Protein AF-A0A5B9QGI1-F1 (afdb_monomer_lite)

pLDDT: mean 84.84, std 22.21, range [25.67, 98.88]

Foldseek 3Di:
DDDDDDDDDDDDDDDDDDDDDDDDDPDDPPPPPPPLPDLDQPCPVLVLVCLVVLLVVLLVVLPPPPPDDLVQNLQLCALHNLLSLVLNCVVVVHCPPSVVSSVSSCCSPPVVPCVVVVLQAELRRLHCNSLLVCVVVVHDRDLVNLVSSLQRYQPNAQCSQPPPPVNHHLLALVCLSSLLSNLVSQLSSVVSVDDQDADPVRHRRNQVSLVSLLSSLVCLLVVVRPDDPPDWNFLLSVLSSLVSLVSLCVSCVVVVHDSQVSHPCPPHSDSLRSLVVSVCCLQPPAFADEPDPDGDHHQWAQPPVPGAIFGFRTRYDDPPPGGRHGDLLQLLSNLLSLLVNCLVPVDVVSVSNSSRSLNSNSVPQCSVPGSNSVSNNRSRNSVSVCSSNQVVPVVPDDPDPPPPPPDD

Organism: NCBI:txid1400387

Structure (mmCIF, N/CA/C/O backbone):
data_AF-A0A5B9QGI1-F1
#
_entry.id   AF-A0A5B9QGI1-F1
#
loop_
_atom_site.group_PDB
_atom_site.id
_atom_site.type_symbol
_atom_site.label_atom_id
_atom_site.label_alt_id
_atom_site.label_comp_id
_atom_site.label_asym_id
_atom_site.label_entity_id
_atom_site.label_seq_id
_atom_site.pdbx_PDB_ins_code
_atom_site.Cartn_x
_atom_site.Cartn_y
_atom_site.Cartn_z
_atom_site.occupancy
_atom_site.B_iso_or_equiv
_atom_site.auth_seq_id
_atom_site.auth_comp_id
_atom_site.auth_asym_id
_atom_site.auth_atom_id
_atom_site.pdbx_PDB_model_num
ATOM 1 N N . MET A 1 1 ? -1.642 -57.773 52.519 1.00 31.27 1 MET A N 1
ATOM 2 C CA . MET A 1 1 ? -0.345 -58.082 53.159 1.00 31.27 1 MET A CA 1
ATOM 3 C C . MET A 1 1 ? 0.748 -57.356 52.382 1.00 31.27 1 MET A C 1
ATOM 5 O O . MET A 1 1 ? 0.644 -57.254 51.168 1.00 31.27 1 MET A O 1
ATOM 9 N N . SER A 1 2 ? 1.694 -56.757 53.096 1.00 29.38 2 SER A N 1
ATOM 10 C CA . SER A 1 2 ? 2.696 -55.788 52.630 1.00 29.38 2 SER A CA 1
ATOM 11 C C . SER A 1 2 ? 3.853 -56.411 51.820 1.00 29.38 2 SER A C 1
ATOM 13 O O . SER A 1 2 ? 4.396 -57.416 52.257 1.00 29.38 2 SER A O 1
ATOM 15 N N . VAL A 1 3 ? 4.241 -55.724 50.729 1.00 31.69 3 VAL A N 1
ATOM 16 C CA . VAL A 1 3 ? 5.599 -55.419 50.186 1.00 31.69 3 VAL A CA 1
ATOM 17 C C . VAL A 1 3 ? 6.637 -56.554 49.992 1.00 31.69 3 VAL A C 1
ATOM 19 O O . VAL A 1 3 ? 7.018 -57.195 50.964 1.00 31.69 3 VAL A O 1
ATOM 22 N N . LYS A 1 4 ? 7.228 -56.654 48.774 1.00 33.91 4 LYS A N 1
ATOM 23 C CA . LYS A 1 4 ? 8.691 -56.545 48.435 1.00 33.91 4 LYS A CA 1
ATOM 24 C C . LYS A 1 4 ? 9.052 -57.175 47.061 1.00 33.91 4 LYS A C 1
ATOM 26 O O . LYS A 1 4 ? 8.659 -58.298 46.795 1.00 33.91 4 LYS A O 1
ATOM 31 N N . LEU A 1 5 ? 9.646 -56.373 46.150 1.00 30.77 5 LEU A N 1
ATOM 32 C CA . LEU A 1 5 ? 11.039 -56.423 45.600 1.00 30.77 5 LEU A CA 1
ATOM 33 C C . LEU A 1 5 ? 11.259 -57.507 44.515 1.00 30.77 5 LEU A C 1
ATOM 35 O O . LEU A 1 5 ? 11.073 -58.677 44.793 1.00 30.77 5 LEU A O 1
ATOM 39 N N . HIS A 1 6 ? 11.454 -57.173 43.230 1.00 31.25 6 HIS A N 1
ATOM 40 C CA . HIS A 1 6 ? 12.615 -56.606 42.491 1.00 31.25 6 HIS A CA 1
ATOM 41 C C . HIS A 1 6 ? 13.386 -57.677 41.679 1.00 31.25 6 HIS A C 1
ATOM 43 O O . HIS A 1 6 ? 13.928 -58.606 42.257 1.00 31.25 6 HIS A O 1
ATOM 49 N N . ASN A 1 7 ? 13.454 -57.435 40.360 1.00 31.02 7 ASN A N 1
ATOM 50 C CA . ASN A 1 7 ? 14.454 -57.800 39.336 1.00 31.02 7 ASN A CA 1
ATOM 51 C C . ASN A 1 7 ? 14.961 -59.255 39.191 1.00 31.02 7 ASN A C 1
ATOM 53 O O . ASN A 1 7 ? 15.554 -59.812 40.103 1.00 31.02 7 ASN A O 1
ATOM 57 N N . ILE A 1 8 ? 14.918 -59.786 37.960 1.00 29.06 8 ILE A N 1
ATOM 58 C CA . ILE A 1 8 ? 16.069 -60.008 37.044 1.00 29.06 8 ILE A CA 1
ATOM 59 C C . ILE A 1 8 ? 15.605 -60.869 35.848 1.00 29.06 8 ILE A C 1
ATOM 61 O O . ILE A 1 8 ? 14.769 -61.758 35.970 1.00 29.06 8 ILE A O 1
ATOM 65 N N . ALA A 1 9 ? 16.136 -60.522 34.678 1.00 30.28 9 ALA A N 1
ATOM 66 C CA . ALA A 1 9 ? 15.898 -61.086 33.354 1.00 30.28 9 ALA A CA 1
ATOM 67 C C . ALA A 1 9 ? 16.367 -62.545 33.171 1.00 30.28 9 ALA A C 1
ATOM 69 O O . ALA A 1 9 ? 17.275 -62.981 33.870 1.00 30.28 9 ALA A O 1
ATOM 70 N N . LEU A 1 10 ? 15.811 -63.245 32.168 1.00 25.67 10 LEU A N 1
ATOM 71 C CA . LEU A 1 10 ? 16.474 -63.711 30.924 1.00 25.67 10 LEU A CA 1
ATOM 72 C C . LEU A 1 10 ? 15.753 -64.951 30.337 1.00 25.67 10 LEU A C 1
ATOM 74 O O . LEU A 1 10 ? 15.557 -65.912 31.067 1.00 25.67 10 LEU A O 1
ATOM 78 N N . ALA A 1 11 ? 15.497 -64.928 29.014 1.00 28.75 11 ALA A N 1
ATOM 79 C CA . ALA A 1 11 ? 15.488 -66.063 28.056 1.00 28.75 11 ALA A CA 1
ATOM 80 C C . ALA A 1 11 ? 14.509 -67.253 28.286 1.00 28.75 11 ALA A C 1
ATOM 82 O O . ALA A 1 11 ? 14.282 -67.677 29.401 1.00 28.75 11 ALA A O 1
ATOM 83 N N . GLN A 1 12 ? 13.910 -67.952 27.316 1.00 29.05 12 GLN A N 1
ATOM 84 C CA . GLN A 1 12 ? 13.906 -67.995 25.849 1.00 29.05 12 GLN A CA 1
ATOM 85 C C . GLN A 1 12 ? 12.791 -69.005 25.438 1.00 29.05 12 GLN A C 1
ATOM 87 O O . GLN A 1 12 ? 12.587 -69.992 26.131 1.00 29.05 12 GLN A O 1
ATOM 92 N N . PHE A 1 13 ? 12.140 -68.756 24.291 1.00 27.05 13 PHE A N 1
ATOM 93 C CA . PHE A 1 13 ? 11.557 -69.702 23.306 1.00 27.05 13 PHE A CA 1
ATOM 94 C C . PHE A 1 13 ? 10.618 -70.865 23.729 1.00 27.05 13 PHE A C 1
ATOM 96 O O . PHE A 1 13 ? 11.041 -71.817 24.368 1.00 27.05 13 PHE A O 1
ATOM 103 N N . ILE A 1 14 ? 9.393 -70.898 23.165 1.00 30.03 14 ILE A N 1
ATOM 104 C CA . ILE A 1 14 ? 8.978 -71.791 22.046 1.00 30.03 14 ILE A CA 1
ATOM 105 C C . ILE A 1 14 ? 7.546 -71.436 21.558 1.00 30.03 14 ILE A C 1
ATOM 107 O O . ILE A 1 14 ? 6.646 -71.163 22.343 1.00 30.03 14 ILE A O 1
ATOM 111 N N . HIS A 1 15 ? 7.406 -71.423 20.225 1.00 27.25 15 HIS A N 1
ATOM 112 C CA . HIS A 1 15 ? 6.234 -71.381 19.329 1.00 27.25 15 HIS A CA 1
ATOM 113 C C . HIS A 1 15 ? 4.809 -71.602 19.887 1.00 27.25 15 HIS A C 1
ATOM 115 O O . HIS A 1 15 ? 4.561 -72.588 20.567 1.00 27.25 15 HIS A O 1
ATOM 121 N N . CYS A 1 16 ? 3.805 -70.886 19.349 1.00 27.02 16 CYS A N 1
ATOM 122 C CA . CYS A 1 16 ? 3.181 -71.226 18.055 1.00 27.02 16 CYS A CA 1
ATOM 123 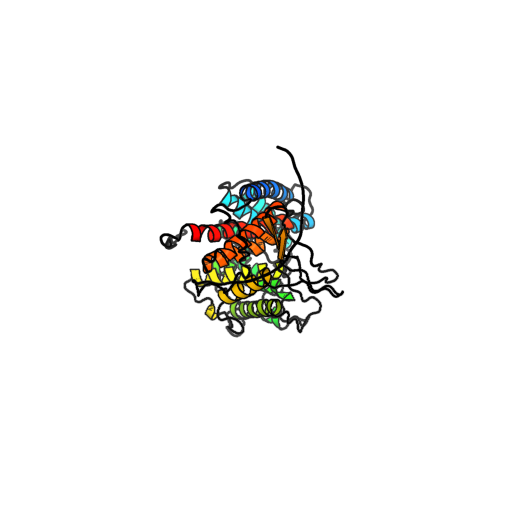C C . CYS A 1 16 ? 2.068 -70.237 17.623 1.00 27.02 16 CYS A C 1
ATOM 125 O O . CYS A 1 16 ? 1.131 -69.981 18.368 1.00 27.02 16 CYS A O 1
ATOM 127 N N . ALA A 1 17 ? 2.163 -69.810 16.358 1.00 30.22 17 ALA A N 1
ATOM 128 C CA . ALA A 1 17 ? 1.080 -69.518 15.410 1.00 30.22 17 ALA A CA 1
ATOM 129 C C . ALA A 1 17 ? 0.200 -68.247 15.523 1.00 30.22 17 ALA A C 1
ATOM 131 O O . ALA A 1 17 ? -0.459 -67.978 16.518 1.00 30.22 17 ALA A O 1
ATOM 132 N N . ARG A 1 18 ? 0.067 -67.622 14.336 1.00 33.44 18 ARG A N 1
ATOM 133 C CA . ARG A 1 18 ? -0.988 -66.710 13.844 1.00 33.44 18 ARG A CA 1
ATOM 134 C C . ARG A 1 18 ? -0.896 -65.230 14.230 1.00 33.44 18 ARG A C 1
ATOM 136 O O . ARG A 1 18 ? -1.542 -64.773 15.159 1.00 33.44 18 ARG A O 1
ATOM 143 N N . ASN A 1 19 ? -0.193 -64.455 13.402 1.00 30.78 19 ASN A N 1
ATOM 144 C CA . ASN A 1 19 ? -0.838 -63.527 12.457 1.00 30.78 19 ASN A CA 1
ATOM 145 C C . ASN A 1 19 ? 0.228 -62.712 11.714 1.00 30.78 19 ASN A C 1
ATOM 147 O O . ASN A 1 19 ? 0.909 -61.862 12.281 1.00 30.78 19 ASN A O 1
ATOM 151 N N . SER A 1 20 ? 0.376 -63.008 10.427 1.00 36.47 20 SER A N 1
ATOM 152 C CA . SER A 1 20 ? 1.157 -62.219 9.480 1.00 36.47 20 SER A CA 1
ATOM 153 C C . SER A 1 20 ? 0.298 -61.066 8.953 1.00 36.47 20 SER A C 1
ATOM 155 O O . SER A 1 20 ? -0.901 -61.244 8.762 1.00 36.47 20 SER A O 1
ATOM 157 N N . LEU A 1 21 ? 0.956 -59.941 8.656 1.00 33.56 21 LEU A N 1
ATOM 158 C CA . LEU A 1 21 ? 0.438 -58.640 8.203 1.00 33.56 21 LEU A CA 1
ATOM 159 C C . LEU A 1 21 ? -0.048 -57.694 9.309 1.00 33.56 21 LEU A C 1
ATOM 161 O O . LEU A 1 21 ? -1.242 -57.580 9.555 1.00 33.56 21 LEU A O 1
ATOM 165 N N . SER A 1 22 ? 0.896 -56.959 9.910 1.00 30.11 22 SER A N 1
ATOM 166 C CA . SER A 1 22 ? 0.795 -55.513 10.210 1.00 30.11 22 SER A CA 1
ATOM 167 C C . SER A 1 22 ? 2.076 -55.043 10.911 1.00 30.11 22 SER A C 1
ATOM 169 O O . SER A 1 22 ? 2.108 -54.857 12.121 1.00 30.11 22 SER A O 1
ATOM 171 N N . VAL A 1 23 ? 3.161 -54.877 10.154 1.00 36.69 23 VAL A N 1
ATOM 172 C CA . VAL A 1 23 ? 4.324 -54.092 10.594 1.00 36.69 23 VAL A CA 1
ATOM 173 C C . VAL A 1 23 ? 4.747 -53.233 9.412 1.00 36.69 23 VAL A C 1
ATOM 175 O O . VAL A 1 23 ? 5.450 -53.716 8.534 1.00 36.69 23 VAL A O 1
ATOM 178 N N . LEU A 1 24 ? 4.282 -51.983 9.370 1.00 31.33 24 LEU A N 1
ATOM 179 C CA . LEU A 1 24 ? 4.987 -50.877 8.721 1.00 31.33 24 LEU A CA 1
ATOM 180 C C . LEU A 1 24 ? 4.392 -49.534 9.194 1.00 31.33 24 LEU A C 1
ATOM 182 O O . LEU A 1 24 ? 3.183 -49.342 9.154 1.00 31.33 24 LEU A O 1
ATOM 186 N N . LEU A 1 25 ? 5.285 -48.626 9.600 1.00 31.61 25 LEU A N 1
ATOM 187 C CA . LEU A 1 25 ? 5.089 -47.202 9.919 1.00 31.61 25 LEU A CA 1
ATOM 188 C C . LEU A 1 25 ? 4.280 -46.829 11.177 1.00 31.61 25 LEU A C 1
ATOM 190 O O . LEU A 1 25 ? 3.152 -46.352 11.113 1.00 31.61 25 LEU A O 1
ATOM 194 N N . ILE A 1 26 ? 4.966 -46.841 12.324 1.00 36.19 26 ILE A N 1
ATOM 195 C CA . ILE A 1 26 ? 4.854 -45.731 13.282 1.00 36.19 26 ILE A CA 1
ATOM 196 C C . ILE A 1 26 ? 5.939 -44.729 12.877 1.00 36.19 26 ILE A C 1
ATOM 198 O O . ILE A 1 26 ? 7.099 -44.869 13.254 1.00 36.19 26 ILE A O 1
ATOM 202 N N . LEU A 1 27 ? 5.577 -43.768 12.031 1.00 31.33 27 LEU A N 1
ATOM 203 C CA . LEU A 1 27 ? 6.435 -42.654 11.635 1.00 31.33 27 LEU A CA 1
ATOM 204 C C . LEU A 1 27 ? 5.584 -41.382 11.704 1.00 31.33 27 LEU A C 1
ATOM 206 O O . LEU A 1 27 ? 4.694 -41.170 10.890 1.00 31.33 27 LEU A O 1
ATOM 210 N N . CYS A 1 28 ? 5.828 -40.614 12.765 1.00 34.47 28 CYS A N 1
ATOM 211 C CA . CYS A 1 28 ? 5.558 -39.188 12.935 1.00 34.47 28 CYS A CA 1
ATOM 212 C C . CYS A 1 28 ? 4.365 -38.587 12.168 1.00 34.47 28 CYS A C 1
ATOM 214 O O . CYS A 1 28 ? 4.543 -37.916 11.158 1.00 34.47 28 CYS A O 1
ATOM 216 N N . LEU A 1 29 ? 3.168 -38.675 12.750 1.00 32.41 29 LEU A N 1
ATOM 217 C CA . LEU A 1 29 ? 2.118 -37.673 12.546 1.00 32.41 29 LEU A CA 1
ATOM 218 C C . LEU A 1 29 ? 2.029 -36.806 13.805 1.00 32.41 29 LEU A C 1
ATOM 220 O O . LEU A 1 29 ? 1.113 -36.932 14.610 1.00 32.41 29 LEU A O 1
ATOM 224 N N . VAL A 1 30 ? 2.989 -35.891 13.969 1.00 32.66 30 VAL A N 1
ATOM 225 C CA . VAL A 1 30 ? 2.712 -34.648 14.703 1.00 32.66 30 VAL A CA 1
ATOM 226 C C . VAL A 1 30 ? 1.961 -33.751 13.723 1.00 32.66 30 VAL A C 1
ATOM 228 O O . VAL A 1 30 ? 2.520 -32.826 13.137 1.00 32.66 30 VAL A O 1
ATOM 231 N N . LEU A 1 31 ? 0.686 -34.073 13.498 1.00 34.66 31 LEU A N 1
ATOM 232 C CA . LEU A 1 31 ? -0.254 -33.123 12.923 1.00 34.66 31 LEU A CA 1
ATOM 233 C C . LEU A 1 31 ? -0.367 -31.993 13.940 1.00 34.66 31 LEU A C 1
ATOM 235 O O . LEU A 1 31 ? -1.053 -32.132 14.956 1.00 34.66 31 LEU A O 1
ATOM 239 N N . HIS A 1 32 ? 0.354 -30.901 13.687 1.00 34.69 32 HIS A N 1
ATOM 240 C CA . HIS A 1 32 ? 0.081 -29.621 14.317 1.00 34.69 32 HIS A CA 1
ATOM 241 C C . HIS A 1 32 ? -1.375 -29.290 13.990 1.00 34.69 32 HIS A C 1
ATOM 243 O O . HIS A 1 32 ? -1.689 -28.822 12.900 1.00 34.69 32 HIS A O 1
ATOM 249 N N . HIS A 1 33 ? -2.276 -29.615 14.914 1.00 33.81 33 HIS A N 1
ATOM 250 C CA . HIS A 1 33 ? -3.655 -29.172 14.858 1.00 33.81 33 HIS A CA 1
ATOM 251 C C . HIS A 1 33 ? -3.614 -27.665 15.075 1.00 33.81 33 HIS A C 1
ATOM 253 O O . HIS A 1 33 ? -3.541 -27.190 16.208 1.00 33.81 33 HIS A O 1
ATOM 259 N N . TRP A 1 34 ? -3.587 -26.917 13.973 1.00 42.25 34 TRP A N 1
ATOM 260 C CA . TRP A 1 34 ? -3.892 -25.500 14.007 1.00 42.25 34 TRP A CA 1
ATOM 261 C C . TRP A 1 34 ? -5.320 -25.388 14.548 1.00 42.25 34 TRP A C 1
ATOM 263 O O . TRP A 1 34 ? -6.216 -25.998 13.957 1.00 42.25 34 TRP A O 1
ATOM 273 N N . PRO A 1 35 ? -5.575 -24.705 15.678 1.00 38.53 35 PRO A N 1
ATOM 274 C CA . PRO A 1 35 ? -6.948 -24.484 16.097 1.00 38.53 35 PRO A CA 1
ATOM 275 C C . PRO A 1 35 ? -7.634 -23.732 14.960 1.00 38.53 35 PRO A C 1
ATOM 277 O O . PRO A 1 35 ? -7.121 -22.706 14.515 1.00 38.53 35 PRO A O 1
ATOM 280 N N . ALA A 1 36 ? -8.751 -24.258 14.458 1.00 41.25 36 ALA A N 1
ATOM 281 C CA . ALA A 1 36 ? -9.596 -23.520 13.535 1.00 41.25 36 ALA A CA 1
ATOM 282 C C . ALA A 1 36 ? -10.008 -22.227 14.251 1.00 41.25 36 ALA A C 1
ATOM 284 O O . ALA A 1 36 ? -10.872 -22.238 15.127 1.00 41.25 36 ALA A O 1
ATOM 285 N N . LEU A 1 37 ? -9.304 -21.133 13.954 1.00 50.16 37 LEU A N 1
ATOM 286 C CA . LEU A 1 37 ? -9.713 -19.794 14.343 1.00 50.16 37 LEU A CA 1
ATOM 287 C C . LEU A 1 37 ? -11.105 -19.627 13.739 1.00 50.16 37 LEU A C 1
ATOM 289 O O . LEU A 1 37 ? -11.254 -19.795 12.525 1.00 50.16 37 LEU A O 1
ATOM 293 N N . GLY A 1 38 ? -12.103 -19.425 14.601 1.00 57.53 38 GLY A N 1
ATOM 294 C CA . GLY A 1 38 ? -13.515 -19.427 14.230 1.00 57.53 38 GLY A CA 1
ATOM 295 C C . GLY A 1 38 ? -13.862 -18.442 13.109 1.00 57.53 38 GLY A C 1
ATOM 296 O O . GLY A 1 38 ? -13.014 -17.725 12.567 1.00 57.53 38 GLY A O 1
ATOM 297 N N . ASP A 1 39 ? -15.145 -18.390 12.761 1.00 68.69 39 ASP A N 1
ATOM 298 C CA . ASP A 1 39 ? -15.638 -17.466 11.733 1.00 68.69 39 ASP A CA 1
ATOM 299 C C . ASP A 1 39 ? -15.393 -15.987 12.105 1.00 68.69 39 ASP A C 1
ATOM 301 O O . ASP A 1 39 ? -15.283 -15.132 11.225 1.00 68.69 39 ASP A O 1
ATOM 305 N N . GLU A 1 40 ? -15.212 -15.674 13.391 1.00 84.69 40 GLU A N 1
ATOM 306 C CA . GLU A 1 40 ? -14.913 -14.327 13.891 1.00 84.69 40 GLU A CA 1
ATOM 307 C C . GLU A 1 40 ? -13.496 -13.849 13.532 1.00 84.69 40 GLU A C 1
ATOM 309 O O . GLU A 1 40 ? -12.539 -14.626 13.506 1.00 84.69 40 GLU A O 1
ATOM 314 N N . ILE A 1 41 ? -13.351 -12.548 13.256 1.00 88.69 41 ILE A N 1
ATOM 315 C CA . ILE A 1 41 ? -12.047 -11.902 13.046 1.00 88.69 41 ILE A CA 1
ATOM 316 C C . ILE A 1 41 ? -11.366 -11.745 14.415 1.00 88.69 41 ILE A C 1
ATOM 318 O O . ILE A 1 41 ? -11.927 -11.077 15.289 1.00 88.69 41 ILE A O 1
ATOM 322 N N . PRO A 1 42 ? -10.172 -12.320 14.641 1.00 90.12 42 PRO A N 1
ATOM 323 C CA . PRO A 1 42 ? -9.516 -12.219 15.941 1.00 90.12 42 PRO A CA 1
ATOM 324 C C . PRO A 1 42 ? -9.147 -10.766 16.252 1.00 90.12 42 PRO A C 1
ATOM 326 O O . PRO A 1 42 ? -8.702 -10.041 15.374 1.00 90.12 42 PRO A O 1
ATOM 329 N N . GLU A 1 43 ? -9.290 -10.343 17.510 1.00 92.69 43 GLU A N 1
ATOM 330 C CA . GLU A 1 43 ? -8.983 -8.974 17.964 1.00 92.69 43 GLU A CA 1
ATOM 331 C C . GLU A 1 43 ? -9.798 -7.849 17.295 1.00 9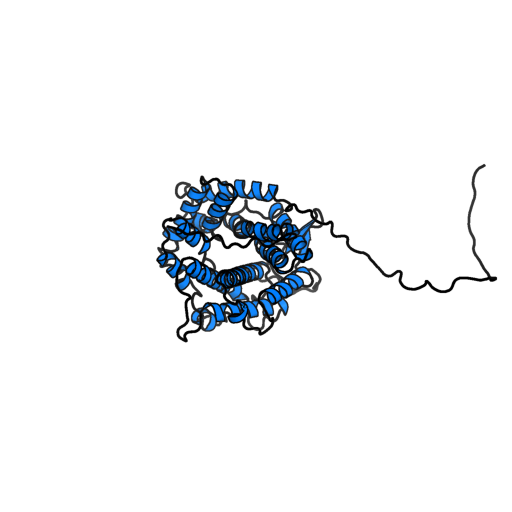2.69 43 GLU A C 1
ATOM 333 O O . GLU A 1 43 ? -9.425 -6.683 17.427 1.00 92.69 43 GLU A O 1
ATOM 338 N N . LEU A 1 44 ? -10.926 -8.146 16.635 1.00 93.50 44 LEU A N 1
ATOM 339 C CA . LEU A 1 44 ? -11.748 -7.119 15.977 1.00 93.50 44 LEU A CA 1
ATOM 340 C C . LEU A 1 44 ? -12.175 -6.001 16.935 1.00 93.50 44 LEU A C 1
ATOM 342 O O . LEU A 1 44 ? -11.967 -4.831 16.640 1.00 93.50 44 LEU A O 1
ATOM 346 N N . GLN A 1 45 ? -12.667 -6.345 18.124 1.00 95.12 45 GLN A N 1
ATOM 347 C CA . GLN A 1 45 ? -13.044 -5.347 19.131 1.00 95.12 45 GLN A CA 1
ATOM 348 C C . GLN A 1 45 ? -11.848 -4.478 19.567 1.00 95.12 45 GLN A C 1
ATOM 350 O O . GLN A 1 45 ? -11.980 -3.276 19.810 1.00 95.12 45 GLN A O 1
ATOM 355 N N . GLY A 1 46 ? -10.656 -5.077 19.657 1.00 95.94 46 GLY A N 1
ATOM 356 C CA . GLY A 1 46 ? -9.421 -4.354 19.957 1.00 95.94 46 GLY A CA 1
ATOM 357 C C . GLY A 1 46 ? -9.042 -3.390 18.834 1.00 95.94 46 GLY A C 1
ATOM 358 O O . GLY A 1 46 ? -8.656 -2.251 19.105 1.00 95.94 46 GLY A O 1
ATOM 359 N N . TRP A 1 47 ? -9.204 -3.824 17.583 1.00 96.75 47 TRP A N 1
ATOM 360 C CA . TRP A 1 47 ? -9.012 -3.000 16.395 1.00 96.75 47 TRP A CA 1
ATOM 361 C C . TRP A 1 47 ? -9.990 -1.822 16.386 1.00 96.75 47 TRP A C 1
ATOM 363 O O . TRP A 1 47 ? -9.543 -0.683 16.296 1.00 96.75 47 TRP A O 1
ATOM 373 N N . GLU A 1 48 ? -11.288 -2.062 16.593 1.00 97.50 48 GLU A N 1
ATOM 374 C CA . GLU A 1 48 ? -12.324 -1.021 16.638 1.00 97.50 48 GLU A CA 1
ATOM 375 C C . GLU A 1 48 ? -12.019 0.014 17.729 1.00 97.50 48 GLU A C 1
ATOM 377 O O . GLU A 1 48 ? -11.994 1.222 17.480 1.00 97.50 48 GLU A O 1
ATOM 382 N N . SER A 1 49 ? -11.713 -0.450 18.945 1.00 98.19 49 SER A N 1
ATOM 383 C CA . SER A 1 49 ? -11.406 0.432 20.071 1.00 98.19 49 SER A CA 1
ATOM 384 C C . SER A 1 49 ? -10.167 1.291 19.800 1.00 98.19 49 SER A C 1
ATOM 386 O O . SER A 1 49 ? -10.186 2.502 20.045 1.00 98.19 49 SER A O 1
ATOM 388 N N . LYS A 1 50 ? -9.078 0.691 19.300 1.00 98.00 50 LYS A N 1
ATOM 389 C CA . LYS A 1 50 ? -7.833 1.415 19.003 1.00 98.00 50 LYS A CA 1
ATOM 390 C C . LYS A 1 50 ? -7.992 2.352 17.806 1.00 98.00 50 LYS A C 1
ATOM 392 O O . LYS A 1 50 ? -7.413 3.439 17.840 1.00 98.00 50 LYS A O 1
ATOM 397 N N . MET A 1 51 ? -8.770 1.971 16.794 1.00 98.19 51 MET A N 1
ATOM 398 C CA . MET A 1 51 ? -9.087 2.791 15.625 1.00 98.19 51 MET A CA 1
ATOM 399 C C . MET A 1 51 ? -9.771 4.086 16.048 1.00 98.19 51 MET A C 1
ATOM 401 O O . MET A 1 51 ? -9.315 5.170 15.696 1.00 98.19 51 MET A O 1
ATOM 405 N N . ILE A 1 52 ? -10.839 3.983 16.842 1.00 98.50 52 ILE A N 1
ATOM 406 C CA . ILE A 1 52 ? -11.619 5.145 17.274 1.00 98.50 52 ILE A CA 1
ATOM 407 C C . ILE A 1 52 ? -10.806 6.030 18.213 1.00 98.50 52 ILE A C 1
ATOM 409 O O . ILE A 1 52 ? -10.774 7.248 18.035 1.00 98.50 52 ILE A O 1
ATOM 413 N N . HIS A 1 53 ? -10.140 5.436 19.206 1.00 98.56 53 HIS A N 1
ATOM 414 C CA . HIS A 1 53 ? -9.366 6.194 20.186 1.00 98.56 53 HIS A CA 1
ATOM 415 C C . HIS A 1 53 ? -8.212 6.965 19.530 1.00 98.56 53 HIS A C 1
ATOM 417 O O . HIS A 1 53 ? -8.121 8.185 19.670 1.00 98.56 53 HIS A O 1
ATOM 423 N N . ASN A 1 54 ? -7.360 6.273 18.766 1.00 98.62 54 ASN A N 1
ATOM 424 C CA . ASN A 1 54 ? -6.210 6.908 18.123 1.00 98.62 54 ASN A CA 1
ATOM 425 C C . ASN A 1 54 ? -6.622 7.776 16.930 1.00 98.62 54 ASN A C 1
ATOM 427 O O . ASN A 1 54 ? -5.996 8.803 16.688 1.00 98.62 54 ASN A O 1
ATOM 431 N N . GLY A 1 55 ? -7.701 7.426 16.226 1.00 98.62 55 GLY A N 1
ATOM 432 C CA . GLY A 1 55 ? -8.250 8.251 15.155 1.00 98.62 55 GLY A CA 1
ATOM 433 C C . GLY A 1 55 ? -8.695 9.620 15.659 1.00 98.62 55 GLY A C 1
ATOM 434 O O . GLY A 1 55 ? -8.375 10.624 15.030 1.00 98.62 55 GLY A O 1
ATOM 435 N N . LYS A 1 56 ? -9.367 9.689 16.817 1.00 98.62 56 LYS A N 1
ATOM 436 C CA . LYS A 1 56 ? -9.721 10.976 17.437 1.00 98.62 56 LYS A CA 1
ATOM 437 C C . LYS A 1 56 ? -8.481 11.776 17.822 1.00 98.62 56 LYS A C 1
ATOM 439 O O . LYS A 1 56 ? -8.368 12.926 17.414 1.00 98.62 56 LYS A O 1
ATOM 444 N N . LYS A 1 57 ? -7.521 11.136 18.502 1.00 98.50 57 LYS A N 1
ATOM 445 C CA . LYS A 1 57 ? -6.238 11.751 18.881 1.00 98.50 57 LYS A CA 1
ATOM 446 C C . LYS A 1 57 ? -5.526 12.383 17.679 1.00 98.50 57 LYS A C 1
ATOM 448 O O . LYS A 1 57 ? -5.121 13.539 17.742 1.00 98.50 57 LYS A O 1
ATOM 453 N N . TRP A 1 58 ? -5.357 11.635 16.588 1.00 98.62 58 TRP A N 1
ATOM 454 C CA . TRP A 1 58 ? -4.627 12.126 15.416 1.00 98.62 58 TRP A CA 1
ATOM 455 C C . TRP A 1 58 ? -5.442 13.090 14.558 1.00 98.62 58 TRP A C 1
ATOM 457 O O . TRP A 1 58 ? -4.864 13.983 13.947 1.00 98.62 58 TRP A O 1
ATOM 467 N N . GLY A 1 59 ? -6.767 12.963 14.545 1.00 98.50 59 GLY A N 1
ATOM 468 C CA . GLY A 1 59 ? -7.652 13.947 13.933 1.00 98.50 59 GLY A CA 1
ATOM 469 C C . GLY A 1 59 ? -7.567 15.313 14.613 1.00 98.50 59 GLY A C 1
ATOM 470 O O . GLY A 1 59 ? -7.406 16.327 13.938 1.00 98.50 59 GLY A O 1
ATOM 471 N N . GLU A 1 60 ? -7.577 15.334 15.948 1.00 98.38 60 GLU A N 1
ATOM 472 C CA . GLU A 1 60 ? -7.346 16.543 16.746 1.00 98.38 60 GLU A CA 1
ATOM 473 C C . GLU A 1 60 ? -5.934 17.093 16.520 1.00 98.38 60 GLU A C 1
ATOM 475 O O . GLU A 1 60 ? -5.776 18.287 16.291 1.00 98.38 60 GLU A O 1
ATOM 480 N N . TYR A 1 61 ? -4.905 16.241 16.498 1.00 98.50 61 TYR A N 1
ATOM 481 C CA . TYR A 1 61 ? -3.521 16.663 16.235 1.00 98.50 61 TYR A CA 1
ATOM 482 C C . TYR A 1 61 ? -3.362 17.418 14.901 1.00 98.50 61 TYR A C 1
ATOM 484 O O . TYR A 1 61 ? -2.536 18.320 14.782 1.00 98.50 61 TYR A O 1
ATOM 492 N N . LEU A 1 62 ? -4.162 17.069 13.890 1.00 98.50 62 LEU A N 1
ATOM 493 C CA . LEU A 1 62 ? -4.128 17.708 12.572 1.00 98.50 62 LEU A CA 1
ATOM 494 C C . LEU A 1 62 ? -4.867 19.051 12.510 1.00 98.50 62 LEU A C 1
ATOM 496 O O . LEU A 1 62 ? -4.728 19.752 11.504 1.00 98.50 62 LEU A O 1
ATOM 500 N N . ASN A 1 63 ? -5.624 19.425 13.545 1.00 98.00 63 ASN A N 1
ATOM 501 C CA . ASN A 1 63 ? -6.345 20.694 13.583 1.00 98.00 63 ASN A CA 1
ATOM 502 C C . ASN A 1 63 ? -5.364 21.873 13.396 1.00 98.00 63 ASN A C 1
ATOM 504 O O . ASN A 1 63 ? -4.445 22.023 14.209 1.00 98.00 63 ASN A O 1
ATOM 508 N N . PRO A 1 64 ? -5.544 22.731 12.370 1.00 94.69 64 PRO A N 1
ATOM 509 C CA . PRO A 1 64 ? -4.679 23.891 12.149 1.00 94.69 64 PRO A CA 1
ATOM 510 C C . PRO A 1 64 ? -4.674 24.888 13.321 1.00 94.69 64 PRO A C 1
ATOM 512 O O . PRO A 1 64 ? -3.732 25.665 13.449 1.00 94.69 64 PRO A O 1
ATOM 515 N N . GLU A 1 65 ? -5.681 24.857 14.197 1.00 95.56 65 GLU A N 1
ATOM 516 C CA . GLU A 1 65 ? -5.784 25.738 15.367 1.00 95.56 65 GLU A CA 1
ATOM 517 C C . GLU A 1 65 ? -5.032 25.214 16.605 1.00 95.56 65 GLU A C 1
ATOM 519 O O . GLU A 1 65 ? -4.836 25.959 17.563 1.00 95.56 65 GLU A O 1
ATOM 524 N N . ASN A 1 66 ? -4.554 23.963 16.597 1.00 91.94 66 ASN A N 1
ATOM 525 C CA . ASN A 1 66 ? -3.924 23.328 17.766 1.00 91.94 66 ASN A CA 1
ATOM 526 C C . ASN A 1 66 ? -2.441 23.702 17.977 1.00 91.94 66 ASN A C 1
ATOM 528 O O . ASN A 1 66 ? -1.758 23.099 18.801 1.00 91.94 66 ASN A O 1
ATOM 532 N N . GLY A 1 67 ? -1.924 24.697 17.249 1.00 91.81 67 GLY A N 1
ATOM 533 C CA . GLY A 1 67 ? -0.576 25.247 17.449 1.00 91.81 67 GLY A CA 1
ATOM 534 C C . GLY A 1 67 ? 0.584 24.376 16.948 1.00 91.81 67 GLY A C 1
ATOM 535 O O . GLY A 1 67 ? 1.735 24.792 17.064 1.00 91.81 67 GLY A O 1
ATOM 536 N N . HIS A 1 68 ? 0.309 23.202 16.370 1.00 96.81 68 HIS A N 1
ATOM 537 C CA . HIS A 1 68 ? 1.319 22.358 15.725 1.00 96.81 68 HIS A CA 1
ATOM 538 C C . HIS A 1 68 ? 1.797 22.958 14.400 1.00 96.81 68 HIS A C 1
ATOM 540 O O . HIS A 1 68 ? 1.007 23.470 13.597 1.00 96.81 68 HIS A O 1
ATOM 546 N N . SER A 1 69 ? 3.098 22.844 14.142 1.00 96.31 69 SER A N 1
ATOM 547 C CA . SER A 1 69 ? 3.708 23.294 12.892 1.00 96.31 69 SER A CA 1
ATOM 548 C C . SER A 1 69 ? 3.187 22.513 11.680 1.00 96.31 69 SER A C 1
ATOM 550 O O . SER A 1 69 ? 2.634 21.414 11.788 1.00 96.31 69 SER A O 1
ATOM 552 N N . VAL A 1 70 ? 3.384 23.088 10.491 1.00 94.69 70 VAL A N 1
ATOM 553 C CA . VAL A 1 70 ? 3.094 22.432 9.205 1.00 94.69 70 VAL A CA 1
ATOM 554 C C . VAL A 1 70 ? 3.828 21.090 9.109 1.00 94.69 70 VAL A C 1
ATOM 556 O O . VAL A 1 70 ? 3.204 20.080 8.805 1.00 94.69 70 VAL A O 1
ATOM 559 N N . ASP A 1 71 ? 5.118 21.043 9.448 1.00 95.81 71 ASP A N 1
ATOM 560 C CA . ASP A 1 71 ? 5.924 19.820 9.344 1.00 95.81 71 ASP A CA 1
ATOM 561 C C . ASP A 1 71 ? 5.459 18.714 10.300 1.00 95.81 71 ASP A C 1
ATOM 563 O O . ASP A 1 71 ? 5.386 17.546 9.908 1.00 95.81 71 ASP A O 1
ATOM 567 N N . GLU A 1 72 ? 5.083 19.065 11.532 1.00 97.56 72 GLU A N 1
ATOM 568 C CA . GLU A 1 72 ? 4.513 18.121 12.499 1.00 97.56 72 GLU A CA 1
ATOM 569 C C . GLU A 1 72 ? 3.194 17.527 11.992 1.00 97.56 72 GLU A C 1
ATOM 571 O O . GLU A 1 72 ? 3.023 16.302 11.968 1.00 97.56 72 GLU A O 1
ATOM 576 N N . ARG A 1 73 ? 2.273 18.379 11.521 1.00 97.81 73 ARG A N 1
ATOM 577 C CA . ARG A 1 73 ? 0.985 17.935 10.970 1.00 97.81 73 ARG A CA 1
ATOM 578 C C . ARG A 1 73 ? 1.173 17.115 9.693 1.00 97.81 73 ARG A C 1
ATOM 580 O O . ARG A 1 73 ? 0.537 16.075 9.537 1.00 97.81 73 ARG A O 1
ATOM 587 N N . LEU A 1 74 ? 2.087 17.511 8.808 1.00 96.88 74 LEU A N 1
ATOM 588 C CA . LEU A 1 74 ? 2.413 16.763 7.592 1.00 96.88 74 LEU A CA 1
ATOM 589 C C . LEU A 1 74 ? 3.062 15.406 7.921 1.00 96.88 74 LEU A C 1
ATOM 591 O O . LEU A 1 74 ? 2.848 14.417 7.218 1.00 96.88 74 LEU A O 1
ATOM 595 N N . GLY A 1 75 ? 3.835 15.329 9.006 1.00 97.62 75 GLY A N 1
ATOM 596 C CA . GLY A 1 75 ? 4.350 14.078 9.560 1.00 97.62 75 GLY A CA 1
ATOM 597 C C . GLY A 1 75 ? 3.240 13.158 10.079 1.00 97.62 75 GLY A C 1
ATOM 598 O O . GLY A 1 75 ? 3.275 11.953 9.823 1.00 97.62 75 GLY A O 1
ATOM 599 N N . ALA A 1 76 ? 2.230 13.713 10.751 1.00 97.81 76 ALA A N 1
ATOM 600 C CA . ALA A 1 76 ? 1.065 12.966 11.229 1.00 97.81 76 ALA A CA 1
ATOM 601 C C . ALA A 1 76 ? 0.107 12.539 10.099 1.00 97.81 76 ALA A C 1
ATOM 603 O O . ALA A 1 76 ? -0.534 11.495 10.209 1.00 97.81 76 ALA A O 1
ATOM 604 N N . GLN A 1 77 ? 0.035 13.300 9.003 1.00 97.56 77 GLN A N 1
ATOM 605 C CA . GLN A 1 77 ? -0.771 12.973 7.820 1.00 97.56 77 GLN A CA 1
ATOM 606 C C . GLN A 1 77 ? -0.201 11.804 7.000 1.00 97.56 77 GLN A C 1
ATOM 608 O O . GLN A 1 77 ? -0.940 11.147 6.265 1.00 97.56 77 GLN A O 1
ATOM 613 N N . TYR A 1 78 ? 1.100 11.532 7.127 1.00 97.62 78 TYR A N 1
ATOM 614 C CA . TYR A 1 78 ? 1.834 10.568 6.308 1.00 97.62 78 TYR A CA 1
ATOM 615 C C . TYR A 1 78 ? 1.144 9.191 6.226 1.00 97.62 78 TYR A C 1
ATOM 617 O O . TYR A 1 78 ? 0.693 8.665 7.241 1.00 97.62 78 TYR A O 1
ATOM 625 N N . TYR A 1 79 ? 1.126 8.586 5.031 1.00 96.94 79 TYR A N 1
ATOM 626 C CA . TYR A 1 79 ? 0.304 7.419 4.649 1.00 96.94 79 TYR A CA 1
ATOM 627 C C . TYR A 1 79 ? -1.207 7.671 4.554 1.00 96.94 79 TYR A C 1
ATOM 629 O O . TYR A 1 79 ? -1.987 6.727 4.658 1.00 96.94 79 TYR A O 1
ATOM 637 N N . ASP A 1 80 ? -1.589 8.912 4.254 1.00 97.75 80 ASP A N 1
ATOM 638 C CA . ASP A 1 80 ? -2.945 9.305 3.865 1.00 97.75 80 ASP A CA 1
ATOM 639 C C . ASP A 1 80 ? -3.984 9.227 4.994 1.00 97.75 80 ASP A C 1
ATOM 641 O O . ASP A 1 80 ? -4.949 8.460 4.948 1.00 97.75 80 ASP A O 1
ATOM 645 N N . SER A 1 81 ? -3.811 10.059 6.028 1.00 98.31 81 SER A N 1
ATOM 646 C CA . SER A 1 81 ? -4.815 10.163 7.098 1.00 98.31 81 SER A CA 1
ATOM 647 C C . SER A 1 81 ? -6.198 10.580 6.590 1.00 98.31 81 SER A C 1
ATOM 649 O O . SER A 1 81 ? -7.202 10.160 7.162 1.00 98.31 81 SER A O 1
ATOM 651 N N . GLN A 1 82 ? -6.278 11.350 5.497 1.00 98.69 82 GLN A N 1
ATOM 652 C CA . GLN A 1 82 ? -7.554 11.740 4.897 1.00 98.69 82 GLN A CA 1
ATOM 653 C C . GLN A 1 82 ? -8.355 10.502 4.486 1.00 98.69 82 GLN A C 1
ATOM 655 O O . GLN A 1 82 ? -9.531 10.382 4.837 1.00 98.69 82 GLN A O 1
ATOM 660 N N . TRP A 1 83 ? -7.715 9.555 3.796 1.00 98.56 83 TRP A N 1
ATOM 661 C CA . TRP A 1 83 ? -8.357 8.298 3.434 1.00 98.56 83 TRP A CA 1
ATOM 662 C C . TRP A 1 83 ? -8.791 7.493 4.661 1.00 98.56 83 TRP A C 1
ATOM 664 O O . TRP A 1 83 ? -9.907 6.974 4.693 1.00 98.56 83 TRP A O 1
ATOM 674 N N . VAL A 1 84 ? -7.935 7.406 5.681 1.00 98.62 84 VAL A N 1
ATOM 675 C CA . VAL A 1 84 ? -8.238 6.669 6.917 1.00 98.62 84 VAL A CA 1
ATOM 676 C C . VAL A 1 84 ? -9.481 7.236 7.601 1.00 98.62 84 VAL A C 1
ATOM 678 O O . VAL A 1 84 ? -10.373 6.472 7.958 1.00 98.62 84 VAL A O 1
ATOM 681 N N . PHE A 1 85 ? -9.601 8.559 7.734 1.00 98.88 85 PHE A N 1
ATOM 682 C CA . PHE A 1 85 ? -10.769 9.161 8.378 1.00 98.88 85 PHE A CA 1
ATOM 683 C C . PHE A 1 85 ? -12.065 8.927 7.601 1.00 98.88 85 PHE A C 1
ATOM 685 O O . PHE A 1 85 ? -13.083 8.629 8.225 1.00 98.88 85 PHE A O 1
ATOM 692 N N . TYR A 1 86 ? -12.047 8.976 6.264 1.00 98.75 86 TYR A N 1
ATOM 693 C CA . TYR A 1 86 ? -13.231 8.592 5.490 1.00 98.75 86 TYR A CA 1
ATOM 694 C C . TYR A 1 86 ? -13.620 7.132 5.716 1.00 98.75 86 TYR A C 1
ATOM 696 O O . TYR A 1 86 ? -14.799 6.851 5.900 1.00 98.75 86 TYR A O 1
ATOM 704 N N . GLN A 1 87 ? -12.652 6.216 5.776 1.00 98.25 87 GLN A N 1
ATOM 705 C CA . GLN A 1 87 ? -12.944 4.806 6.046 1.00 98.25 87 GLN A CA 1
ATOM 706 C C . GLN A 1 87 ? -13.546 4.593 7.440 1.00 98.25 87 GLN A C 1
ATOM 708 O O . GLN A 1 87 ? -14.482 3.815 7.586 1.00 98.25 87 GLN A O 1
ATOM 713 N N . ILE A 1 88 ? -13.073 5.320 8.457 1.00 98.50 88 ILE A N 1
ATOM 714 C CA . ILE A 1 88 ? -13.667 5.272 9.802 1.00 98.50 88 ILE A CA 1
ATOM 715 C C . ILE A 1 88 ? -15.100 5.814 9.783 1.00 98.50 88 ILE A C 1
ATOM 717 O O . ILE A 1 88 ? -15.983 5.248 10.432 1.00 98.50 88 ILE A O 1
ATOM 721 N N . ALA A 1 89 ? -15.346 6.895 9.041 1.00 98.50 89 ALA A N 1
ATOM 722 C CA . ALA A 1 89 ? -16.683 7.458 8.899 1.00 98.50 89 ALA A CA 1
ATOM 723 C C . ALA A 1 89 ? -17.651 6.442 8.279 1.00 98.50 89 ALA A C 1
ATOM 725 O O . ALA A 1 89 ? -18.718 6.182 8.835 1.00 98.50 89 ALA A O 1
ATOM 726 N N . ASP A 1 90 ? -17.232 5.825 7.173 1.00 97.19 90 ASP A N 1
ATOM 727 C CA . ASP A 1 90 ? -18.014 4.829 6.445 1.00 97.19 90 ASP A CA 1
ATOM 728 C C . ASP A 1 90 ? -18.257 3.581 7.317 1.00 97.19 90 ASP A C 1
ATOM 730 O O . ASP A 1 90 ? -19.381 3.094 7.401 1.00 97.19 90 ASP A O 1
ATOM 734 N N . TYR A 1 91 ? -17.237 3.113 8.045 1.00 96.69 91 TYR A N 1
ATOM 735 C CA . TYR A 1 91 ? -17.332 1.946 8.926 1.00 96.69 91 TYR A CA 1
ATOM 736 C C . TYR A 1 91 ? -18.251 2.169 10.135 1.00 96.69 91 TYR A C 1
ATOM 738 O O . TYR A 1 91 ? -19.030 1.298 10.509 1.00 96.69 91 TYR A O 1
ATOM 746 N N . THR A 1 92 ? -18.164 3.338 10.772 1.00 96.38 92 THR A N 1
ATOM 747 C CA . THR A 1 92 ? -18.944 3.646 11.984 1.00 96.38 92 THR A CA 1
ATOM 748 C C . THR A 1 92 ? -20.350 4.162 11.690 1.00 96.38 92 THR A C 1
ATOM 750 O O . THR A 1 92 ? -21.136 4.331 12.622 1.00 96.38 92 THR A O 1
ATOM 753 N N . GLY A 1 93 ? -20.646 4.499 10.431 1.00 96.62 93 GLY A N 1
ATOM 754 C CA . GLY A 1 93 ? -21.864 5.206 10.035 1.00 96.62 93 GLY A CA 1
ATOM 755 C C . GLY A 1 93 ? -21.951 6.648 10.554 1.00 96.62 93 GLY A C 1
ATOM 756 O O . GLY A 1 93 ? -22.986 7.293 10.396 1.00 96.62 93 GLY A O 1
ATOM 757 N N . ASN A 1 94 ? -20.889 7.174 11.175 1.00 96.12 94 ASN A N 1
ATOM 758 C CA . ASN A 1 94 ? -20.858 8.528 11.717 1.00 96.12 94 ASN A CA 1
ATOM 759 C C . ASN A 1 94 ? -20.041 9.429 10.801 1.00 96.12 94 ASN A C 1
ATOM 761 O O . ASN A 1 94 ? -18.883 9.149 10.520 1.00 96.12 94 ASN A O 1
ATOM 765 N N . ARG A 1 95 ? -20.613 10.551 10.366 1.00 96.94 95 ARG A N 1
ATOM 766 C CA . ARG A 1 95 ? -19.878 11.517 9.540 1.00 96.94 95 ARG A CA 1
ATOM 767 C C . ARG A 1 95 ? -18.878 12.329 10.363 1.00 96.94 95 ARG A C 1
ATOM 769 O O . ARG A 1 95 ? -17.717 12.445 9.987 1.00 96.94 95 ARG A O 1
ATOM 776 N N . GLU A 1 96 ? -19.327 12.891 11.480 1.00 98.00 96 GLU A N 1
ATOM 777 C CA . GLU A 1 96 ? -18.488 13.702 12.365 1.00 98.00 96 GLU A CA 1
ATOM 778 C C . GLU A 1 96 ? -17.998 12.888 13.571 1.00 98.00 96 GLU A C 1
ATOM 780 O O . GLU A 1 96 ? -18.719 12.005 14.045 1.00 98.00 96 GLU A O 1
ATOM 785 N N . PRO A 1 97 ? -16.782 13.159 14.084 1.00 98.31 97 PRO A N 1
ATOM 786 C CA . PRO A 1 97 ? -15.852 14.228 13.676 1.00 98.31 97 PRO A CA 1
ATOM 787 C C . PRO A 1 97 ? -14.961 13.867 12.469 1.00 98.31 97 PRO A C 1
ATOM 789 O O . PRO A 1 97 ? -14.053 14.611 12.104 1.00 98.31 97 PRO A O 1
ATOM 792 N N . TRP A 1 98 ? -15.169 12.700 11.861 1.00 98.81 98 TRP A N 1
ATOM 793 C CA . TRP A 1 98 ? -14.245 12.129 10.882 1.00 98.81 98 TRP A CA 1
ATOM 794 C C . TRP A 1 98 ? -14.110 12.952 9.601 1.00 98.81 98 TRP A C 1
ATOM 796 O O . TRP A 1 98 ? -13.004 13.092 9.089 1.00 98.81 98 TRP A O 1
ATOM 806 N N . TYR A 1 99 ? -15.192 13.549 9.099 1.00 98.56 99 TYR A N 1
ATOM 807 C CA . TYR A 1 99 ? -15.128 14.437 7.934 1.00 98.56 99 TYR A CA 1
ATOM 808 C C . TYR A 1 99 ? -14.399 15.744 8.252 1.00 98.56 99 TYR A C 1
ATOM 810 O O . TYR A 1 99 ? -13.629 16.226 7.417 1.00 98.56 99 TYR A O 1
ATOM 818 N N . THR A 1 100 ? -14.565 16.281 9.463 1.00 98.62 100 THR A N 1
ATOM 819 C CA . THR A 1 100 ? -13.749 17.403 9.945 1.00 98.62 100 THR A CA 1
ATOM 820 C C . THR A 1 100 ? -12.260 17.035 9.940 1.00 98.62 100 THR A C 1
ATOM 822 O O . THR A 1 100 ? -11.445 17.752 9.357 1.00 98.62 100 THR A O 1
ATOM 825 N N . TYR A 1 101 ? -11.894 15.870 10.479 1.00 98.75 101 TYR A N 1
ATOM 826 C CA . TYR A 1 101 ? -10.504 15.397 10.487 1.00 98.75 101 TYR A CA 1
ATOM 827 C C . TYR A 1 101 ? -9.954 15.105 9.084 1.00 98.75 101 TYR A C 1
ATOM 829 O O . TYR A 1 101 ? -8.807 15.444 8.787 1.00 98.75 101 TYR A O 1
ATOM 837 N N . ALA A 1 102 ? -10.775 14.556 8.186 1.00 98.75 102 ALA A N 1
ATOM 838 C CA . ALA A 1 102 ? -10.426 14.382 6.778 1.00 98.75 102 ALA A CA 1
ATOM 839 C C . ALA A 1 102 ? -10.156 15.732 6.093 1.00 98.75 102 ALA A C 1
ATOM 841 O O . ALA A 1 102 ? -9.210 15.845 5.316 1.00 98.75 102 ALA A O 1
ATOM 842 N N . SER A 1 103 ? -10.923 16.777 6.421 1.00 98.56 103 SER A N 1
ATOM 843 C CA . SER A 1 103 ? -10.689 18.131 5.909 1.00 98.56 103 SER A CA 1
ATOM 844 C C . SER A 1 103 ? -9.372 18.728 6.414 1.00 98.56 103 SER A C 1
ATOM 846 O O . SER A 1 103 ? -8.659 19.351 5.625 1.00 98.56 103 SER A O 1
ATOM 848 N N . TYR A 1 104 ? -9.005 18.511 7.682 1.00 98.69 104 TYR A N 1
ATOM 849 C CA . TYR A 1 104 ? -7.700 18.930 8.212 1.00 98.69 104 TYR A CA 1
ATOM 850 C C . TYR A 1 104 ? -6.543 18.207 7.514 1.00 98.69 104 TYR A C 1
ATOM 852 O O . TYR A 1 104 ? -5.582 18.845 7.085 1.00 98.69 104 TYR A O 1
ATOM 860 N N . ALA A 1 105 ? -6.667 16.891 7.324 1.00 98.56 105 ALA A N 1
ATOM 861 C CA . ALA A 1 105 ? -5.701 16.084 6.583 1.00 98.56 105 ALA A CA 1
ATOM 862 C C . ALA A 1 105 ? -5.549 16.538 5.119 1.00 98.56 105 ALA A C 1
ATOM 864 O O . ALA A 1 105 ? -4.430 16.667 4.617 1.00 98.56 105 ALA A O 1
ATOM 865 N N . ARG A 1 106 ? -6.669 16.831 4.446 1.00 98.44 106 ARG A N 1
ATOM 866 C CA . ARG A 1 106 ? -6.689 17.410 3.097 1.00 98.44 106 ARG A CA 1
ATOM 867 C C . ARG A 1 106 ? -5.978 18.755 3.079 1.00 98.44 106 ARG A C 1
ATOM 869 O O . ARG A 1 106 ? -5.178 18.988 2.188 1.00 98.44 106 ARG A O 1
ATOM 876 N N . GLN A 1 107 ? -6.259 19.635 4.038 1.00 98.06 107 GLN A N 1
ATOM 877 C CA . GLN A 1 107 ? -5.667 20.970 4.076 1.00 98.06 107 GLN A CA 1
ATOM 878 C C . GLN A 1 107 ? -4.136 20.898 4.144 1.00 98.06 107 GLN A C 1
ATOM 880 O O . GLN A 1 107 ? -3.462 21.471 3.293 1.00 98.06 107 GLN A O 1
ATOM 885 N N . ILE A 1 108 ? -3.582 20.126 5.083 1.00 97.94 108 ILE A N 1
ATOM 886 C CA . ILE A 1 108 ? -2.124 20.029 5.223 1.00 97.94 108 ILE A CA 1
ATOM 887 C C . ILE A 1 108 ? -1.454 19.372 4.006 1.00 97.94 108 ILE A C 1
ATOM 889 O O . ILE A 1 108 ? -0.391 19.805 3.569 1.00 97.94 108 ILE A O 1
ATOM 893 N N . TYR A 1 109 ? -2.064 18.335 3.424 1.00 98.38 109 TYR A N 1
ATOM 894 C CA . TYR A 1 109 ? -1.453 17.621 2.303 1.00 98.38 109 TYR A CA 1
ATOM 895 C C . TYR A 1 109 ? -1.664 18.330 0.963 1.00 98.38 109 TYR A C 1
ATOM 897 O O . TYR A 1 109 ? -0.733 18.481 0.180 1.00 98.38 109 TYR A O 1
ATOM 905 N N . PHE A 1 110 ? -2.882 18.776 0.680 1.00 98.31 110 PHE A N 1
ATOM 906 C CA . PHE A 1 110 ? -3.247 19.368 -0.599 1.00 98.31 110 PHE A CA 1
ATOM 907 C C . PHE A 1 110 ? -2.956 20.872 -0.648 1.00 98.31 110 PHE A C 1
ATOM 909 O O . PHE A 1 110 ? -2.217 21.314 -1.528 1.00 98.31 110 PHE A O 1
ATOM 916 N N . ASP A 1 111 ? -3.501 21.639 0.304 1.00 97.62 111 ASP A N 1
ATOM 917 C CA . ASP A 1 111 ? -3.417 23.106 0.295 1.00 97.62 111 ASP A CA 1
ATOM 918 C C . ASP A 1 111 ? -2.012 23.590 0.697 1.00 97.62 111 ASP A C 1
ATOM 920 O O . ASP A 1 111 ? -1.484 24.522 0.096 1.00 97.62 111 ASP A O 1
ATOM 924 N N . GLU A 1 112 ? -1.391 22.946 1.690 1.00 96.94 112 GLU A N 1
ATOM 925 C CA . GLU A 1 112 ? -0.129 23.408 2.291 1.00 96.94 112 GLU A CA 1
ATOM 926 C C . GLU A 1 112 ? 1.120 22.669 1.763 1.00 96.94 112 GLU A C 1
ATOM 928 O O . GLU A 1 112 ? 2.224 23.203 1.860 1.00 96.94 112 GLU A O 1
ATOM 933 N N . TYR A 1 113 ? 0.974 21.477 1.165 1.00 97.62 113 TYR A N 1
ATOM 934 C CA . TYR A 1 113 ? 2.097 20.714 0.596 1.00 97.62 113 TYR A CA 1
ATOM 935 C C . TYR A 1 113 ? 2.034 20.586 -0.931 1.00 97.62 113 TYR A C 1
ATOM 937 O O . TYR A 1 113 ? 2.959 21.038 -1.604 1.00 97.62 113 TYR A O 1
ATOM 945 N N . LEU A 1 114 ? 0.980 20.010 -1.517 1.00 98.00 114 LEU A N 1
ATOM 946 C CA . LEU A 1 114 ? 0.946 19.757 -2.964 1.00 98.00 114 LEU A CA 1
ATOM 947 C C . LEU A 1 114 ? 0.884 21.041 -3.794 1.00 98.00 114 LEU A C 1
ATOM 949 O O . LEU A 1 114 ? 1.704 21.193 -4.697 1.00 98.00 114 LEU A O 1
ATOM 953 N N . ILE A 1 115 ? -0.041 21.960 -3.501 1.00 97.94 115 ILE A N 1
ATOM 954 C CA . ILE A 1 115 ? -0.195 23.200 -4.280 1.00 97.94 115 ILE A CA 1
ATOM 955 C C . ILE A 1 115 ? 1.093 24.046 -4.263 1.00 97.94 115 ILE A C 1
ATOM 957 O O . ILE A 1 115 ? 1.576 24.375 -5.349 1.00 97.94 115 ILE A O 1
ATOM 961 N N . PRO A 1 116 ? 1.710 24.351 -3.101 1.00 97.50 116 PRO A N 1
ATOM 962 C CA . PRO A 1 116 ? 2.938 25.147 -3.060 1.00 97.50 116 PRO A CA 1
ATOM 963 C C . PRO A 1 116 ? 4.134 24.481 -3.748 1.00 97.50 116 PRO A C 1
ATOM 965 O O . PRO A 1 116 ? 5.041 25.174 -4.195 1.00 97.50 116 PRO A O 1
ATOM 968 N N . ASN A 1 117 ? 4.135 23.147 -3.854 1.00 97.12 117 ASN A N 1
ATOM 969 C CA . ASN A 1 117 ? 5.172 22.381 -4.549 1.00 97.12 117 ASN A CA 1
ATOM 970 C C . ASN A 1 117 ? 4.789 22.041 -6.003 1.00 97.12 117 ASN A C 1
ATOM 972 O O . ASN A 1 117 ? 5.396 21.147 -6.592 1.00 97.12 117 ASN A O 1
ATOM 976 N N . GLU A 1 118 ? 3.771 22.686 -6.586 1.00 97.69 118 GLU A N 1
ATOM 977 C CA . GLU A 1 118 ? 3.298 22.425 -7.958 1.00 97.69 118 GLU A CA 1
ATOM 978 C C . GLU A 1 118 ? 3.000 20.935 -8.227 1.00 97.69 118 GLU A C 1
ATOM 980 O O . GLU A 1 118 ? 3.250 20.407 -9.311 1.00 97.69 118 GLU A O 1
ATOM 985 N N . PHE A 1 119 ? 2.505 20.224 -7.210 1.00 97.88 119 PHE A N 1
ATOM 986 C CA . PHE A 1 119 ? 2.266 18.777 -7.203 1.00 97.88 119 PHE A CA 1
ATOM 987 C C . PHE A 1 119 ? 3.519 17.904 -7.407 1.00 97.88 119 PHE A C 1
ATOM 989 O O . PHE A 1 119 ? 3.405 16.685 -7.544 1.00 97.88 119 PHE A O 1
ATOM 996 N N . ARG A 1 120 ? 4.729 18.473 -7.353 1.00 96.19 120 ARG A N 1
ATOM 997 C CA . ARG A 1 120 ? 6.014 17.757 -7.458 1.00 96.19 120 ARG A CA 1
ATOM 998 C C . ARG A 1 120 ? 6.401 17.086 -6.138 1.00 96.19 120 ARG A C 1
ATOM 1000 O O . ARG A 1 120 ? 7.499 17.273 -5.616 1.00 96.19 120 ARG A O 1
ATOM 1007 N N . ALA A 1 121 ? 5.483 16.299 -5.581 1.00 94.56 121 ALA A N 1
ATOM 1008 C CA . ALA A 1 121 ? 5.730 15.539 -4.365 1.00 94.56 121 ALA A CA 1
ATOM 1009 C C . ALA A 1 121 ? 6.896 14.556 -4.546 1.00 94.56 121 ALA A C 1
ATOM 1011 O O . ALA A 1 121 ? 7.145 14.023 -5.633 1.00 94.56 121 ALA A O 1
ATOM 1012 N N . GLN A 1 122 ? 7.589 14.265 -3.448 1.00 92.94 122 GLN A N 1
ATOM 1013 C CA . GLN A 1 122 ? 8.564 13.178 -3.417 1.00 92.94 122 GLN A CA 1
ATOM 1014 C C . GLN A 1 122 ? 7.858 11.848 -3.701 1.00 92.94 122 GLN A C 1
ATOM 1016 O O . GLN A 1 122 ? 6.711 11.657 -3.293 1.00 92.94 122 GLN A O 1
ATOM 1021 N N . GLY A 1 123 ? 8.553 10.908 -4.350 1.00 89.25 123 GLY A N 1
ATOM 1022 C CA . GLY A 1 123 ? 7.975 9.620 -4.748 1.00 89.25 123 GLY A CA 1
ATOM 1023 C C . GLY A 1 123 ? 7.313 8.891 -3.579 1.00 89.25 123 GLY A C 1
ATOM 1024 O O . GLY A 1 123 ? 6.183 8.438 -3.696 1.00 89.25 123 GLY A O 1
ATOM 1025 N N . TYR A 1 124 ? 7.954 8.902 -2.407 1.00 90.62 124 TYR A N 1
ATOM 1026 C CA . TYR A 1 124 ? 7.454 8.277 -1.181 1.00 90.62 124 TYR A CA 1
ATOM 1027 C C . TYR A 1 124 ? 6.333 9.047 -0.449 1.00 90.62 124 TYR A C 1
ATOM 1029 O O . TYR A 1 124 ? 5.834 8.554 0.564 1.00 90.62 124 TYR A O 1
ATOM 1037 N N . ARG A 1 125 ? 5.929 10.228 -0.941 1.00 93.94 125 ARG A N 1
ATOM 1038 C CA . ARG A 1 125 ? 4.829 11.075 -0.427 1.00 93.94 125 ARG A CA 1
ATOM 1039 C C . ARG A 1 125 ? 3.702 11.265 -1.452 1.00 93.94 125 ARG A C 1
ATOM 1041 O O . ARG A 1 125 ? 3.026 12.294 -1.449 1.00 93.94 125 ARG A O 1
ATOM 1048 N N . ARG A 1 126 ? 3.494 10.292 -2.340 1.00 95.81 126 ARG A N 1
ATOM 1049 C CA . ARG A 1 126 ? 2.370 10.266 -3.284 1.00 95.81 126 ARG A CA 1
ATOM 1050 C C . ARG A 1 126 ? 1.190 9.507 -2.661 1.00 95.81 126 ARG A C 1
ATOM 1052 O O . ARG A 1 126 ? 1.223 8.283 -2.605 1.00 95.81 126 ARG A O 1
ATOM 1059 N N . PHE A 1 127 ? 0.175 10.236 -2.196 1.00 96.69 127 PHE A N 1
ATOM 1060 C CA . PHE A 1 127 ? -0.986 9.715 -1.457 1.00 96.69 127 PHE A CA 1
ATOM 1061 C C . PHE A 1 127 ? -2.308 10.175 -2.107 1.00 96.69 127 PHE A C 1
ATOM 1063 O O . PHE A 1 127 ? -2.890 11.183 -1.707 1.00 96.69 127 PHE A O 1
ATOM 1070 N N . PRO A 1 128 ? -2.727 9.522 -3.203 1.00 96.94 128 PRO A N 1
ATOM 1071 C CA . PRO A 1 128 ? -3.910 9.916 -3.972 1.00 96.94 128 PRO A CA 1
ATOM 1072 C C . PRO A 1 128 ? -5.254 9.439 -3.394 1.00 96.94 128 PRO A C 1
ATOM 1074 O O . PRO A 1 128 ? -6.291 9.959 -3.806 1.00 96.94 128 PRO A O 1
ATOM 1077 N N . GLU A 1 129 ? -5.283 8.449 -2.499 1.00 98.19 129 GLU A N 1
ATOM 1078 C CA . GLU A 1 129 ? -6.516 7.789 -2.061 1.00 98.19 129 GLU A CA 1
ATOM 1079 C C . GLU A 1 129 ? -7.494 8.750 -1.377 1.00 98.19 129 GLU A C 1
ATOM 1081 O O . GLU A 1 129 ? -8.663 8.815 -1.763 1.00 98.19 129 GLU A O 1
ATOM 1086 N N . GLY A 1 130 ? -7.031 9.531 -0.403 1.00 98.31 130 GLY A N 1
ATOM 1087 C CA . GLY A 1 130 ? -7.849 10.493 0.331 1.00 98.31 130 GLY A CA 1
ATOM 1088 C C . GLY A 1 130 ? -8.385 11.591 -0.578 1.00 98.31 130 GLY A C 1
ATOM 1089 O O . GLY A 1 130 ? -9.562 11.948 -0.491 1.00 98.31 130 GLY A O 1
ATOM 1090 N N . LEU A 1 131 ? -7.558 12.051 -1.522 1.00 98.56 131 LEU A N 1
ATOM 1091 C CA . LEU A 1 131 ? -7.953 13.036 -2.527 1.00 98.56 131 LEU A CA 1
ATOM 1092 C C . LEU A 1 131 ? -9.051 12.487 -3.446 1.00 98.56 131 LEU A C 1
ATOM 1094 O O . LEU A 1 131 ? -10.034 13.171 -3.727 1.00 98.56 131 LEU A O 1
ATOM 1098 N N . TYR A 1 132 ? -8.920 11.234 -3.883 1.00 98.69 132 TYR A N 1
ATOM 1099 C CA . TYR A 1 132 ? -9.940 10.564 -4.686 1.00 98.69 132 TYR A CA 1
ATOM 1100 C C . TYR A 1 132 ? -11.255 10.381 -3.914 1.00 98.69 132 TYR A C 1
ATOM 1102 O O . TYR A 1 132 ? -12.332 10.598 -4.473 1.00 98.69 132 TYR A O 1
ATOM 1110 N N . GLN A 1 133 ? -11.193 10.023 -2.627 1.00 98.50 133 GLN A N 1
ATOM 1111 C CA . GLN A 1 133 ? -12.393 9.902 -1.796 1.00 98.50 133 GLN A CA 1
ATOM 1112 C C . GLN A 1 133 ? -13.098 11.252 -1.591 1.00 98.50 133 GLN A C 1
ATOM 1114 O O . GLN A 1 133 ? -14.330 11.279 -1.591 1.00 98.50 133 GLN A O 1
ATOM 1119 N N . ASP A 1 134 ? -12.350 12.351 -1.460 1.00 98.56 134 ASP A N 1
ATOM 1120 C CA . ASP A 1 134 ? -12.903 13.711 -1.387 1.00 98.56 134 ASP A CA 1
ATOM 1121 C C . ASP A 1 134 ? -13.579 14.115 -2.700 1.00 98.56 134 ASP A C 1
ATOM 1123 O O . ASP A 1 134 ? -14.740 14.518 -2.676 1.00 98.56 134 ASP A O 1
ATOM 1127 N N . PHE A 1 135 ? -12.926 13.886 -3.848 1.00 98.50 135 PHE A N 1
ATOM 1128 C CA . PHE A 1 135 ? -13.527 14.094 -5.172 1.00 98.50 135 PHE A CA 1
ATOM 1129 C C . PHE A 1 135 ? -14.852 13.330 -5.318 1.00 98.50 135 PHE A C 1
ATOM 1131 O O . PHE A 1 135 ? -15.880 13.913 -5.661 1.00 98.50 135 PHE A O 1
ATOM 1138 N N . ARG A 1 136 ? -14.869 12.036 -4.969 1.00 97.88 136 ARG A N 1
ATOM 1139 C CA . ARG A 1 136 ? -16.082 11.200 -5.030 1.00 97.88 136 ARG A CA 1
ATOM 1140 C C . ARG A 1 136 ? -17.212 11.656 -4.119 1.00 97.88 136 ARG A C 1
ATOM 1142 O O . ARG A 1 136 ? -18.366 11.340 -4.388 1.00 97.88 136 ARG A O 1
ATOM 1149 N N . ARG A 1 137 ? -16.886 12.347 -3.030 1.00 97.19 137 ARG A N 1
ATOM 1150 C CA . ARG A 1 137 ? -17.853 12.865 -2.054 1.00 97.19 137 ARG A CA 1
ATOM 1151 C C . ARG A 1 137 ? -18.305 14.291 -2.381 1.00 97.19 137 ARG A C 1
ATOM 1153 O O . ARG A 1 137 ? -18.972 14.902 -1.550 1.00 97.19 137 ARG A O 1
ATOM 1160 N N . GLY A 1 138 ? -17.958 14.819 -3.560 1.00 96.19 138 GLY A N 1
ATOM 1161 C CA . GLY A 1 138 ? -18.276 16.195 -3.951 1.00 96.19 138 GLY A CA 1
ATOM 1162 C C . GLY A 1 138 ? -17.523 17.236 -3.120 1.00 96.19 138 GLY A C 1
ATOM 1163 O O . GLY A 1 138 ? -18.053 18.313 -2.855 1.00 96.19 138 GLY A O 1
ATOM 1164 N N . GLY A 1 139 ? -16.328 16.880 -2.642 1.00 95.94 139 GLY A N 1
ATOM 1165 C CA . GLY A 1 139 ? -15.455 17.750 -1.867 1.00 95.94 139 GLY A CA 1
ATOM 1166 C C . GLY A 1 139 ? -14.745 18.809 -2.718 1.00 95.94 139 GLY A C 1
ATOM 1167 O O . GLY A 1 139 ? -15.226 19.238 -3.765 1.00 95.94 139 GLY A O 1
ATOM 1168 N N . LYS A 1 140 ? -13.587 19.270 -2.239 1.00 96.00 140 LYS A N 1
ATOM 1169 C CA . LYS A 1 140 ? -12.799 20.334 -2.885 1.00 96.00 140 LYS A CA 1
ATOM 1170 C C . LYS A 1 140 ? -11.852 19.814 -3.964 1.00 96.00 140 LYS A C 1
ATOM 1172 O O . LYS A 1 140 ? -11.387 20.603 -4.786 1.00 96.00 140 LYS A O 1
ATOM 1177 N N . ILE A 1 141 ? -11.514 18.527 -3.944 1.00 98.25 141 ILE A N 1
ATOM 1178 C CA . ILE A 1 141 ? -10.623 17.937 -4.941 1.00 98.25 141 ILE A CA 1
ATOM 1179 C C . ILE A 1 141 ? -11.327 17.861 -6.293 1.00 98.25 141 ILE A C 1
ATOM 1181 O O . ILE A 1 141 ? -12.485 17.467 -6.393 1.00 98.25 141 ILE A O 1
ATOM 1185 N N . THR A 1 142 ? -10.599 18.224 -7.349 1.00 98.19 142 THR A N 1
ATOM 1186 C CA . THR A 1 142 ? -11.085 18.189 -8.733 1.00 98.19 142 THR A CA 1
ATOM 1187 C C . THR A 1 142 ? -10.451 17.040 -9.512 1.00 98.19 142 THR A C 1
ATOM 1189 O O . THR A 1 142 ? -9.399 16.518 -9.134 1.00 98.19 142 THR A O 1
ATOM 1192 N N . ILE A 1 143 ? -11.036 16.684 -10.658 1.00 98.06 143 ILE A N 1
ATOM 1193 C CA . ILE A 1 143 ? -10.428 15.708 -11.573 1.00 98.06 143 ILE A CA 1
ATOM 1194 C C . ILE A 1 143 ? -9.033 16.155 -12.052 1.00 98.06 143 ILE A C 1
ATOM 1196 O O . ILE A 1 143 ? -8.136 15.330 -12.210 1.00 98.06 143 ILE A O 1
ATOM 1200 N N . GLU A 1 144 ? -8.813 17.466 -12.200 1.00 98.31 144 GLU A N 1
ATOM 1201 C CA . GLU A 1 144 ? -7.511 18.024 -12.572 1.00 98.31 144 GLU A CA 1
ATOM 1202 C C . GLU A 1 144 ? -6.475 17.835 -11.458 1.00 98.31 144 GLU A C 1
ATOM 1204 O O . GLU A 1 144 ? -5.333 17.465 -11.718 1.00 98.31 144 GLU A O 1
ATOM 1209 N N . SER A 1 145 ? -6.878 17.986 -10.197 1.00 98.00 145 SER A N 1
ATOM 1210 C CA . SER A 1 145 ? -6.025 17.680 -9.045 1.00 98.00 145 SER A CA 1
ATOM 1211 C C . SER A 1 145 ? -5.562 16.218 -9.042 1.00 98.00 145 SER A C 1
ATOM 1213 O O . SER A 1 145 ? -4.396 15.938 -8.759 1.00 98.00 145 SER A O 1
ATOM 1215 N N . LEU A 1 146 ? -6.457 15.289 -9.401 1.00 98.50 146 LEU A N 1
ATOM 1216 C CA . LEU A 1 146 ? -6.141 13.862 -9.526 1.00 98.50 146 LEU A CA 1
ATOM 1217 C C . LEU A 1 146 ? -5.218 13.574 -10.719 1.00 98.50 146 LEU A C 1
ATOM 1219 O O . LEU A 1 146 ? -4.328 12.727 -10.626 1.00 98.50 146 LEU A O 1
ATOM 1223 N N . ARG A 1 147 ? -5.366 14.321 -11.819 1.00 98.56 147 ARG A N 1
ATOM 1224 C CA . ARG A 1 147 ? -4.429 14.281 -12.949 1.00 98.56 147 ARG A CA 1
ATOM 1225 C C . ARG A 1 147 ? -3.028 14.733 -12.524 1.00 98.56 147 ARG A C 1
ATOM 1227 O O . ARG A 1 147 ? -2.044 14.069 -12.840 1.00 98.56 147 ARG A O 1
ATOM 1234 N N . LEU A 1 148 ? -2.934 15.831 -11.776 1.00 98.25 148 LEU A N 1
ATOM 1235 C CA . LEU A 1 148 ? -1.658 16.396 -11.334 1.00 98.25 148 LEU A CA 1
ATOM 1236 C C . LEU A 1 148 ? -0.926 15.479 -10.345 1.00 98.25 148 LEU A C 1
ATOM 1238 O O . LEU A 1 148 ? 0.258 15.223 -10.541 1.00 98.25 148 LEU A O 1
ATOM 1242 N N . ILE A 1 149 ? -1.603 14.909 -9.341 1.00 97.62 149 ILE A N 1
ATOM 1243 C CA . ILE A 1 149 ? -0.957 13.963 -8.405 1.00 97.62 149 ILE A CA 1
ATOM 1244 C C . ILE A 1 149 ? -0.550 12.635 -9.076 1.00 97.62 149 ILE A C 1
ATOM 1246 O O . ILE A 1 149 ? 0.347 11.943 -8.592 1.00 97.62 149 ILE A O 1
ATOM 1250 N N . ARG A 1 150 ? -1.163 12.277 -10.211 1.00 97.62 150 ARG A N 1
ATOM 1251 C CA . ARG A 1 150 ? -0.717 11.158 -11.053 1.00 97.62 150 ARG A CA 1
ATOM 1252 C C . ARG A 1 150 ? 0.563 11.489 -11.824 1.00 97.62 150 ARG A C 1
ATOM 1254 O O . ARG A 1 150 ? 1.445 10.634 -11.889 1.00 97.62 150 ARG A O 1
ATOM 1261 N N . ASP A 1 151 ? 0.645 12.685 -12.409 1.00 96.31 151 ASP A N 1
ATOM 1262 C CA . ASP A 1 151 ? 1.640 13.018 -13.440 1.00 96.31 151 ASP A CA 1
ATOM 1263 C C . ASP A 1 151 ? 2.864 13.805 -12.934 1.00 96.31 151 ASP A C 1
ATOM 1265 O O . ASP A 1 151 ? 3.922 13.738 -13.558 1.00 96.31 151 ASP A O 1
ATOM 1269 N N . MET A 1 152 ? 2.741 14.561 -11.840 1.00 96.25 152 MET A N 1
ATOM 1270 C CA . MET A 1 152 ? 3.754 15.538 -11.403 1.00 96.25 152 MET A CA 1
ATOM 1271 C C . MET A 1 152 ? 4.774 15.047 -10.363 1.00 96.25 152 MET A C 1
ATOM 1273 O O . MET A 1 152 ? 5.911 15.528 -10.407 1.00 96.25 152 MET A O 1
ATOM 1277 N N . PRO A 1 153 ? 4.446 14.133 -9.423 1.00 95.44 153 PRO A N 1
ATOM 1278 C CA . PRO A 1 153 ? 5.421 13.671 -8.437 1.00 95.44 153 PRO A CA 1
ATOM 1279 C C . PRO A 1 153 ? 6.643 12.996 -9.067 1.00 95.44 153 PRO A C 1
ATOM 1281 O O . PRO A 1 153 ? 6.602 12.529 -10.210 1.00 95.44 153 PRO A O 1
ATOM 1284 N N . ALA A 1 154 ? 7.726 12.869 -8.300 1.00 91.19 154 ALA A N 1
ATOM 1285 C CA . ALA A 1 154 ? 8.892 12.098 -8.730 1.00 91.19 154 ALA A CA 1
ATOM 1286 C C . ALA A 1 154 ? 8.494 10.657 -9.109 1.00 91.19 154 ALA A C 1
ATOM 1288 O O . ALA A 1 154 ? 7.637 10.058 -8.450 1.00 91.19 154 ALA A O 1
ATOM 1289 N N . PHE A 1 155 ? 9.132 10.111 -10.151 1.00 90.31 155 PHE A N 1
ATOM 1290 C CA . PHE A 1 155 ? 8.888 8.768 -10.703 1.00 90.31 155 PHE A CA 1
ATOM 1291 C C . PHE A 1 155 ? 7.524 8.567 -11.396 1.00 90.31 155 PHE A C 1
ATOM 1293 O O . PHE A 1 155 ? 7.044 7.447 -11.514 1.00 90.31 155 PHE A O 1
ATOM 1300 N N . SER A 1 156 ? 6.863 9.638 -11.856 1.00 90.31 156 SER A N 1
ATOM 1301 C CA . SER A 1 156 ? 5.543 9.542 -12.516 1.00 90.31 156 SER A CA 1
ATOM 1302 C C . SER A 1 156 ? 5.560 9.002 -13.948 1.00 90.31 156 SER A C 1
ATOM 1304 O O . SER A 1 156 ? 4.508 8.600 -14.447 1.00 90.31 156 SER A O 1
ATOM 1306 N N . THR A 1 157 ? 6.715 8.994 -14.618 1.00 86.12 157 THR A N 1
ATOM 1307 C CA . THR A 1 157 ? 6.857 8.493 -15.996 1.00 86.12 157 THR A CA 1
ATOM 1308 C C . THR A 1 157 ? 7.766 7.273 -16.045 1.00 86.12 157 THR A C 1
ATOM 1310 O O . THR A 1 157 ? 8.702 7.148 -15.252 1.00 86.12 157 THR A O 1
ATOM 1313 N N . VAL A 1 158 ? 7.532 6.390 -17.017 1.00 87.06 158 VAL A N 1
ATOM 1314 C CA . VAL A 1 158 ? 8.378 5.204 -17.239 1.00 87.06 158 VAL A CA 1
ATOM 1315 C C . VAL A 1 158 ? 9.815 5.609 -17.567 1.00 87.06 158 VAL A C 1
ATOM 1317 O O . VAL A 1 158 ? 10.761 4.989 -17.087 1.00 87.06 158 VAL A O 1
ATOM 1320 N N . ASP A 1 159 ? 9.990 6.686 -18.333 1.00 84.75 159 ASP A N 1
ATOM 1321 C CA . ASP A 1 159 ? 11.308 7.237 -18.654 1.00 84.75 159 ASP A CA 1
ATOM 1322 C C . ASP A 1 159 ? 12.071 7.653 -17.384 1.00 84.75 159 ASP A C 1
ATOM 1324 O O . ASP A 1 159 ? 13.205 7.224 -17.179 1.00 84.75 159 ASP A O 1
ATOM 1328 N N . SER A 1 160 ? 11.412 8.360 -16.454 1.00 81.56 160 SER A N 1
ATOM 1329 C CA . SER A 1 160 ? 12.027 8.746 -15.174 1.00 81.56 160 SER A CA 1
ATOM 1330 C C . SER A 1 160 ? 12.426 7.553 -14.296 1.00 81.56 160 SER A C 1
ATOM 1332 O O . SER A 1 160 ? 13.354 7.666 -13.502 1.00 81.56 160 SER A O 1
ATOM 1334 N N . LEU A 1 161 ? 11.752 6.410 -14.459 1.00 83.94 161 LEU A N 1
ATOM 1335 C CA . LEU A 1 161 ? 12.034 5.157 -13.757 1.00 83.94 161 LEU A CA 1
ATOM 1336 C C . LEU A 1 161 ? 13.090 4.292 -14.458 1.00 83.94 161 LEU A C 1
ATOM 1338 O O . LEU A 1 161 ? 13.628 3.389 -13.839 1.00 83.94 161 LEU A O 1
ATOM 1342 N N . THR A 1 162 ? 13.382 4.510 -15.739 1.00 76.06 162 THR A N 1
ATOM 1343 C CA . THR A 1 162 ? 14.306 3.654 -16.515 1.00 76.06 162 THR A CA 1
ATOM 1344 C C . THR A 1 162 ? 15.595 4.358 -16.924 1.00 76.06 162 THR A C 1
ATOM 1346 O O . THR A 1 162 ? 16.571 3.686 -17.247 1.00 76.06 162 THR A O 1
ATOM 1349 N N . ARG A 1 163 ? 15.617 5.695 -16.921 1.00 62.44 163 ARG A N 1
ATOM 1350 C CA . ARG A 1 163 ? 16.733 6.520 -17.415 1.00 62.44 163 ARG A CA 1
ATOM 1351 C C . ARG A 1 163 ? 17.106 7.659 -16.457 1.00 62.44 163 ARG A C 1
ATOM 1353 O O . ARG A 1 163 ? 17.691 8.655 -16.878 1.00 62.44 163 ARG A O 1
ATOM 1360 N N . GLY A 1 164 ? 16.738 7.533 -15.181 1.00 54.34 164 GLY A N 1
ATOM 1361 C CA . GLY A 1 164 ? 17.021 8.533 -14.153 1.00 54.34 164 GLY A CA 1
ATOM 1362 C C . GLY A 1 164 ? 18.528 8.773 -13.930 1.00 54.34 164 GLY A C 1
ATOM 1363 O O . GLY A 1 164 ? 19.344 7.883 -14.182 1.00 54.34 164 GLY A O 1
ATOM 1364 N N . PRO A 1 165 ? 18.918 9.967 -13.439 1.00 43.94 165 PRO A N 1
ATOM 1365 C CA . PRO A 1 165 ? 20.320 10.373 -13.270 1.00 43.94 165 PRO A CA 1
ATOM 1366 C C . PRO A 1 165 ? 21.099 9.542 -12.233 1.00 43.94 165 PRO A C 1
ATOM 1368 O O . PRO A 1 165 ? 22.319 9.655 -12.143 1.00 43.94 165 PRO A O 1
ATOM 1371 N N . ASP A 1 166 ? 20.412 8.714 -11.447 1.00 51.66 166 ASP A N 1
ATOM 1372 C CA . ASP A 1 166 ? 20.965 7.881 -10.381 1.00 51.66 166 ASP A CA 1
ATOM 1373 C C . ASP A 1 166 ? 21.168 6.410 -10.784 1.00 51.66 166 ASP A C 1
ATOM 1375 O O . ASP A 1 166 ? 21.538 5.606 -9.932 1.00 51.66 166 ASP A O 1
ATOM 1379 N N . HIS A 1 167 ? 20.960 6.061 -12.062 1.00 50.69 167 HIS A N 1
ATOM 1380 C CA . HIS A 1 167 ? 21.107 4.700 -12.604 1.00 50.69 167 HIS A CA 1
ATOM 1381 C C . HIS A 1 167 ? 20.214 3.643 -11.929 1.00 50.69 167 HIS A C 1
ATOM 1383 O O . HIS A 1 167 ? 20.442 2.444 -12.096 1.00 50.69 167 HIS A O 1
ATOM 1389 N N . ARG A 1 168 ? 19.177 4.042 -11.179 1.00 62.56 168 ARG A N 1
ATOM 1390 C CA . ARG A 1 168 ? 18.269 3.077 -10.556 1.00 62.56 168 ARG A CA 1
ATOM 1391 C C . ARG A 1 168 ? 17.216 2.657 -11.563 1.00 62.56 168 ARG A C 1
ATOM 1393 O O . ARG A 1 168 ? 16.304 3.408 -11.890 1.00 62.56 168 ARG A O 1
ATOM 1400 N N . SER A 1 169 ? 17.358 1.433 -12.053 1.00 80.56 169 SER A N 1
ATOM 1401 C CA . SER A 1 169 ? 16.337 0.800 -12.875 1.00 80.56 169 SER A CA 1
ATOM 1402 C C . SER A 1 169 ? 15.066 0.607 -12.052 1.00 80.56 169 SER A C 1
ATOM 1404 O O . SER A 1 169 ? 15.115 0.039 -10.964 1.00 80.56 169 SER A O 1
ATOM 1406 N N . GLY A 1 170 ? 13.914 1.012 -12.583 1.00 86.88 170 GLY A N 1
ATOM 1407 C CA . GLY A 1 170 ? 12.596 0.768 -11.997 1.00 86.88 170 GLY A CA 1
ATOM 1408 C C . GLY A 1 170 ? 12.299 -0.717 -11.801 1.00 86.88 170 GLY A C 1
ATOM 1409 O O . GLY A 1 170 ? 11.412 -1.052 -11.030 1.00 86.88 170 GLY A O 1
ATOM 1410 N N . TYR A 1 171 ? 13.071 -1.606 -12.435 1.00 90.19 171 TYR A N 1
ATOM 1411 C CA . TYR A 1 171 ? 13.046 -3.049 -12.195 1.00 90.19 171 TYR A CA 1
ATOM 1412 C C . TYR A 1 171 ? 13.743 -3.469 -10.891 1.00 90.19 171 TYR A C 1
ATOM 1414 O O . TYR A 1 171 ? 13.514 -4.578 -10.426 1.00 90.19 171 TYR A O 1
ATOM 1422 N N . SER A 1 172 ? 14.555 -2.615 -10.268 1.00 90.38 172 SER A N 1
ATOM 1423 C CA . SER A 1 172 ? 15.138 -2.879 -8.950 1.00 90.38 172 SER A CA 1
ATOM 1424 C C . SER A 1 172 ? 14.081 -2.758 -7.853 1.00 90.38 172 SER A C 1
ATOM 1426 O O . SER A 1 172 ? 13.357 -1.761 -7.786 1.00 90.38 172 SER A O 1
ATOM 1428 N N . GLU A 1 173 ? 14.037 -3.738 -6.947 1.00 91.56 173 GLU A N 1
ATOM 1429 C CA . GLU A 1 173 ? 13.131 -3.766 -5.790 1.00 91.56 173 GLU A CA 1
ATOM 1430 C C . GLU A 1 173 ? 13.250 -2.525 -4.894 1.00 91.56 173 GLU A C 1
ATOM 1432 O O . GLU A 1 173 ? 12.279 -2.106 -4.261 1.00 91.56 173 GLU A O 1
ATOM 1437 N N . VAL A 1 174 ? 14.402 -1.852 -4.928 1.00 89.38 174 VAL A N 1
ATOM 1438 C CA . VAL A 1 174 ? 14.655 -0.593 -4.221 1.00 89.38 174 VAL A CA 1
ATOM 1439 C C . VAL A 1 174 ? 13.647 0.501 -4.589 1.00 89.38 174 VAL A C 1
ATOM 1441 O O . VAL A 1 174 ? 13.307 1.315 -3.730 1.00 89.38 174 VAL A O 1
ATOM 1444 N N . LEU A 1 175 ? 13.153 0.513 -5.833 1.00 90.88 175 LEU A N 1
ATOM 1445 C CA . LEU A 1 175 ? 12.136 1.456 -6.317 1.00 90.88 175 LEU A CA 1
ATOM 1446 C C . LEU A 1 175 ? 10.704 0.907 -6.231 1.00 90.88 175 LEU A C 1
ATOM 1448 O O . LEU A 1 175 ? 9.765 1.561 -6.686 1.00 90.88 175 LEU A O 1
ATOM 1452 N N . SER A 1 176 ? 10.494 -0.269 -5.636 1.00 94.62 176 SER A N 1
ATOM 1453 C CA . SER A 1 176 ? 9.176 -0.918 -5.597 1.00 94.62 176 SER A CA 1
ATOM 1454 C C . SER A 1 176 ? 8.083 -0.062 -4.956 1.00 94.62 176 SER A C 1
ATOM 1456 O O . SER A 1 176 ? 6.952 -0.050 -5.438 1.00 94.62 176 SER A O 1
ATOM 1458 N N . ARG A 1 177 ? 8.404 0.735 -3.929 1.00 95.19 177 ARG A N 1
ATOM 1459 C CA . ARG A 1 177 ? 7.448 1.670 -3.309 1.00 95.19 177 ARG A CA 1
ATOM 1460 C C . ARG A 1 177 ? 7.028 2.769 -4.280 1.00 95.19 177 ARG A C 1
ATOM 1462 O O . ARG A 1 177 ? 5.842 3.067 -4.392 1.00 95.19 177 ARG A O 1
ATOM 1469 N N . GLU A 1 178 ? 7.985 3.395 -4.949 1.00 94.25 178 GLU A N 1
ATOM 1470 C CA . GLU A 1 178 ? 7.749 4.478 -5.899 1.00 94.25 178 GLU A CA 1
ATOM 1471 C C . GLU A 1 178 ? 6.945 3.975 -7.109 1.00 94.25 178 GLU A C 1
ATOM 1473 O O . GLU A 1 178 ? 5.989 4.634 -7.532 1.00 94.25 178 GLU A O 1
ATOM 1478 N N . VAL A 1 179 ? 7.250 2.770 -7.603 1.00 96.12 179 VAL A N 1
ATOM 1479 C CA . VAL A 1 179 ? 6.471 2.098 -8.655 1.00 96.12 179 VAL A CA 1
ATOM 1480 C C . VAL A 1 179 ? 5.057 1.765 -8.152 1.00 96.12 179 VAL A C 1
ATOM 1482 O O . VAL A 1 179 ? 4.085 2.077 -8.841 1.00 96.12 179 VAL A O 1
ATOM 1485 N N . ALA A 1 180 ? 4.903 1.242 -6.928 1.00 97.94 180 ALA A N 1
ATOM 1486 C CA . ALA A 1 180 ? 3.603 0.959 -6.303 1.00 97.94 180 ALA A CA 1
ATOM 1487 C C . ALA A 1 180 ? 2.700 2.184 -6.190 1.00 97.94 180 ALA A C 1
ATOM 1489 O O . ALA A 1 180 ? 1.541 2.143 -6.607 1.00 97.94 180 ALA A O 1
ATOM 1490 N N . TYR A 1 181 ? 3.230 3.301 -5.701 1.00 97.56 181 TYR A N 1
ATOM 1491 C CA . TYR A 1 181 ? 2.458 4.536 -5.613 1.00 97.56 181 TYR A CA 1
ATOM 1492 C C . TYR A 1 181 ? 2.115 5.110 -6.988 1.00 97.56 181 TYR A C 1
ATOM 1494 O O . TYR A 1 181 ? 1.027 5.658 -7.175 1.00 97.56 181 TYR A O 1
ATOM 1502 N N . THR A 1 182 ? 2.999 4.949 -7.973 1.00 97.12 182 THR A N 1
ATOM 1503 C CA . THR A 1 182 ? 2.726 5.378 -9.349 1.00 97.12 182 THR A CA 1
ATOM 1504 C C . THR A 1 182 ? 1.597 4.559 -9.975 1.00 97.12 182 THR A C 1
ATOM 1506 O O . THR A 1 182 ? 0.687 5.140 -10.570 1.00 97.12 182 THR A O 1
ATOM 1509 N N . VAL A 1 183 ? 1.587 3.235 -9.794 1.00 98.12 183 VAL A N 1
ATOM 1510 C CA . VAL A 1 183 ? 0.480 2.365 -10.231 1.00 98.12 183 VAL A CA 1
ATOM 1511 C C . VAL A 1 183 ? -0.832 2.770 -9.555 1.00 98.12 183 VAL A C 1
ATOM 1513 O O . VAL A 1 183 ? -1.817 3.019 -10.253 1.00 98.12 183 VAL A O 1
ATOM 1516 N N . GLY A 1 184 ? -0.833 2.938 -8.228 1.00 97.88 184 GLY A N 1
ATOM 1517 C CA . GLY A 1 184 ? -2.016 3.361 -7.471 1.00 97.88 184 GLY A CA 1
ATOM 1518 C C . GLY A 1 184 ? -2.601 4.689 -7.965 1.00 97.88 184 GLY A C 1
ATOM 1519 O O . GLY A 1 184 ? -3.804 4.788 -8.210 1.00 97.88 184 GLY A O 1
ATOM 1520 N N . ALA A 1 185 ? -1.755 5.693 -8.214 1.00 98.00 185 ALA A N 1
ATOM 1521 C CA . ALA A 1 185 ? -2.199 6.989 -8.726 1.00 98.00 185 ALA A CA 1
ATOM 1522 C C . ALA A 1 185 ? -2.793 6.912 -10.145 1.00 98.00 185 ALA A C 1
ATOM 1524 O O . ALA A 1 185 ? -3.764 7.609 -10.438 1.00 98.00 185 ALA A O 1
ATOM 1525 N N . ASN A 1 186 ? -2.256 6.054 -11.021 1.00 98.38 186 ASN A N 1
ATOM 1526 C CA . ASN A 1 186 ? -2.837 5.830 -12.349 1.00 98.38 186 ASN A CA 1
ATOM 1527 C C . ASN A 1 186 ? -4.220 5.170 -12.253 1.00 98.38 186 ASN A C 1
ATOM 1529 O O . ASN A 1 186 ? -5.158 5.634 -12.898 1.00 98.38 186 ASN A O 1
ATOM 1533 N N . ILE A 1 187 ? -4.370 4.150 -11.404 1.00 98.25 187 ILE A N 1
ATOM 1534 C CA . ILE A 1 187 ? -5.655 3.468 -11.188 1.00 98.25 187 ILE A CA 1
ATOM 1535 C C . ILE A 1 187 ? -6.700 4.436 -10.624 1.00 98.25 187 ILE A C 1
ATOM 1537 O O . ILE A 1 187 ? -7.830 4.464 -11.100 1.00 98.25 187 ILE A O 1
ATOM 1541 N N . LEU A 1 188 ? -6.347 5.250 -9.626 1.00 98.31 188 LEU A N 1
ATOM 1542 C CA . LEU A 1 188 ? -7.292 6.187 -9.006 1.00 98.31 188 LEU A CA 1
ATOM 1543 C C . LEU A 1 188 ? -7.696 7.324 -9.945 1.00 98.31 188 LEU A C 1
ATOM 1545 O O . LEU A 1 188 ? -8.853 7.738 -9.933 1.00 98.31 188 LEU A O 1
ATOM 1549 N N . ALA A 1 189 ? -6.780 7.789 -10.794 1.00 98.31 189 ALA A N 1
ATOM 1550 C CA . ALA A 1 189 ? -7.110 8.722 -11.863 1.00 98.31 189 ALA A CA 1
ATOM 1551 C C . ALA A 1 189 ? -8.120 8.114 -12.852 1.00 98.31 189 ALA A C 1
ATOM 1553 O O . ALA A 1 189 ? -9.107 8.767 -13.186 1.00 98.31 189 ALA A O 1
ATOM 1554 N N . GLU A 1 190 ? -7.922 6.859 -13.274 1.00 97.94 190 GLU A N 1
ATOM 1555 C CA . GLU A 1 190 ? -8.891 6.155 -14.125 1.00 97.94 190 GLU A CA 1
ATOM 1556 C C . GLU A 1 190 ? -10.245 5.971 -13.437 1.00 97.94 190 GLU A C 1
ATOM 1558 O O . GLU A 1 190 ? -11.285 6.259 -14.028 1.00 97.94 190 GLU A O 1
ATOM 1563 N N . LYS A 1 191 ? -10.246 5.569 -12.161 1.00 98.00 191 LYS A N 1
ATOM 1564 C CA . LYS A 1 191 ? -11.464 5.458 -11.345 1.00 98.00 191 LYS A CA 1
ATOM 1565 C C . LYS A 1 191 ? -12.210 6.795 -11.219 1.00 98.00 191 LYS A C 1
ATOM 1567 O O . LYS A 1 191 ? -13.427 6.799 -11.067 1.00 98.00 191 LYS A O 1
ATOM 1572 N N . ALA A 1 192 ? -11.503 7.924 -11.288 1.00 97.88 192 ALA A N 1
ATOM 1573 C CA . ALA A 1 192 ? -12.087 9.265 -11.285 1.00 97.88 192 ALA A CA 1
ATOM 1574 C C . ALA A 1 192 ? -12.622 9.724 -12.656 1.00 97.88 192 ALA A C 1
ATOM 1576 O O . ALA A 1 192 ? -13.165 10.823 -12.755 1.00 97.88 192 ALA A O 1
ATOM 1577 N N . GLY A 1 193 ? -12.472 8.907 -13.703 1.00 97.69 193 GLY A N 1
ATOM 1578 C CA . GLY A 1 193 ? -12.947 9.196 -15.056 1.00 97.69 193 GLY A CA 1
ATOM 1579 C C . GLY A 1 193 ? -11.882 9.753 -16.004 1.00 97.69 193 GLY A C 1
ATOM 1580 O O . GLY A 1 193 ? -12.215 10.122 -17.129 1.00 97.69 193 GLY A O 1
ATOM 1581 N N . LEU A 1 194 ? -10.608 9.820 -15.599 1.00 98.00 194 LEU A N 1
ATOM 1582 C CA . LEU A 1 194 ? -9.531 10.150 -16.535 1.00 98.00 194 LEU A CA 1
ATOM 1583 C C . LEU A 1 194 ? -9.244 8.964 -17.458 1.00 98.00 194 LEU A C 1
ATOM 1585 O O . LEU A 1 194 ? -9.264 7.807 -17.048 1.00 98.00 194 LEU A O 1
ATOM 1589 N N . ASN A 1 195 ? -8.895 9.255 -18.707 1.00 96.88 195 ASN A N 1
ATOM 1590 C CA . ASN A 1 195 ? -8.453 8.216 -19.630 1.00 96.88 195 ASN A CA 1
ATOM 1591 C C . ASN A 1 195 ? -7.132 7.583 -19.166 1.00 96.88 195 ASN A C 1
ATOM 1593 O O . ASN A 1 195 ? -6.259 8.266 -18.613 1.00 96.88 195 ASN A O 1
ATOM 1597 N N . ARG A 1 196 ? -6.973 6.288 -19.473 1.00 96.12 196 ARG A N 1
ATOM 1598 C CA . ARG A 1 196 ? -5.716 5.550 -19.303 1.00 96.12 196 ARG A CA 1
ATOM 1599 C C . ARG A 1 196 ? -4.578 6.288 -19.996 1.00 96.12 196 ARG A C 1
ATOM 1601 O O . ARG A 1 196 ? -4.669 6.639 -21.175 1.00 96.12 196 ARG A O 1
ATOM 1608 N N . VAL A 1 197 ? -3.495 6.508 -19.259 1.00 95.94 197 VAL A N 1
ATOM 1609 C CA . VAL A 1 197 ? -2.320 7.198 -19.794 1.00 95.94 197 VAL A CA 1
ATOM 1610 C C . VAL A 1 197 ? -1.481 6.247 -20.630 1.00 95.94 197 VAL A C 1
ATOM 1612 O O . VAL A 1 197 ? -1.286 5.086 -20.267 1.00 95.94 197 VAL A O 1
ATOM 1615 N N . HIS A 1 198 ? -0.957 6.776 -21.728 1.00 95.12 198 HIS A N 1
ATOM 1616 C CA . HIS A 1 198 ? -0.010 6.100 -22.599 1.00 95.12 198 HIS A CA 1
ATOM 1617 C C . HIS A 1 198 ? 1.300 6.893 -22.618 1.00 95.12 198 HIS A C 1
ATOM 1619 O O . HIS A 1 198 ? 1.291 8.120 -22.497 1.00 95.12 198 HIS A O 1
ATOM 1625 N N . GLU A 1 199 ? 2.416 6.183 -22.725 1.00 89.75 199 GLU A N 1
ATOM 1626 C CA . GLU A 1 199 ? 3.731 6.768 -22.976 1.00 89.75 199 GLU A CA 1
ATOM 1627 C C . GLU A 1 199 ? 3.828 7.262 -24.433 1.00 89.75 199 GLU A C 1
ATOM 1629 O O . GLU A 1 199 ? 2.920 7.058 -25.244 1.00 89.75 199 GLU A O 1
ATOM 1634 N N . SER A 1 200 ? 4.921 7.948 -24.778 1.00 88.69 200 SER A N 1
ATOM 1635 C CA . SER A 1 200 ? 5.106 8.571 -26.100 1.00 88.69 200 SER A CA 1
ATOM 1636 C C . SER A 1 200 ? 5.118 7.581 -27.271 1.00 88.69 200 SER A C 1
ATOM 1638 O O . SER A 1 200 ? 4.834 7.973 -28.401 1.00 88.69 200 SER A O 1
ATOM 1640 N N . ASP A 1 201 ? 5.416 6.310 -27.010 1.00 88.81 201 ASP A N 1
ATOM 1641 C CA . ASP A 1 201 ? 5.386 5.205 -27.972 1.00 88.81 201 ASP A CA 1
ATOM 1642 C C . ASP A 1 201 ? 3.990 4.563 -28.120 1.00 88.81 201 ASP A C 1
ATOM 1644 O O . ASP A 1 201 ? 3.823 3.603 -28.871 1.00 88.81 201 ASP A O 1
ATOM 1648 N N . GLY A 1 202 ? 2.982 5.079 -27.409 1.00 92.69 202 GLY A N 1
ATOM 1649 C CA . GLY A 1 202 ? 1.629 4.531 -27.386 1.00 92.69 202 GLY A CA 1
ATOM 1650 C C . GLY A 1 202 ? 1.452 3.338 -26.445 1.00 92.69 202 GLY A C 1
ATOM 1651 O O . GLY A 1 202 ? 0.357 2.780 -26.390 1.00 92.69 202 GLY A O 1
ATOM 1652 N N . THR A 1 203 ? 2.470 2.942 -25.676 1.00 93.31 203 THR A N 1
ATOM 1653 C CA . THR A 1 203 ? 2.347 1.878 -24.675 1.00 93.31 203 THR A CA 1
ATOM 1654 C C . THR A 1 203 ? 1.531 2.377 -23.477 1.00 93.31 203 THR A C 1
ATOM 1656 O O . THR A 1 203 ? 1.862 3.420 -22.911 1.00 93.31 203 THR A O 1
ATOM 1659 N N . PRO A 1 204 ? 0.488 1.657 -23.018 1.00 95.81 204 PRO A N 1
ATOM 1660 C CA . PRO A 1 204 ? -0.202 2.006 -21.780 1.00 95.81 204 PRO A CA 1
ATOM 1661 C C . PRO A 1 204 ? 0.776 2.038 -20.599 1.00 95.81 204 PRO A C 1
ATOM 1663 O O . PRO A 1 204 ? 1.418 1.026 -20.319 1.00 95.81 204 PRO A O 1
ATOM 1666 N N . ARG A 1 205 ? 0.862 3.158 -19.870 1.00 95.88 205 ARG A N 1
ATOM 1667 C CA . ARG A 1 205 ? 1.856 3.375 -18.795 1.00 95.88 205 ARG A CA 1
ATOM 1668 C C . ARG A 1 205 ? 1.855 2.265 -17.742 1.00 95.88 205 ARG A C 1
ATOM 1670 O O . ARG A 1 205 ? 2.909 1.866 -17.258 1.00 95.88 205 ARG A O 1
ATOM 1677 N N . LEU A 1 206 ? 0.677 1.744 -17.399 1.00 97.25 206 LEU A N 1
ATOM 1678 C CA . LEU A 1 206 ? 0.533 0.664 -16.420 1.00 97.25 206 LEU A CA 1
ATOM 1679 C C . LEU A 1 206 ? 1.260 -0.625 -16.833 1.00 97.25 206 LEU A C 1
ATOM 1681 O O . LEU A 1 206 ? 1.669 -1.373 -15.955 1.00 97.25 206 LEU A O 1
ATOM 1685 N N . LYS A 1 207 ? 1.464 -0.886 -18.131 1.00 96.44 207 LYS A N 1
ATOM 1686 C CA . LYS A 1 207 ? 2.086 -2.128 -18.613 1.00 96.44 207 LYS A CA 1
ATOM 1687 C C . LYS A 1 207 ? 3.540 -2.277 -18.145 1.00 96.44 207 LYS A C 1
ATOM 1689 O O . LYS A 1 207 ? 3.802 -3.215 -17.401 1.00 96.44 207 LYS A O 1
ATOM 1694 N N . PRO A 1 208 ? 4.476 -1.366 -18.472 1.00 95.69 208 PRO A N 1
ATOM 1695 C CA . PRO A 1 208 ? 5.842 -1.459 -17.959 1.00 95.69 208 PRO A CA 1
ATOM 1696 C C . PRO A 1 208 ? 5.926 -1.347 -16.429 1.00 95.69 208 PRO A C 1
ATOM 1698 O O . PRO A 1 208 ? 6.798 -1.974 -15.838 1.00 95.69 208 PRO A O 1
ATOM 1701 N N . LEU A 1 209 ? 5.026 -0.607 -15.767 1.00 97.12 209 LEU A N 1
ATOM 1702 C CA . LEU A 1 209 ? 5.012 -0.527 -14.299 1.00 97.12 209 LEU A CA 1
ATOM 1703 C C . LEU A 1 209 ? 4.642 -1.869 -13.647 1.00 97.12 209 LEU A C 1
ATOM 1705 O O . LEU A 1 209 ? 5.281 -2.281 -12.683 1.00 97.12 209 LEU A O 1
ATOM 1709 N N . VAL A 1 210 ? 3.645 -2.574 -14.189 1.00 97.62 210 VAL A N 1
ATOM 1710 C CA . VAL A 1 210 ? 3.287 -3.931 -13.749 1.00 97.62 210 VAL A CA 1
ATOM 1711 C C . VAL A 1 210 ? 4.428 -4.911 -14.047 1.00 97.62 210 VAL A C 1
ATOM 1713 O O . VAL A 1 210 ? 4.721 -5.764 -13.210 1.00 97.62 210 VAL A O 1
ATOM 1716 N N . SER A 1 211 ? 5.143 -4.744 -15.167 1.00 96.50 211 SER A N 1
ATOM 1717 C CA . SER A 1 211 ? 6.346 -5.537 -15.456 1.00 96.50 211 SER A CA 1
ATOM 1718 C C . SER A 1 211 ? 7.454 -5.355 -14.423 1.00 96.50 211 SER A C 1
ATOM 1720 O O . SER A 1 211 ? 8.067 -6.331 -13.996 1.00 96.50 211 SER A O 1
ATOM 1722 N N . MET A 1 212 ? 7.702 -4.116 -13.997 1.00 96.31 212 MET A N 1
ATOM 1723 C CA . MET A 1 212 ? 8.677 -3.821 -12.945 1.00 96.31 212 MET A CA 1
ATOM 1724 C C . MET A 1 212 ? 8.318 -4.538 -11.640 1.00 96.31 212 MET A C 1
ATOM 1726 O O . MET A 1 212 ? 9.190 -5.126 -11.007 1.00 96.31 212 MET A O 1
ATOM 1730 N N . MET A 1 213 ? 7.033 -4.565 -11.278 1.00 98.00 213 MET A N 1
ATOM 1731 C CA . MET A 1 213 ? 6.562 -5.249 -10.072 1.00 98.00 213 MET A CA 1
ATOM 1732 C C . MET A 1 213 ? 6.696 -6.774 -10.135 1.00 98.00 213 MET A C 1
ATOM 1734 O O . MET A 1 213 ? 6.999 -7.379 -9.107 1.00 98.00 213 MET A O 1
ATOM 1738 N N . GLU A 1 214 ? 6.511 -7.410 -11.302 1.00 97.94 214 GLU A N 1
ATOM 1739 C CA . GLU A 1 214 ? 6.846 -8.839 -11.459 1.00 97.94 214 GLU A CA 1
ATOM 1740 C C . GLU A 1 214 ? 8.327 -9.072 -11.135 1.00 97.94 214 GLU A C 1
ATOM 1742 O O . GLU A 1 214 ? 8.661 -9.987 -10.381 1.00 97.94 214 GLU A O 1
ATOM 1747 N N . ASN A 1 215 ? 9.210 -8.211 -11.647 1.00 95.75 215 ASN A N 1
ATOM 1748 C CA . ASN A 1 215 ? 10.639 -8.325 -11.384 1.00 95.75 215 ASN A CA 1
ATOM 1749 C C . ASN A 1 215 ? 10.979 -8.100 -9.903 1.00 95.75 215 ASN A C 1
ATOM 1751 O O . ASN A 1 215 ? 11.790 -8.837 -9.357 1.00 95.75 215 ASN A O 1
ATOM 1755 N N . HIS A 1 216 ? 10.328 -7.153 -9.216 1.00 96.44 216 HIS A N 1
ATOM 1756 C CA . HIS A 1 216 ? 10.511 -6.960 -7.766 1.00 96.44 216 HIS A CA 1
ATOM 1757 C C . HIS A 1 216 ? 10.160 -8.226 -6.980 1.00 96.44 216 HIS A C 1
ATOM 1759 O O . HIS A 1 216 ? 10.937 -8.680 -6.141 1.00 96.44 216 HIS A O 1
ATOM 1765 N N . LEU A 1 217 ? 9.008 -8.829 -7.291 1.00 98.12 217 LEU A N 1
ATOM 1766 C CA . LEU A 1 217 ? 8.567 -10.093 -6.699 1.00 98.12 217 LEU A CA 1
ATOM 1767 C C . LEU A 1 217 ? 9.574 -11.223 -6.947 1.00 98.12 217 LEU A C 1
ATOM 1769 O O . LEU A 1 217 ? 9.825 -12.029 -6.046 1.00 98.12 217 LEU A O 1
ATOM 1773 N N . TRP A 1 218 ? 10.159 -11.273 -8.144 1.00 96.62 218 TRP A N 1
ATOM 1774 C CA . TRP A 1 218 ? 11.197 -12.238 -8.491 1.00 96.62 218 TRP A CA 1
ATOM 1775 C C . TRP A 1 218 ? 12.476 -12.013 -7.690 1.00 96.62 218 TRP A C 1
ATOM 1777 O O . TRP A 1 218 ? 12.891 -12.940 -6.999 1.00 96.62 218 TRP A O 1
ATOM 1787 N N . GLN A 1 219 ? 13.014 -10.789 -7.680 1.00 94.44 219 GLN A N 1
ATOM 1788 C CA . GLN A 1 219 ? 14.219 -10.429 -6.926 1.00 94.44 219 GLN A CA 1
ATOM 1789 C C . GLN A 1 219 ? 14.089 -10.781 -5.444 1.00 94.44 219 GLN A C 1
ATOM 1791 O O . GLN A 1 219 ? 14.991 -11.387 -4.880 1.00 94.44 219 GLN A O 1
ATOM 1796 N N . TRP A 1 220 ? 12.954 -10.480 -4.801 1.00 95.88 220 TRP A N 1
ATOM 1797 C CA . TRP A 1 220 ? 12.758 -10.866 -3.400 1.00 95.88 220 TRP A CA 1
ATOM 1798 C C . TRP A 1 220 ? 12.718 -12.379 -3.202 1.00 95.88 220 TRP A C 1
ATOM 1800 O O . TRP A 1 220 ? 13.335 -12.875 -2.263 1.00 95.88 220 TRP A O 1
ATOM 1810 N N . ARG A 1 221 ? 12.008 -13.119 -4.063 1.00 95.81 221 ARG A N 1
ATOM 1811 C CA . ARG A 1 221 ? 11.874 -14.576 -3.925 1.00 95.81 221 ARG A CA 1
ATOM 1812 C C . ARG A 1 221 ? 13.197 -15.301 -4.145 1.00 95.81 221 ARG A C 1
ATOM 1814 O O . ARG A 1 221 ? 13.504 -16.238 -3.413 1.00 95.81 221 ARG A O 1
ATOM 1821 N N . THR A 1 222 ? 13.933 -14.927 -5.187 1.00 93.44 222 THR A N 1
ATOM 1822 C CA . THR A 1 222 ? 15.214 -15.556 -5.532 1.00 93.44 222 THR A CA 1
ATOM 1823 C C . THR A 1 222 ? 16.368 -14.986 -4.723 1.00 93.44 222 THR A C 1
ATOM 1825 O O . THR A 1 222 ? 17.414 -15.624 -4.643 1.00 93.44 222 THR A O 1
ATOM 1828 N N . GLN A 1 223 ? 16.161 -13.819 -4.105 1.00 89.69 223 GLN A N 1
ATOM 1829 C CA . GLN A 1 223 ? 17.189 -13.011 -3.451 1.00 89.69 223 GLN A CA 1
ATOM 1830 C C . GLN A 1 223 ? 18.324 -12.630 -4.413 1.00 89.69 223 GLN A C 1
ATOM 1832 O O . GLN A 1 223 ? 19.454 -12.380 -3.991 1.00 89.69 223 GLN A O 1
ATOM 1837 N N . ASP A 1 224 ? 18.011 -12.589 -5.712 1.00 88.50 224 ASP A N 1
ATOM 1838 C CA . ASP A 1 224 ? 18.909 -12.115 -6.754 1.00 88.50 224 ASP A CA 1
ATOM 1839 C C . ASP A 1 224 ? 18.800 -10.591 -6.851 1.00 88.50 224 ASP A C 1
ATOM 1841 O O . ASP A 1 224 ? 17.862 -10.031 -7.423 1.00 88.50 224 ASP A O 1
ATOM 1845 N N . PHE A 1 225 ? 19.755 -9.926 -6.210 1.00 85.81 225 PHE A N 1
ATOM 1846 C CA . PHE A 1 225 ? 19.797 -8.481 -6.039 1.00 85.81 225 PHE A CA 1
ATOM 1847 C C . PHE A 1 225 ? 20.968 -7.844 -6.792 1.00 85.81 225 PHE A C 1
ATOM 1849 O O . PHE A 1 225 ? 21.609 -6.940 -6.257 1.00 85.81 225 PHE A O 1
ATOM 1856 N N . SER A 1 226 ? 21.259 -8.323 -8.004 1.00 68.62 226 SER A N 1
ATOM 1857 C CA . SER A 1 226 ? 22.447 -8.016 -8.822 1.00 68.62 226 SER A CA 1
ATOM 1858 C C . SER A 1 226 ? 22.919 -6.549 -8.891 1.00 68.62 226 SER A C 1
ATOM 1860 O O . SER A 1 226 ? 24.062 -6.323 -9.278 1.00 68.62 226 SER A O 1
ATOM 1862 N N . ASP A 1 227 ? 22.104 -5.565 -8.490 1.00 58.44 227 ASP A N 1
ATOM 1863 C CA . ASP A 1 227 ? 22.306 -4.143 -8.777 1.00 58.44 227 ASP A CA 1
ATOM 1864 C C . ASP A 1 227 ? 22.132 -3.161 -7.588 1.00 58.44 227 ASP A C 1
ATOM 1866 O O . ASP A 1 227 ? 22.004 -1.958 -7.831 1.00 58.44 227 ASP A O 1
ATOM 1870 N N . SER A 1 228 ? 22.098 -3.578 -6.306 1.00 67.69 228 SER A N 1
ATOM 1871 C CA . SER A 1 228 ? 22.068 -2.580 -5.206 1.00 67.69 228 SER A CA 1
ATOM 1872 C C . SER A 1 228 ? 22.563 -3.031 -3.822 1.00 67.69 228 SER A C 1
ATOM 1874 O O . SER A 1 228 ? 22.130 -4.052 -3.290 1.00 67.69 228 SER A O 1
ATOM 1876 N N . ASP A 1 229 ? 23.356 -2.164 -3.178 1.00 67.62 229 ASP A N 1
ATOM 1877 C CA . ASP A 1 229 ? 23.871 -2.316 -1.804 1.00 67.62 229 ASP A CA 1
ATOM 1878 C C . ASP A 1 229 ? 22.803 -2.167 -0.703 1.00 67.62 229 ASP A C 1
ATOM 1880 O O . ASP A 1 229 ? 23.044 -2.519 0.451 1.00 67.62 229 ASP A O 1
ATOM 1884 N N . ILE A 1 230 ? 21.616 -1.640 -1.032 1.00 78.19 230 ILE A N 1
ATOM 1885 C CA . ILE A 1 230 ? 20.487 -1.513 -0.089 1.00 78.19 230 ILE A CA 1
ATOM 1886 C C . ILE A 1 230 ? 19.399 -2.568 -0.318 1.00 78.19 230 ILE A C 1
ATOM 1888 O O . ILE A 1 230 ? 18.302 -2.464 0.252 1.00 78.19 230 ILE A O 1
ATOM 1892 N N . SER A 1 231 ? 19.700 -3.567 -1.151 1.00 86.19 231 SER A N 1
ATOM 1893 C CA . SER A 1 231 ? 18.763 -4.630 -1.483 1.00 86.19 231 SER A CA 1
ATOM 1894 C C . SER A 1 231 ? 18.499 -5.552 -0.307 1.00 86.19 231 SER A C 1
ATOM 1896 O O . SER A 1 231 ? 19.408 -5.914 0.448 1.00 86.19 231 SER A O 1
ATOM 1898 N N . ARG A 1 232 ? 17.236 -5.935 -0.154 1.00 91.62 232 ARG A N 1
ATOM 1899 C CA . ARG A 1 232 ? 16.765 -6.718 0.987 1.00 91.62 232 ARG A CA 1
ATOM 1900 C C . ARG A 1 232 ? 15.422 -7.357 0.692 1.00 91.62 232 ARG A C 1
ATOM 1902 O O . ARG A 1 232 ? 14.601 -6.815 -0.043 1.00 91.62 232 ARG A O 1
ATOM 1909 N N . VAL A 1 233 ? 15.125 -8.449 1.378 1.00 93.88 233 VAL A N 1
ATOM 1910 C CA . VAL A 1 233 ? 13.735 -8.890 1.510 1.00 93.88 233 VAL A CA 1
ATOM 1911 C C . VAL A 1 233 ? 13.065 -7.967 2.523 1.00 93.88 233 VAL A C 1
ATOM 1913 O O . VAL A 1 233 ? 13.390 -7.999 3.708 1.00 93.88 233 VAL A O 1
ATOM 1916 N N . ALA A 1 234 ? 12.132 -7.128 2.071 1.00 93.94 234 ALA A N 1
ATOM 1917 C CA . ALA A 1 234 ? 11.402 -6.185 2.920 1.00 93.94 234 ALA A CA 1
ATOM 1918 C C . ALA A 1 234 ? 9.884 -6.418 2.836 1.00 93.94 234 ALA A C 1
ATOM 1920 O O . ALA A 1 234 ? 9.237 -5.883 1.931 1.00 93.94 234 ALA A O 1
ATOM 1921 N N . PRO A 1 235 ? 9.271 -7.122 3.809 1.00 96.75 235 PRO A N 1
ATOM 1922 C CA . PRO A 1 235 ? 7.829 -7.397 3.828 1.00 96.75 235 PRO A CA 1
ATOM 1923 C C . PRO A 1 235 ? 6.946 -6.151 3.703 1.00 96.75 235 PRO A C 1
ATOM 1925 O O . PRO A 1 235 ? 5.876 -6.205 3.102 1.00 96.75 235 PRO A O 1
ATOM 1928 N N . PHE A 1 236 ? 7.411 -5.004 4.206 1.00 95.00 236 PHE A N 1
ATOM 1929 C CA . PHE A 1 236 ? 6.763 -3.712 3.974 1.00 95.00 236 PHE A CA 1
ATOM 1930 C C . PHE A 1 236 ? 6.651 -3.365 2.480 1.00 95.00 236 PHE A C 1
ATOM 1932 O O . PHE A 1 236 ? 5.564 -3.057 1.997 1.00 95.00 236 PHE A O 1
ATOM 1939 N N . MET A 1 237 ? 7.765 -3.426 1.748 1.00 96.75 237 MET A N 1
ATOM 1940 C CA . MET A 1 237 ? 7.831 -3.077 0.324 1.00 96.75 237 MET A CA 1
ATOM 1941 C C . MET A 1 237 ? 7.057 -4.098 -0.524 1.00 96.75 237 MET A C 1
ATOM 1943 O O . MET A 1 237 ? 6.305 -3.722 -1.427 1.00 96.75 237 MET A O 1
ATOM 1947 N N . MET A 1 238 ? 7.153 -5.380 -0.155 1.00 98.31 238 MET A N 1
ATOM 1948 C CA . MET A 1 238 ? 6.363 -6.465 -0.742 1.00 98.31 238 MET A CA 1
ATOM 1949 C C . MET A 1 238 ? 4.860 -6.225 -0.564 1.00 98.31 238 MET A C 1
ATOM 1951 O O . MET A 1 238 ? 4.099 -6.369 -1.516 1.00 98.31 238 MET A O 1
ATOM 1955 N N . GLY A 1 239 ? 4.427 -5.807 0.631 1.00 97.94 239 GLY A N 1
ATOM 1956 C CA . GLY A 1 239 ? 3.028 -5.488 0.920 1.00 97.94 239 GLY A CA 1
ATOM 1957 C C . GLY A 1 239 ? 2.493 -4.314 0.094 1.00 97.94 239 GLY A C 1
ATOM 1958 O O . GLY A 1 239 ? 1.379 -4.390 -0.415 1.00 97.94 239 GLY A O 1
ATOM 1959 N N . LEU A 1 240 ? 3.285 -3.251 -0.100 1.00 98.00 240 LEU A N 1
ATOM 1960 C CA . LEU A 1 240 ? 2.905 -2.128 -0.973 1.00 98.00 240 LEU A CA 1
ATOM 1961 C C . LEU A 1 240 ? 2.766 -2.558 -2.437 1.00 98.00 240 LEU A C 1
ATOM 1963 O O . LEU A 1 240 ? 1.801 -2.185 -3.103 1.00 98.00 240 LEU A O 1
ATOM 1967 N N . THR A 1 241 ? 3.722 -3.353 -2.916 1.00 98.69 241 THR A N 1
ATOM 1968 C CA . THR A 1 241 ? 3.723 -3.894 -4.282 1.00 98.69 241 THR A CA 1
ATOM 1969 C C . THR A 1 241 ? 2.508 -4.785 -4.506 1.00 98.69 241 THR A C 1
ATOM 1971 O O . THR A 1 241 ? 1.781 -4.614 -5.482 1.00 98.69 241 THR A O 1
ATOM 1974 N N . ALA A 1 242 ? 2.231 -5.684 -3.560 1.00 98.69 242 ALA A N 1
ATOM 1975 C CA . ALA A 1 242 ? 1.065 -6.550 -3.600 1.00 98.69 242 ALA A CA 1
ATOM 1976 C C . ALA A 1 242 ? -0.244 -5.755 -3.570 1.00 98.69 242 ALA A C 1
ATOM 1978 O O . ALA A 1 242 ? -1.118 -6.031 -4.380 1.00 98.69 242 ALA A O 1
ATOM 1979 N N . TYR A 1 243 ? -0.370 -4.737 -2.711 1.00 97.94 243 TYR A N 1
ATOM 1980 C CA . TYR A 1 243 ? -1.545 -3.859 -2.702 1.00 97.94 243 TYR A CA 1
ATOM 1981 C C . TYR A 1 243 ? -1.780 -3.209 -4.072 1.00 97.94 243 TYR A C 1
ATOM 1983 O O . TYR A 1 243 ? -2.888 -3.279 -4.597 1.00 97.94 243 TYR A O 1
ATOM 1991 N N . ALA A 1 244 ? -0.744 -2.639 -4.692 1.00 98.56 244 ALA A N 1
ATOM 1992 C CA . ALA A 1 244 ? -0.881 -2.003 -5.999 1.00 98.56 244 ALA A CA 1
ATOM 1993 C C . ALA A 1 244 ? -1.242 -3.004 -7.115 1.00 98.56 244 ALA A C 1
ATOM 1995 O O . ALA A 1 244 ? -2.091 -2.703 -7.955 1.00 98.56 244 ALA A O 1
ATOM 1996 N N . LEU A 1 245 ? -0.656 -4.208 -7.101 1.00 98.88 245 LEU A N 1
ATOM 1997 C CA . LEU A 1 245 ? -1.007 -5.291 -8.027 1.00 98.88 245 LEU A CA 1
ATOM 1998 C C . LEU A 1 245 ? -2.437 -5.800 -7.820 1.00 98.88 245 LEU A C 1
ATOM 2000 O O . LEU A 1 245 ? -3.128 -6.083 -8.796 1.00 98.88 245 LEU A O 1
ATOM 2004 N N . ILE A 1 246 ? -2.894 -5.897 -6.570 1.00 98.62 246 ILE A N 1
ATOM 2005 C CA . ILE A 1 246 ? -4.269 -6.277 -6.239 1.00 98.62 246 ILE A CA 1
ATOM 2006 C C . ILE A 1 246 ? -5.237 -5.193 -6.719 1.00 98.62 246 ILE A C 1
ATOM 2008 O O . ILE A 1 246 ? -6.208 -5.510 -7.395 1.00 98.62 246 ILE A O 1
ATOM 2012 N N . GLU A 1 247 ? -4.975 -3.914 -6.445 1.00 98.06 247 GLU A N 1
ATOM 2013 C CA . GLU A 1 247 ? -5.817 -2.821 -6.948 1.00 98.06 247 GLU A CA 1
ATOM 2014 C C . GLU A 1 247 ? -5.866 -2.785 -8.477 1.00 98.06 247 GLU A C 1
ATOM 2016 O O . GLU A 1 247 ? -6.936 -2.550 -9.040 1.00 98.06 247 GLU A O 1
ATOM 2021 N N . PHE A 1 248 ? -4.741 -3.053 -9.148 1.00 98.69 248 PHE A N 1
ATOM 2022 C CA . PHE A 1 248 ? -4.697 -3.185 -10.602 1.00 98.69 248 PHE A CA 1
ATOM 2023 C C . PHE A 1 248 ? -5.572 -4.351 -11.071 1.00 98.69 248 PHE A C 1
ATOM 2025 O O . PHE A 1 248 ? -6.455 -4.161 -11.904 1.00 98.69 248 PHE A O 1
ATOM 2032 N N . HIS A 1 249 ? -5.362 -5.539 -10.498 1.00 98.50 249 HIS A N 1
ATOM 2033 C CA . HIS A 1 249 ? -6.117 -6.743 -10.820 1.00 98.50 249 HIS A CA 1
ATOM 2034 C C . HIS A 1 249 ? -7.627 -6.521 -10.671 1.00 98.50 249 HIS A C 1
ATOM 2036 O O . HIS A 1 249 ? -8.389 -6.746 -11.611 1.00 98.50 249 HIS A O 1
ATOM 2042 N N . GLU A 1 250 ? -8.060 -6.053 -9.498 1.00 97.31 250 GLU A N 1
ATOM 2043 C CA . GLU A 1 250 ? -9.474 -5.829 -9.207 1.00 97.31 250 GLU A CA 1
ATOM 2044 C C . GLU A 1 250 ? -10.071 -4.775 -10.145 1.00 97.31 250 GLU A C 1
ATOM 2046 O O . GLU A 1 250 ? -11.198 -4.942 -10.605 1.00 97.31 250 GLU A O 1
ATOM 2051 N N . TRP A 1 251 ? -9.324 -3.715 -10.474 1.00 97.62 251 TRP A N 1
ATOM 2052 C CA . TRP A 1 251 ? -9.799 -2.681 -11.391 1.00 97.62 251 TRP A CA 1
ATOM 2053 C C . TRP A 1 251 ? -9.967 -3.188 -12.825 1.00 97.62 251 TRP A C 1
ATOM 2055 O O . TRP A 1 251 ? -10.978 -2.879 -13.461 1.00 97.62 251 TRP A O 1
ATOM 2065 N N . GLU A 1 252 ? -9.024 -3.981 -13.339 1.00 98.06 252 GLU A N 1
ATOM 2066 C CA . GLU A 1 252 ? -9.165 -4.592 -14.664 1.00 98.06 252 GLU A CA 1
ATOM 2067 C C . GLU A 1 252 ? -10.378 -5.531 -14.704 1.00 98.06 252 GLU A C 1
ATOM 2069 O O . GLU A 1 252 ? -11.232 -5.377 -15.581 1.00 98.06 252 GLU A O 1
ATOM 2074 N N . VAL A 1 253 ? -10.528 -6.414 -13.707 1.00 96.81 253 VAL A N 1
ATOM 2075 C CA . VAL A 1 253 ? -11.667 -7.344 -13.621 1.00 96.81 253 VAL A CA 1
ATOM 2076 C C . VAL A 1 253 ? -13.003 -6.604 -13.527 1.00 96.81 253 VAL A C 1
ATOM 2078 O O . VAL A 1 253 ? -13.931 -6.933 -14.263 1.00 96.81 253 VAL A O 1
ATOM 2081 N N . GLN A 1 254 ? -13.106 -5.570 -12.684 1.00 96.25 254 GLN A N 1
ATOM 2082 C CA . GLN A 1 254 ? -14.324 -4.755 -12.541 1.00 96.25 254 GLN A CA 1
ATOM 2083 C C . GLN A 1 254 ? -14.762 -4.087 -13.851 1.00 96.25 254 GLN A C 1
ATOM 2085 O O . GLN A 1 254 ? -15.938 -3.779 -14.026 1.00 96.25 254 GLN A O 1
ATOM 2090 N N . ASN A 1 255 ? -13.830 -3.874 -14.779 1.00 96.19 255 ASN A N 1
ATOM 2091 C CA . ASN A 1 255 ? -14.099 -3.281 -16.083 1.00 96.19 255 ASN A CA 1
ATOM 2092 C C . ASN A 1 255 ? -14.159 -4.314 -17.219 1.00 96.19 255 ASN A C 1
ATOM 2094 O O . ASN A 1 255 ? -14.074 -3.931 -18.387 1.00 96.19 255 ASN A O 1
ATOM 2098 N N . ASN A 1 256 ? -14.295 -5.607 -16.906 1.00 97.00 256 ASN A N 1
ATOM 2099 C CA . ASN A 1 256 ? -14.286 -6.703 -17.882 1.00 97.00 256 ASN A CA 1
ATOM 2100 C C . ASN A 1 256 ? -13.031 -6.711 -18.778 1.00 97.00 256 ASN A C 1
ATOM 2102 O O . ASN A 1 256 ? -13.098 -7.079 -19.952 1.00 97.00 256 ASN A O 1
ATOM 2106 N N . ARG A 1 257 ? -11.886 -6.279 -18.238 1.00 96.56 257 ARG A N 1
ATOM 2107 C CA . ARG A 1 257 ? -10.577 -6.360 -18.893 1.00 96.56 257 ARG A CA 1
ATOM 2108 C C . ARG A 1 257 ? -9.782 -7.518 -18.305 1.00 96.56 257 ARG A C 1
ATOM 2110 O O . ARG A 1 257 ? -9.949 -7.864 -17.140 1.00 96.56 257 ARG A O 1
ATOM 2117 N N . ASP A 1 258 ? -8.912 -8.102 -19.118 1.00 96.44 258 ASP A N 1
ATOM 2118 C CA . ASP A 1 258 ? -8.012 -9.170 -18.694 1.00 96.44 258 ASP A CA 1
ATOM 2119 C C . ASP A 1 258 ? -6.751 -8.576 -18.035 1.00 96.44 258 ASP A C 1
ATOM 2121 O O . ASP A 1 258 ? -5.940 -7.957 -18.737 1.00 96.44 258 ASP A O 1
ATOM 2125 N N . PRO A 1 259 ? -6.534 -8.768 -16.717 1.00 95.62 259 PRO A N 1
ATOM 2126 C CA . PRO A 1 259 ? -5.327 -8.289 -16.047 1.00 95.62 259 PRO A CA 1
ATOM 2127 C C . PRO A 1 259 ? -4.040 -8.887 -16.635 1.00 95.62 259 PRO A C 1
ATOM 2129 O O . PRO A 1 259 ? -2.986 -8.250 -16.593 1.00 95.62 259 PRO A O 1
ATOM 2132 N N . THR A 1 260 ? -4.105 -10.094 -17.210 1.00 96.44 260 THR A N 1
ATOM 2133 C CA . THR A 1 260 ? -2.930 -10.787 -17.759 1.00 96.44 260 THR A CA 1
ATOM 2134 C C . THR A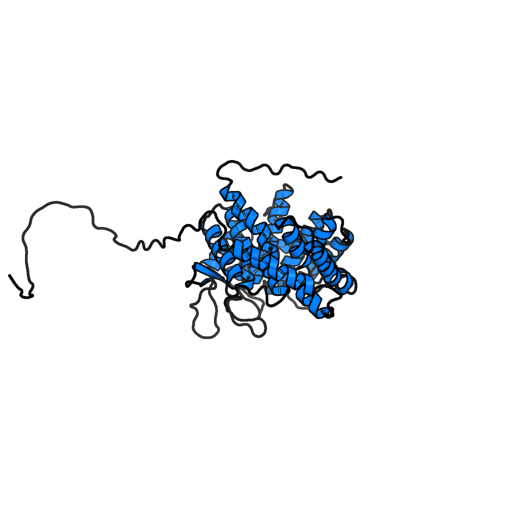 1 260 ? -2.411 -10.152 -19.049 1.00 96.44 260 THR A C 1
ATOM 2136 O O . THR A 1 260 ? -1.242 -10.327 -19.381 1.00 96.44 260 THR A O 1
ATOM 2139 N N . ALA A 1 261 ? -3.206 -9.307 -19.718 1.00 96.44 261 ALA A N 1
ATOM 2140 C CA . ALA A 1 261 ? -2.772 -8.550 -20.896 1.00 96.44 261 ALA A CA 1
ATOM 2141 C C . ALA A 1 261 ? -1.649 -7.529 -20.594 1.00 96.44 261 ALA A C 1
ATOM 2143 O O . ALA A 1 261 ? -0.931 -7.087 -21.500 1.00 96.44 261 ALA A O 1
ATOM 2144 N N . TYR A 1 262 ? -1.506 -7.144 -19.322 1.00 96.12 262 TYR A N 1
ATOM 2145 C CA . TYR A 1 262 ? -0.459 -6.249 -18.817 1.00 96.12 262 TYR A CA 1
ATOM 2146 C C . TYR A 1 262 ? 0.652 -7.006 -18.089 1.00 96.12 262 TYR A C 1
ATOM 2148 O O . TYR A 1 262 ? 1.717 -6.441 -17.854 1.00 96.12 262 TYR A O 1
ATOM 2156 N N . TRP A 1 263 ? 0.406 -8.266 -17.734 1.00 97.56 263 TRP A N 1
ATOM 2157 C CA . TRP A 1 263 ? 1.347 -9.096 -17.002 1.00 97.56 263 TRP A CA 1
ATOM 2158 C C . TRP A 1 263 ? 2.406 -9.675 -17.959 1.00 97.56 263 TRP A C 1
ATOM 2160 O O . TRP A 1 263 ? 2.028 -10.217 -19.001 1.00 97.56 263 TRP A O 1
ATOM 2170 N N . PRO A 1 264 ? 3.715 -9.587 -17.655 1.00 95.00 264 PRO A N 1
ATOM 2171 C CA . PRO A 1 264 ? 4.762 -9.980 -18.608 1.00 95.00 264 PRO A CA 1
ATOM 2172 C C . PRO A 1 264 ? 4.863 -11.486 -18.818 1.00 95.00 264 PRO A C 1
ATOM 2174 O O . PRO A 1 264 ? 5.306 -11.919 -19.877 1.00 95.00 264 PRO A O 1
ATOM 2177 N N . GLN A 1 265 ? 4.459 -12.268 -17.815 1.00 96.62 265 GLN A N 1
ATOM 2178 C CA . GLN A 1 265 ? 4.560 -13.726 -17.811 1.00 96.62 265 GLN A CA 1
ATOM 2179 C C . GLN A 1 265 ? 6.007 -14.235 -17.872 1.00 96.62 265 GLN A C 1
ATOM 2181 O O . GLN A 1 265 ? 6.265 -15.328 -18.375 1.00 96.62 265 GLN A O 1
ATOM 2186 N N . THR A 1 266 ? 6.959 -13.455 -17.348 1.00 96.69 266 THR A N 1
ATOM 2187 C CA . THR A 1 266 ? 8.381 -13.830 -17.363 1.00 96.69 266 THR A CA 1
ATOM 2188 C C . THR A 1 266 ? 8.670 -14.929 -16.344 1.00 96.69 266 THR A C 1
ATOM 2190 O O . THR A 1 266 ? 9.436 -15.853 -16.617 1.00 96.69 266 THR A O 1
ATOM 2193 N N . HIS A 1 267 ? 8.059 -14.835 -15.161 1.00 97.12 267 HIS A N 1
ATOM 2194 C CA . HIS A 1 267 ? 8.3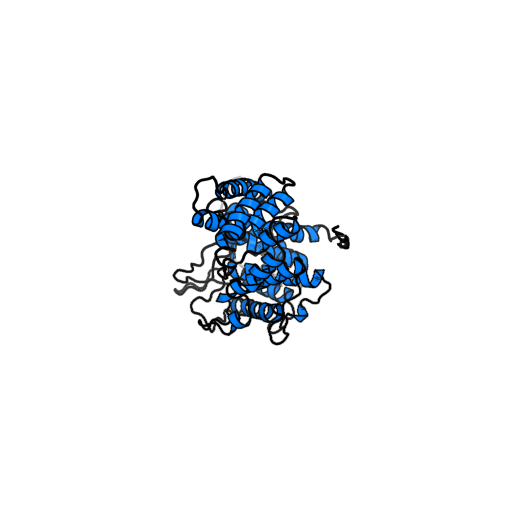37 -15.725 -14.032 1.00 97.12 267 HIS A CA 1
ATOM 2195 C C . HIS A 1 267 ? 7.089 -16.447 -13.531 1.00 97.12 267 HIS A C 1
ATOM 2197 O O . HIS A 1 267 ? 7.185 -17.578 -13.053 1.00 97.12 267 HIS A O 1
ATOM 2203 N N . TRP A 1 268 ? 5.916 -15.827 -13.673 1.00 98.44 268 TRP A N 1
ATOM 2204 C CA . TRP A 1 268 ? 4.639 -16.424 -13.288 1.00 98.44 268 TRP A CA 1
ATOM 2205 C C . TRP A 1 268 ? 3.571 -16.214 -14.356 1.00 98.44 268 TRP A C 1
ATOM 2207 O O . TRP A 1 268 ? 3.558 -15.167 -14.989 1.00 98.44 268 TRP A O 1
ATOM 2217 N N . PRO A 1 269 ? 2.611 -17.136 -14.532 1.00 97.88 269 PRO A N 1
ATOM 2218 C CA . PRO A 1 269 ? 1.562 -16.974 -15.541 1.00 97.88 269 PRO A CA 1
ATOM 2219 C C . PRO A 1 269 ? 0.559 -15.853 -15.217 1.00 97.88 269 PRO A C 1
ATOM 2221 O O . PRO A 1 269 ? -0.049 -15.291 -16.121 1.00 97.88 269 PRO A O 1
ATOM 2224 N N . THR A 1 270 ? 0.354 -15.527 -13.936 1.00 98.38 270 THR A N 1
ATOM 2225 C CA . THR A 1 270 ? -0.622 -14.514 -13.488 1.00 98.38 270 THR A CA 1
ATOM 2226 C C . THR A 1 270 ? -0.141 -13.763 -12.246 1.00 98.38 270 THR A C 1
ATOM 2228 O O . THR A 1 270 ? 0.648 -14.301 -11.460 1.00 98.38 270 THR A O 1
ATOM 2231 N N . ILE A 1 271 ? -0.711 -12.576 -12.003 1.00 98.56 271 ILE A N 1
ATOM 2232 C CA . ILE A 1 271 ? -0.531 -11.811 -10.755 1.00 98.56 271 ILE A CA 1
ATOM 2233 C C . ILE A 1 271 ? -0.881 -12.678 -9.536 1.00 98.56 271 ILE A C 1
ATOM 2235 O O . ILE A 1 271 ? -0.107 -12.744 -8.583 1.00 98.56 271 ILE A O 1
ATOM 2239 N N . GLN A 1 272 ? -2.010 -13.396 -9.580 1.00 98.12 272 GLN A N 1
ATOM 2240 C CA . GLN A 1 272 ? -2.447 -14.309 -8.520 1.00 98.12 272 GLN A CA 1
ATOM 2241 C C . GLN A 1 272 ? -1.367 -15.338 -8.195 1.00 98.12 272 GLN A C 1
ATOM 2243 O O . GLN A 1 272 ? -1.018 -15.509 -7.032 1.00 98.12 272 GLN A O 1
ATOM 2248 N N . SER A 1 273 ? -0.827 -16.013 -9.215 1.00 98.50 273 SER A N 1
ATOM 2249 C CA . SER A 1 273 ? 0.194 -17.047 -9.020 1.00 98.50 273 SER A CA 1
ATOM 2250 C C . SER A 1 273 ? 1.515 -16.486 -8.492 1.00 98.50 273 SER A C 1
ATOM 2252 O O . SER A 1 273 ? 2.172 -17.152 -7.694 1.00 98.50 273 SER A O 1
ATOM 2254 N N . ALA A 1 274 ? 1.876 -15.256 -8.874 1.00 98.75 274 ALA A N 1
ATOM 2255 C CA . ALA A 1 274 ? 3.052 -14.576 -8.343 1.00 98.75 274 ALA A CA 1
ATOM 2256 C C . ALA A 1 274 ? 2.878 -14.260 -6.853 1.00 98.75 274 ALA A C 1
ATOM 2258 O O . ALA A 1 274 ? 3.713 -14.648 -6.037 1.00 98.75 274 ALA A O 1
ATOM 2259 N N . LEU A 1 275 ? 1.758 -13.629 -6.480 1.00 98.75 275 LEU A N 1
ATOM 2260 C CA . LEU A 1 275 ? 1.455 -13.304 -5.084 1.00 98.75 275 LEU A CA 1
ATOM 2261 C C . LEU A 1 275 ? 1.310 -14.566 -4.229 1.00 98.75 275 LEU A C 1
ATOM 2263 O O . LEU A 1 275 ? 1.880 -14.619 -3.142 1.00 98.75 275 LEU A O 1
ATOM 2267 N N . TYR A 1 276 ? 0.637 -15.602 -4.736 1.00 98.69 276 TYR A N 1
ATOM 2268 C CA . TYR A 1 276 ? 0.555 -16.904 -4.076 1.00 98.69 276 TYR A CA 1
ATOM 2269 C C . TYR A 1 276 ? 1.956 -17.444 -3.786 1.00 98.69 276 TYR A C 1
ATOM 2271 O O . TYR A 1 276 ? 2.285 -17.734 -2.637 1.00 98.69 276 TYR A O 1
ATOM 2279 N N . ALA A 1 277 ? 2.800 -17.560 -4.817 1.00 98.56 277 ALA A N 1
ATOM 2280 C CA . ALA A 1 277 ? 4.119 -18.154 -4.677 1.00 98.56 277 ALA A CA 1
ATOM 2281 C C . ALA A 1 277 ? 4.967 -17.357 -3.681 1.00 98.56 277 ALA A C 1
ATOM 2283 O O . ALA A 1 277 ? 5.527 -17.932 -2.744 1.00 98.56 277 ALA A O 1
ATOM 2284 N N . VAL A 1 278 ? 5.061 -16.040 -3.872 1.00 98.69 278 VAL A N 1
ATOM 2285 C CA . VAL A 1 278 ? 5.924 -15.161 -3.079 1.00 98.69 278 VAL A CA 1
ATOM 2286 C C . VAL A 1 278 ? 5.483 -15.085 -1.625 1.00 98.69 278 VAL A C 1
ATOM 2288 O O . VAL A 1 278 ? 6.334 -15.198 -0.749 1.00 98.69 278 VAL A O 1
ATOM 2291 N N . PHE A 1 279 ? 4.190 -14.932 -1.338 1.00 98.62 279 PHE A N 1
ATOM 2292 C CA . PHE A 1 279 ? 3.729 -14.815 0.048 1.00 98.62 279 PHE A CA 1
ATOM 2293 C C . PHE A 1 279 ? 3.721 -16.163 0.775 1.00 98.62 279 PHE A C 1
ATOM 2295 O O . PHE A 1 279 ? 4.018 -16.196 1.966 1.00 98.62 279 PHE A O 1
ATOM 2302 N N . THR A 1 280 ? 3.522 -17.277 0.062 1.00 98.56 280 THR A N 1
ATOM 2303 C CA . THR A 1 280 ? 3.774 -18.617 0.621 1.00 98.56 280 THR A CA 1
ATOM 2304 C C . THR A 1 280 ? 5.244 -18.755 1.013 1.00 98.56 280 THR A C 1
ATOM 2306 O O . THR A 1 280 ? 5.538 -19.033 2.166 1.00 98.56 280 THR A O 1
ATOM 2309 N N . TRP A 1 281 ? 6.183 -18.444 0.111 1.00 98.25 281 TRP A N 1
ATOM 2310 C CA . TRP A 1 281 ? 7.620 -18.476 0.420 1.00 98.25 281 TRP A CA 1
ATOM 2311 C C . TRP A 1 281 ? 7.999 -17.527 1.566 1.00 98.25 281 TRP A C 1
ATOM 2313 O O . TRP A 1 281 ? 8.757 -17.905 2.458 1.00 98.25 281 TRP A O 1
ATOM 2323 N N . LEU A 1 282 ? 7.446 -16.311 1.590 1.00 97.94 282 LEU A N 1
ATOM 2324 C CA . LEU A 1 282 ? 7.730 -15.334 2.638 1.00 97.94 282 LEU A CA 1
ATOM 2325 C C . LEU A 1 282 ? 7.348 -15.871 4.025 1.00 97.94 282 LEU A C 1
ATOM 2327 O O . LEU A 1 282 ? 8.091 -15.686 4.991 1.00 97.94 282 LEU A O 1
ATOM 2331 N N . HIS A 1 283 ? 6.200 -16.541 4.121 1.00 97.38 283 HIS A N 1
ATOM 2332 C CA . HIS A 1 283 ? 5.751 -17.195 5.344 1.00 97.38 283 HIS A CA 1
ATOM 2333 C C . HIS A 1 283 ? 6.552 -18.474 5.646 1.00 97.38 283 HIS A C 1
ATOM 2335 O O . HIS A 1 283 ? 7.063 -18.620 6.761 1.00 97.38 283 HIS A O 1
ATOM 2341 N N . ASP A 1 284 ? 6.698 -19.369 4.663 1.00 96.19 284 ASP A N 1
ATOM 2342 C CA . ASP A 1 284 ? 7.114 -20.770 4.821 1.00 96.19 284 ASP A CA 1
ATOM 2343 C C . ASP A 1 284 ? 8.608 -21.040 4.675 1.00 96.19 284 ASP A C 1
ATOM 2345 O O . ASP A 1 284 ? 9.066 -22.095 5.125 1.00 96.19 284 ASP A O 1
ATOM 2349 N N . GLU A 1 285 ? 9.385 -20.111 4.130 1.00 95.50 285 GLU A N 1
ATOM 2350 C CA . GLU A 1 285 ? 10.772 -20.384 3.742 1.00 95.50 285 GLU A CA 1
ATOM 2351 C C . GLU A 1 285 ? 11.723 -19.206 3.973 1.00 95.50 285 GLU A C 1
ATOM 2353 O O . GLU A 1 285 ? 12.883 -19.439 4.300 1.00 95.50 285 GLU A O 1
ATOM 2358 N N . ALA A 1 286 ? 11.265 -17.956 3.847 1.00 95.19 286 ALA A N 1
ATOM 2359 C CA . ALA A 1 286 ? 12.151 -16.796 3.889 1.00 95.19 286 ALA A CA 1
ATOM 2360 C C . ALA A 1 286 ? 12.917 -16.666 5.220 1.00 95.19 286 ALA A C 1
ATOM 2362 O O . ALA A 1 286 ? 12.354 -16.772 6.321 1.00 95.19 286 ALA A O 1
ATOM 2363 N N . MET A 1 287 ? 14.215 -16.382 5.101 1.00 92.88 287 MET A N 1
ATOM 2364 C CA . MET A 1 287 ? 15.186 -16.333 6.195 1.00 92.88 287 MET A CA 1
ATOM 2365 C C . MET A 1 287 ? 15.808 -14.943 6.321 1.00 92.88 287 MET A C 1
ATOM 2367 O O . MET A 1 287 ? 15.862 -14.189 5.355 1.00 92.88 287 MET A O 1
ATOM 2371 N N . VAL A 1 288 ? 16.310 -14.632 7.514 1.00 90.62 288 VAL A N 1
ATOM 2372 C CA . VAL A 1 288 ? 17.237 -13.517 7.736 1.00 90.62 288 VAL A CA 1
ATOM 2373 C C . VAL A 1 288 ? 18.631 -13.928 7.262 1.00 90.62 288 VAL A C 1
ATOM 2375 O O . VAL A 1 288 ? 19.100 -15.020 7.584 1.00 90.62 288 VAL A O 1
ATOM 2378 N N . ILE A 1 289 ? 19.297 -13.033 6.542 1.00 83.69 289 ILE A N 1
ATOM 2379 C CA . ILE A 1 289 ? 20.703 -13.117 6.162 1.00 83.69 289 ILE A CA 1
ATOM 2380 C C . ILE A 1 289 ? 21.490 -12.173 7.077 1.00 83.69 289 ILE A C 1
ATOM 2382 O O . ILE A 1 289 ? 21.400 -10.952 6.954 1.00 83.69 289 ILE A O 1
ATOM 2386 N N . SER A 1 290 ? 22.268 -12.721 8.013 1.00 68.62 290 SER A N 1
ATOM 2387 C CA . SER A 1 290 ? 23.235 -11.941 8.795 1.00 68.62 290 SER A CA 1
ATOM 2388 C C . SER A 1 290 ? 24.619 -11.968 8.137 1.00 68.62 290 SER A C 1
ATOM 2390 O O . SER A 1 290 ? 24.983 -12.929 7.462 1.00 68.62 290 SER A O 1
ATOM 2392 N N . SER A 1 291 ? 25.407 -10.912 8.359 1.00 60.41 291 SER A N 1
ATOM 2393 C CA . SER A 1 291 ? 26.839 -10.871 8.024 1.00 60.41 291 SER A CA 1
ATOM 2394 C C . SER A 1 291 ? 27.721 -11.612 9.041 1.00 60.41 291 SER A C 1
ATOM 2396 O O . SER A 1 291 ? 28.916 -11.753 8.813 1.00 60.41 291 SER A O 1
ATOM 2398 N N . GLU A 1 292 ? 27.146 -12.064 10.160 1.00 56.12 292 GLU A N 1
ATOM 2399 C CA . GLU A 1 292 ? 27.820 -12.799 11.235 1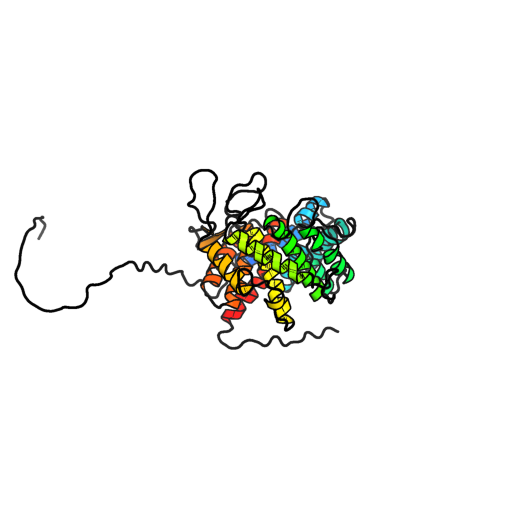.00 56.12 292 GLU A CA 1
ATOM 2400 C C . GLU A 1 292 ? 27.074 -14.124 11.477 1.00 56.12 292 GLU A C 1
ATOM 2402 O O . GLU A 1 292 ? 25.937 -14.116 11.946 1.00 56.12 292 GLU A O 1
ATOM 2407 N N . ASP A 1 293 ? 27.689 -15.227 11.042 1.00 48.72 293 ASP A N 1
ATOM 2408 C CA . ASP A 1 293 ? 27.569 -16.652 11.416 1.00 48.72 293 ASP A CA 1
ATOM 2409 C C . ASP A 1 293 ? 26.298 -17.257 12.070 1.00 48.72 293 ASP A C 1
ATOM 2411 O O . ASP A 1 293 ? 26.403 -18.312 12.684 1.00 48.72 293 ASP A O 1
ATOM 2415 N N . GLU A 1 294 ? 25.077 -16.741 11.879 1.00 52.62 294 GLU A N 1
ATOM 2416 C CA . GLU A 1 294 ? 23.841 -17.490 12.202 1.00 52.62 294 GLU A CA 1
ATOM 2417 C C . GLU A 1 294 ? 22.694 -17.244 11.198 1.00 52.62 294 GLU A C 1
ATOM 2419 O O . GLU A 1 294 ? 21.673 -16.614 11.486 1.00 52.62 294 GLU A O 1
ATOM 2424 N N . ILE A 1 295 ? 22.818 -17.855 10.014 1.00 57.88 295 ILE A N 1
ATOM 2425 C CA . ILE A 1 295 ? 21.716 -18.089 9.061 1.00 57.88 295 ILE A CA 1
ATOM 2426 C C . ILE A 1 295 ? 20.753 -19.130 9.661 1.00 57.88 295 ILE A C 1
ATOM 2428 O O . ILE A 1 295 ? 20.814 -20.306 9.310 1.00 57.88 295 ILE A O 1
ATOM 2432 N N . THR A 1 296 ? 19.884 -18.760 10.609 1.00 65.62 296 THR A N 1
ATOM 2433 C CA . THR A 1 296 ? 18.904 -19.729 11.162 1.00 65.62 296 THR A CA 1
ATOM 2434 C C . THR A 1 296 ? 17.543 -19.166 11.574 1.00 65.62 296 THR A C 1
ATOM 2436 O O . THR A 1 296 ? 16.656 -19.944 11.934 1.00 65.62 296 THR A O 1
ATOM 2439 N N . ILE A 1 297 ? 17.302 -17.852 11.484 1.00 87.25 297 ILE A N 1
ATOM 2440 C CA . ILE A 1 297 ? 16.013 -17.277 11.900 1.00 87.25 297 ILE A CA 1
ATOM 2441 C C . ILE A 1 297 ? 15.104 -16.949 10.716 1.00 87.25 297 ILE A C 1
ATOM 2443 O O . ILE A 1 297 ? 15.513 -16.396 9.698 1.00 87.25 297 ILE A O 1
ATOM 2447 N N . ARG A 1 298 ? 13.824 -17.270 10.891 1.00 92.75 298 ARG A N 1
ATOM 2448 C CA . ARG A 1 298 ? 12.770 -17.020 9.911 1.00 92.75 298 ARG A CA 1
ATOM 2449 C C . ARG A 1 298 ? 12.375 -15.551 9.859 1.00 92.75 298 ARG A C 1
ATOM 2451 O O . ARG A 1 298 ? 12.373 -14.863 10.888 1.00 92.75 298 ARG A O 1
ATOM 2458 N N . MET A 1 299 ? 11.976 -15.107 8.667 1.00 94.94 299 MET A N 1
ATOM 2459 C CA . MET A 1 299 ? 11.296 -13.824 8.469 1.00 94.94 299 MET A CA 1
ATOM 2460 C C . MET A 1 299 ? 9.953 -13.788 9.197 1.00 94.94 299 MET A C 1
ATOM 2462 O O . MET A 1 299 ? 9.581 -12.759 9.761 1.00 94.94 299 MET A O 1
ATOM 2466 N N . TRP A 1 300 ? 9.252 -14.922 9.228 1.00 95.56 300 TRP A N 1
ATOM 2467 C CA . TRP A 1 300 ? 8.076 -15.135 10.061 1.00 95.56 300 TRP A CA 1
ATOM 2468 C C . TRP A 1 300 ? 8.455 -15.282 11.539 1.00 95.56 300 TRP A C 1
ATOM 2470 O O . TRP A 1 300 ? 9.266 -16.134 11.910 1.00 95.56 300 TRP A O 1
ATOM 2480 N N . VAL A 1 301 ? 7.832 -14.477 12.398 1.00 93.19 301 VAL A N 1
ATOM 2481 C CA . VAL A 1 301 ? 8.055 -14.478 13.845 1.00 93.19 301 VAL A CA 1
ATOM 2482 C C . VAL A 1 301 ? 6.766 -14.906 14.547 1.00 93.19 301 VAL A C 1
ATOM 2484 O O . VAL A 1 301 ? 5.862 -14.084 14.722 1.00 93.19 301 VAL A O 1
ATOM 2487 N N . PRO A 1 302 ? 6.662 -16.171 14.998 1.00 89.94 302 PRO A N 1
ATOM 2488 C CA . PRO A 1 302 ? 5.520 -16.600 15.787 1.00 89.94 302 PRO A CA 1
ATOM 2489 C C . PRO A 1 302 ? 5.587 -15.951 17.174 1.00 89.94 302 PRO A C 1
ATOM 2491 O O . PRO A 1 302 ? 6.521 -16.169 17.949 1.00 89.94 302 PRO A O 1
ATOM 2494 N N . MET A 1 303 ? 4.559 -15.192 17.536 1.00 81.12 303 MET A N 1
ATOM 2495 C CA . MET A 1 303 ? 4.406 -14.566 18.850 1.00 81.12 303 MET A CA 1
ATOM 2496 C C . MET A 1 303 ? 3.714 -15.560 19.796 1.00 81.12 303 MET A C 1
ATOM 2498 O O . MET A 1 303 ? 2.593 -15.362 20.271 1.00 81.12 303 MET A O 1
ATOM 2502 N N . LYS A 1 304 ? 4.417 -16.682 20.040 1.00 62.09 304 LYS A N 1
ATOM 2503 C CA . LYS A 1 304 ? 3.915 -17.934 20.649 1.00 62.09 304 LYS A CA 1
ATOM 2504 C C . LYS A 1 304 ? 3.218 -17.777 21.999 1.00 62.09 304 LYS A C 1
ATOM 2506 O O . LYS A 1 304 ? 2.425 -18.636 22.364 1.00 62.09 304 LYS A O 1
ATOM 2511 N N . ARG A 1 305 ? 3.495 -16.709 22.752 1.00 56.41 305 ARG A N 1
ATOM 2512 C CA . ARG A 1 305 ? 2.903 -16.522 24.083 1.00 56.41 305 ARG A CA 1
ATOM 2513 C C . ARG A 1 305 ? 1.393 -16.253 24.027 1.00 56.41 305 ARG A C 1
ATOM 2515 O O . ARG A 1 305 ? 0.738 -16.454 25.041 1.00 56.41 305 ARG A O 1
ATOM 2522 N N . ILE A 1 306 ? 0.858 -15.822 22.875 1.00 55.09 306 ILE A N 1
ATOM 2523 C CA . ILE A 1 306 ? -0.560 -15.451 22.721 1.00 55.09 306 ILE A CA 1
ATOM 2524 C C . ILE A 1 306 ? -1.208 -15.825 21.369 1.00 55.09 306 ILE A C 1
ATOM 2526 O O . ILE A 1 306 ? -2.324 -15.396 21.105 1.00 55.09 306 ILE A O 1
ATOM 2530 N N . GLY A 1 307 ? -0.554 -16.640 20.529 1.00 62.62 307 GLY A N 1
ATOM 2531 C CA . GLY A 1 307 ? -1.177 -17.201 19.315 1.00 62.62 307 GLY A CA 1
ATOM 2532 C C . GLY A 1 307 ? -1.224 -16.284 18.083 1.00 62.62 307 GLY A C 1
ATOM 2533 O O . GLY A 1 307 ? -2.068 -16.492 17.218 1.00 62.62 307 GLY A O 1
ATOM 2534 N N . TYR A 1 308 ? -0.331 -15.293 17.985 1.00 84.94 308 TYR A N 1
ATOM 2535 C CA . TYR A 1 308 ? -0.248 -14.361 16.844 1.00 84.94 308 TYR A CA 1
ATOM 2536 C C . TYR A 1 308 ? 1.105 -14.431 16.142 1.00 84.94 308 TYR A C 1
ATOM 2538 O O . TYR A 1 308 ? 1.982 -15.200 16.545 1.00 84.94 308 TYR A O 1
ATOM 2546 N N . ALA A 1 309 ? 1.304 -13.592 15.126 1.00 91.38 309 ALA A N 1
ATOM 2547 C CA . ALA A 1 309 ? 2.570 -13.508 14.417 1.00 91.38 309 ALA A CA 1
ATOM 2548 C C . ALA A 1 309 ? 2.837 -12.121 13.824 1.00 91.38 309 ALA A C 1
ATOM 2550 O O . ALA A 1 309 ? 1.960 -11.263 13.744 1.00 91.38 309 ALA A O 1
ATOM 2551 N N . THR A 1 310 ? 4.078 -11.915 13.404 1.00 94.62 310 THR A N 1
ATOM 2552 C CA . THR A 1 310 ? 4.526 -10.744 12.647 1.00 94.62 310 THR A CA 1
ATOM 2553 C C . THR A 1 310 ? 5.614 -11.168 11.677 1.00 94.62 310 THR A C 1
ATOM 2555 O O . THR A 1 310 ? 6.273 -12.190 11.875 1.00 94.62 310 THR A O 1
ATOM 2558 N N . PHE A 1 311 ? 5.851 -10.352 10.658 1.00 96.06 311 PHE A N 1
ATOM 2559 C CA . PHE A 1 311 ? 7.102 -10.420 9.916 1.00 96.06 311 PHE A CA 1
ATOM 2560 C C . PHE A 1 311 ? 8.170 -9.539 10.558 1.00 96.06 311 PHE A C 1
ATOM 2562 O O . PHE A 1 311 ? 7.869 -8.593 11.295 1.00 96.06 311 PHE A O 1
ATOM 2569 N N . ARG A 1 312 ? 9.430 -9.865 10.276 1.00 95.06 312 ARG A N 1
ATOM 2570 C CA . ARG A 1 312 ? 10.555 -8.953 10.486 1.00 95.06 312 ARG A CA 1
ATOM 2571 C C . ARG A 1 312 ? 10.506 -7.811 9.479 1.00 95.06 312 ARG A C 1
ATOM 2573 O O . ARG A 1 312 ? 9.975 -7.967 8.383 1.00 95.06 312 ARG A O 1
ATOM 2580 N N . TYR A 1 313 ? 11.075 -6.670 9.848 1.00 94.38 313 TYR A N 1
ATOM 2581 C CA . TYR A 1 313 ? 11.100 -5.480 9.003 1.00 94.38 313 TYR A CA 1
ATOM 2582 C C . TYR A 1 313 ? 11.872 -5.702 7.692 1.00 94.38 313 TYR A C 1
ATOM 2584 O O . TYR A 1 313 ? 11.449 -5.239 6.632 1.00 94.38 313 TYR A O 1
ATOM 2592 N N . MET A 1 314 ? 12.983 -6.436 7.770 1.00 93.50 314 MET A N 1
ATOM 2593 C CA . MET A 1 314 ? 13.812 -6.845 6.638 1.00 93.50 314 MET A CA 1
ATOM 2594 C C . MET A 1 314 ? 14.608 -8.117 6.966 1.00 93.50 314 MET A C 1
ATOM 2596 O O . MET A 1 314 ? 14.589 -8.566 8.113 1.00 93.50 314 MET A O 1
ATOM 2600 N N . ASP A 1 315 ? 15.283 -8.704 5.980 1.00 92.31 315 ASP A N 1
ATOM 2601 C CA . ASP A 1 315 ? 16.107 -9.910 6.140 1.00 92.31 315 ASP A CA 1
ATOM 2602 C C . ASP A 1 315 ? 17.526 -9.653 6.636 1.00 92.31 315 ASP A C 1
ATOM 2604 O O . ASP A 1 315 ? 18.188 -10.602 7.017 1.00 92.31 315 ASP A O 1
ATOM 2608 N N . ARG A 1 316 ? 18.028 -8.422 6.649 1.00 89.69 316 ARG A N 1
ATOM 2609 C CA . ARG A 1 316 ? 19.418 -8.138 7.039 1.00 89.69 316 ARG A CA 1
ATOM 2610 C C . ARG A 1 316 ? 19.546 -6.771 7.684 1.00 89.69 316 ARG A C 1
ATOM 2612 O O . ARG A 1 316 ? 18.642 -5.955 7.576 1.00 89.69 316 ARG A O 1
ATOM 2619 N N . THR A 1 317 ? 20.652 -6.507 8.366 1.00 89.44 317 THR A N 1
ATOM 2620 C CA . THR A 1 317 ? 20.929 -5.151 8.856 1.00 89.44 317 THR A CA 1
ATOM 2621 C C . THR A 1 317 ? 21.528 -4.328 7.729 1.00 89.44 317 THR A C 1
ATOM 2623 O O . THR A 1 317 ? 22.566 -4.694 7.185 1.00 89.44 317 THR A O 1
ATOM 2626 N N . ILE A 1 318 ? 20.893 -3.206 7.405 1.00 87.88 318 ILE A N 1
ATOM 2627 C CA . ILE A 1 318 ? 21.438 -2.206 6.486 1.00 87.88 318 ILE A CA 1
ATOM 2628 C C . ILE A 1 318 ? 21.575 -0.903 7.276 1.00 87.88 318 ILE A C 1
ATOM 2630 O O . ILE A 1 318 ? 20.559 -0.406 7.783 1.00 87.88 318 ILE A O 1
ATOM 2634 N N . PRO A 1 319 ? 22.800 -0.352 7.406 1.00 87.81 319 PRO A N 1
ATOM 2635 C CA . PRO A 1 319 ? 23.031 0.904 8.108 1.00 87.81 319 PRO A CA 1
ATOM 2636 C C . PRO A 1 319 ? 22.051 1.987 7.656 1.00 87.81 319 PRO A C 1
ATOM 2638 O O . PRO A 1 319 ? 21.772 2.114 6.468 1.00 87.81 319 PRO A O 1
ATOM 2641 N N . GLU A 1 320 ? 21.496 2.730 8.615 1.00 87.19 320 GLU A N 1
ATOM 2642 C CA . GLU A 1 320 ? 20.535 3.831 8.402 1.00 87.19 320 GLU A CA 1
ATOM 2643 C C . GLU A 1 320 ? 19.164 3.438 7.814 1.00 87.19 320 GLU A C 1
ATOM 2645 O O . GLU A 1 320 ? 18.220 4.225 7.889 1.00 87.19 320 GLU A O 1
ATOM 2650 N N . VAL A 1 321 ? 19.004 2.218 7.292 1.00 88.06 321 VAL A N 1
ATOM 2651 C CA . VAL A 1 321 ? 17.737 1.724 6.727 1.00 88.06 321 VAL A CA 1
ATOM 2652 C C . VAL A 1 321 ? 16.972 0.887 7.753 1.00 88.06 321 VAL A C 1
ATOM 2654 O O . VAL A 1 321 ? 15.762 1.067 7.914 1.00 88.06 321 VAL A O 1
ATOM 2657 N N . GLY A 1 322 ? 17.651 -0.025 8.456 1.00 89.50 322 GLY A N 1
ATOM 2658 C CA . GLY A 1 322 ? 17.073 -0.785 9.563 1.00 89.50 322 GLY A CA 1
ATOM 2659 C C . GLY A 1 322 ? 17.677 -2.174 9.762 1.00 89.50 322 GLY A C 1
ATOM 2660 O O . GLY A 1 322 ? 18.777 -2.472 9.306 1.00 89.50 322 GLY A O 1
ATOM 2661 N N . ALA A 1 323 ? 16.953 -3.007 10.508 1.00 90.75 323 ALA A N 1
ATOM 2662 C CA . ALA A 1 323 ? 17.426 -4.293 11.013 1.00 90.75 323 ALA A CA 1
ATOM 2663 C C . ALA A 1 323 ? 16.313 -5.357 10.952 1.00 90.75 323 ALA A C 1
ATOM 2665 O O . ALA A 1 323 ? 15.136 -4.997 10.848 1.00 90.75 323 ALA A O 1
ATOM 2666 N N . PRO A 1 324 ? 16.640 -6.659 11.068 1.00 92.19 324 PRO A N 1
ATOM 2667 C CA . PRO A 1 324 ? 15.672 -7.757 11.024 1.00 92.19 324 PRO A CA 1
ATOM 2668 C C . PRO A 1 324 ? 14.861 -7.901 12.327 1.00 92.19 324 PRO A C 1
ATOM 2670 O O . PRO A 1 324 ? 14.710 -8.988 12.893 1.00 92.19 324 PRO A O 1
ATOM 2673 N N . THR A 1 325 ? 14.318 -6.801 12.843 1.00 92.25 325 THR A N 1
ATOM 2674 C CA . THR A 1 325 ? 13.485 -6.776 14.050 1.00 92.25 325 THR A CA 1
ATOM 2675 C C . THR A 1 325 ? 12.020 -7.083 13.719 1.00 92.25 325 THR A C 1
ATOM 2677 O O . THR A 1 325 ? 11.563 -6.757 12.623 1.00 92.25 325 THR A O 1
ATOM 2680 N N . PRO A 1 326 ? 11.258 -7.723 14.628 1.00 93.69 326 PRO A N 1
ATOM 2681 C CA . PRO A 1 326 ? 9.811 -7.883 14.471 1.00 93.69 326 PRO A CA 1
ATOM 2682 C C . PRO A 1 326 ? 9.116 -6.528 14.255 1.00 93.69 326 PRO A C 1
ATOM 2684 O O . PRO A 1 326 ? 9.428 -5.573 14.964 1.00 93.69 326 PRO A O 1
ATOM 2687 N N . ALA A 1 327 ? 8.184 -6.451 13.303 1.00 94.56 327 ALA A N 1
ATOM 2688 C CA . ALA A 1 327 ? 7.575 -5.192 12.866 1.00 94.56 327 ALA A CA 1
ATOM 2689 C C . ALA A 1 327 ? 6.033 -5.269 12.789 1.00 94.56 327 ALA A C 1
ATOM 2691 O O . ALA A 1 327 ? 5.461 -5.210 11.695 1.00 94.56 327 ALA A O 1
ATOM 2692 N N . PRO A 1 328 ? 5.341 -5.389 13.938 1.00 94.56 328 PRO A N 1
ATOM 2693 C CA . PRO A 1 328 ? 3.887 -5.558 13.984 1.00 94.56 328 PRO A CA 1
ATOM 2694 C C . PRO A 1 328 ? 3.112 -4.366 13.402 1.00 94.56 328 PRO A C 1
ATOM 2696 O O . PRO A 1 328 ? 2.005 -4.551 12.902 1.00 94.56 328 PRO A O 1
ATOM 2699 N N . ASP A 1 329 ? 3.698 -3.164 13.372 1.00 93.31 329 ASP A N 1
ATOM 2700 C CA . ASP A 1 329 ? 3.120 -1.977 12.720 1.00 93.31 329 ASP A CA 1
ATOM 2701 C C . ASP A 1 329 ? 2.848 -2.166 11.219 1.00 93.31 329 ASP A C 1
ATOM 2703 O O . ASP A 1 329 ? 2.057 -1.440 10.616 1.00 93.31 329 ASP A O 1
ATOM 2707 N N . LEU A 1 330 ? 3.500 -3.150 10.593 1.00 93.50 330 LEU A N 1
ATOM 2708 C CA . LEU A 1 330 ? 3.333 -3.472 9.177 1.00 93.50 330 LEU A CA 1
ATOM 2709 C C . LEU A 1 330 ? 2.284 -4.555 8.932 1.00 93.50 330 LEU A C 1
ATOM 2711 O O . LEU A 1 330 ? 1.914 -4.801 7.783 1.00 93.50 330 LEU A O 1
ATOM 2715 N N . ASN A 1 331 ? 1.828 -5.238 9.980 1.00 95.62 331 ASN A N 1
ATOM 2716 C CA . ASN A 1 331 ? 1.065 -6.464 9.816 1.00 95.62 331 ASN A CA 1
ATOM 2717 C C . ASN A 1 331 ? -0.236 -6.253 9.050 1.00 95.62 331 ASN A C 1
ATOM 2719 O O . ASN A 1 331 ? -0.590 -7.110 8.252 1.00 95.62 331 ASN A O 1
ATOM 2723 N N . LEU A 1 332 ? -0.942 -5.138 9.258 1.00 95.44 332 LEU A N 1
ATOM 2724 C CA . LEU A 1 332 ? -2.244 -4.920 8.617 1.00 95.44 332 LEU A CA 1
ATOM 2725 C C . LEU A 1 332 ? -2.124 -4.623 7.114 1.00 95.44 332 LEU A C 1
ATOM 2727 O O . LEU A 1 332 ? -3.018 -4.976 6.348 1.00 95.44 332 LEU A O 1
ATOM 2731 N N . LEU A 1 333 ? -0.987 -4.070 6.679 1.00 96.00 333 LEU A N 1
ATOM 2732 C CA . LEU A 1 333 ? -0.626 -3.977 5.262 1.00 96.00 333 LEU A CA 1
ATOM 2733 C C . LEU A 1 333 ? -0.420 -5.373 4.657 1.00 96.00 333 LEU A C 1
ATOM 2735 O O . LEU A 1 333 ? -0.878 -5.642 3.554 1.00 96.00 333 LEU A O 1
ATOM 2739 N N . VAL A 1 334 ? 0.261 -6.267 5.373 1.00 97.00 334 VAL A N 1
ATOM 2740 C CA . VAL A 1 334 ? 0.587 -7.606 4.861 1.00 97.00 334 VAL A CA 1
ATOM 2741 C C . VAL A 1 334 ? -0.612 -8.562 4.955 1.00 97.00 334 VAL A C 1
ATOM 2743 O O . VAL A 1 334 ? -0.855 -9.336 4.032 1.00 97.00 334 VAL A O 1
ATOM 2746 N N . ALA A 1 335 ? -1.411 -8.478 6.021 1.00 96.81 335 ALA A N 1
ATOM 2747 C CA . ALA A 1 335 ? -2.632 -9.262 6.213 1.00 96.81 335 ALA A CA 1
ATOM 2748 C C . ALA A 1 335 ? -3.629 -9.058 5.063 1.00 96.81 335 ALA A C 1
ATOM 2750 O O . ALA A 1 335 ? -4.282 -10.010 4.642 1.00 96.81 335 ALA A O 1
ATOM 2751 N N . HIS A 1 336 ? -3.687 -7.843 4.505 1.00 96.25 336 HIS A N 1
ATOM 2752 C CA . HIS A 1 336 ? -4.485 -7.515 3.324 1.00 96.25 336 HIS A CA 1
ATOM 2753 C C . HIS A 1 336 ? -4.225 -8.464 2.144 1.00 96.25 336 HIS A C 1
ATOM 2755 O O . HIS A 1 336 ? -5.166 -8.926 1.500 1.00 96.25 336 HIS A O 1
ATOM 2761 N N . VAL A 1 337 ? -2.958 -8.812 1.905 1.00 97.69 337 VAL A N 1
ATOM 2762 C CA . VAL A 1 337 ? -2.561 -9.717 0.819 1.00 97.69 337 VAL A CA 1
ATOM 2763 C C . VAL A 1 337 ? -3.058 -11.134 1.085 1.00 97.69 337 VAL A C 1
ATOM 2765 O O . VAL A 1 337 ? -3.619 -11.771 0.197 1.00 97.69 337 VAL A O 1
ATOM 2768 N N . TYR A 1 338 ? -2.907 -11.617 2.318 1.00 97.81 338 TYR A N 1
ATOM 2769 C CA . TYR A 1 338 ? -3.358 -12.952 2.707 1.00 97.81 338 TYR A CA 1
ATOM 2770 C C . TYR A 1 338 ? -4.881 -13.096 2.649 1.00 97.81 338 TYR A C 1
ATOM 2772 O O . TYR A 1 338 ? -5.379 -14.105 2.154 1.00 97.81 338 TYR A O 1
ATOM 2780 N N . TYR A 1 339 ? -5.640 -12.080 3.062 1.00 96.69 339 TYR A N 1
ATOM 2781 C CA . TYR A 1 339 ? -7.096 -12.109 2.911 1.00 96.69 339 TYR A CA 1
ATOM 2782 C C . TYR A 1 339 ? -7.533 -12.072 1.446 1.00 96.69 339 TYR A C 1
ATOM 2784 O O . TYR A 1 339 ? -8.471 -12.782 1.081 1.00 96.69 339 TYR A O 1
ATOM 2792 N N . TRP A 1 340 ? -6.834 -11.331 0.581 1.00 97.25 340 TRP A N 1
ATOM 2793 C CA . TRP A 1 340 ? -7.091 -11.402 -0.857 1.00 97.25 340 TRP A CA 1
ATOM 2794 C C . TRP A 1 340 ? -6.768 -12.790 -1.424 1.00 97.25 340 TRP A C 1
ATOM 2796 O O . TRP A 1 340 ? -7.584 -13.352 -2.146 1.00 97.25 340 TRP A O 1
ATOM 2806 N N . LEU A 1 341 ? -5.635 -13.400 -1.058 1.00 97.56 341 LEU A N 1
ATOM 2807 C CA . LEU A 1 341 ? -5.287 -14.761 -1.490 1.00 97.56 341 LEU A CA 1
ATOM 2808 C C . LEU A 1 341 ? -6.313 -15.795 -1.014 1.00 97.56 341 LEU A C 1
ATOM 2810 O O . LEU A 1 341 ? -6.701 -16.664 -1.796 1.00 97.56 341 LEU A O 1
ATOM 2814 N N . PHE A 1 342 ? -6.818 -15.676 0.216 1.00 95.81 342 PHE A N 1
ATOM 2815 C CA . PHE A 1 342 ? -7.943 -16.482 0.695 1.00 95.81 342 PHE A CA 1
ATOM 2816 C C . PHE A 1 342 ? -9.194 -16.266 -0.165 1.00 95.81 342 PHE A C 1
ATOM 2818 O O . PHE A 1 342 ? -9.826 -17.229 -0.599 1.00 95.81 342 PHE A O 1
ATOM 2825 N N . TYR A 1 343 ? -9.525 -15.019 -0.494 1.00 94.56 343 TYR A N 1
ATOM 2826 C CA . TYR A 1 343 ? -10.647 -14.705 -1.374 1.00 94.56 343 TYR A CA 1
ATOM 2827 C C . TYR A 1 343 ? -10.469 -15.231 -2.810 1.00 94.56 343 TYR A C 1
ATOM 2829 O O . TYR A 1 343 ? -11.452 -15.622 -3.445 1.00 94.56 343 TYR A O 1
ATOM 2837 N N . GLN A 1 344 ? -9.244 -15.310 -3.330 1.00 94.25 344 GLN A N 1
ATOM 2838 C CA . GLN A 1 344 ? -8.969 -15.848 -4.668 1.00 94.25 344 GLN A CA 1
ATOM 2839 C C . GLN A 1 344 ? -8.970 -17.385 -4.694 1.00 94.25 344 GLN A C 1
ATOM 2841 O O . GLN A 1 344 ? -9.529 -17.990 -5.610 1.00 94.25 344 GLN A O 1
ATOM 2846 N N . THR A 1 345 ? -8.405 -18.033 -3.675 1.00 94.31 345 THR A N 1
ATOM 2847 C CA . THR A 1 345 ? -8.145 -19.487 -3.673 1.00 94.31 345 THR A CA 1
ATOM 2848 C C . THR A 1 345 ? -9.165 -20.287 -2.865 1.00 94.31 345 THR A C 1
ATOM 2850 O O . THR A 1 345 ? -9.581 -21.365 -3.278 1.00 94.31 345 THR A O 1
ATOM 2853 N N . GLY A 1 346 ? -9.653 -19.738 -1.751 1.00 91.38 346 GLY A N 1
ATOM 2854 C CA . GLY A 1 346 ? -10.436 -20.458 -0.745 1.00 91.38 346 GLY A CA 1
ATOM 2855 C C . GLY A 1 346 ? -9.589 -21.288 0.218 1.00 91.38 346 GLY A C 1
ATOM 2856 O O . GLY A 1 346 ? -10.146 -22.075 0.975 1.00 91.38 346 GLY A O 1
ATOM 2857 N N . GLU A 1 347 ? -8.264 -21.146 0.193 1.00 93.75 347 GLU A N 1
ATOM 2858 C CA . GLU A 1 347 ? -7.383 -21.920 1.061 1.00 93.75 347 GLU A CA 1
ATOM 2859 C C . GLU A 1 347 ? -7.305 -21.325 2.470 1.00 93.75 347 GLU A C 1
ATOM 2861 O O . GLU A 1 347 ? -6.787 -20.226 2.686 1.00 93.75 347 GLU A O 1
ATOM 2866 N N . GLU A 1 348 ? -7.774 -22.094 3.453 1.00 92.94 348 GLU A N 1
ATOM 2867 C CA . GLU A 1 348 ? -7.842 -21.701 4.868 1.00 92.94 348 GLU A CA 1
ATOM 2868 C C . GLU A 1 348 ? -6.489 -21.296 5.470 1.00 92.94 348 GLU A C 1
ATOM 2870 O O . GLU A 1 348 ? -6.443 -20.513 6.421 1.00 92.94 348 GLU A O 1
ATOM 2875 N N . GLN A 1 349 ? -5.372 -21.772 4.907 1.00 94.25 349 GLN A N 1
ATOM 2876 C CA . GLN A 1 349 ? -4.043 -21.352 5.350 1.00 94.25 349 GLN A CA 1
ATOM 2877 C C . GLN A 1 349 ? -3.856 -19.835 5.233 1.00 94.25 349 GLN A C 1
ATOM 2879 O O . GLN A 1 349 ? -3.361 -19.207 6.167 1.00 94.25 349 GLN A O 1
ATOM 2884 N N . PHE A 1 350 ? -4.326 -19.213 4.147 1.00 96.12 350 PHE A N 1
ATOM 2885 C CA . PHE A 1 350 ? -4.176 -17.773 3.959 1.00 96.12 350 PHE A CA 1
ATOM 2886 C C . PHE A 1 350 ? -5.090 -16.983 4.892 1.00 96.12 350 PHE A C 1
ATOM 2888 O O . PHE A 1 350 ? -4.660 -15.966 5.435 1.00 96.12 350 PHE A O 1
ATOM 2895 N N . LYS A 1 351 ? -6.303 -17.481 5.173 1.00 94.12 351 LYS A N 1
ATOM 2896 C CA . LYS A 1 351 ? -7.153 -16.910 6.228 1.00 94.12 351 LYS A CA 1
ATOM 2897 C C . LYS A 1 351 ? -6.432 -16.957 7.574 1.00 94.12 351 LYS A C 1
ATOM 2899 O O . LYS A 1 351 ? -6.334 -15.932 8.239 1.00 94.12 351 LYS A O 1
ATOM 2904 N N . SER A 1 352 ? -5.884 -18.112 7.950 1.00 93.12 352 SER A N 1
ATOM 2905 C CA . SER A 1 352 ? -5.182 -18.302 9.223 1.00 93.12 352 SER A CA 1
ATOM 2906 C C . SER A 1 352 ? -3.947 -17.403 9.370 1.00 93.12 352 SER A C 1
ATOM 2908 O O . SER A 1 352 ? -3.716 -16.826 10.435 1.00 93.12 352 SER A O 1
ATOM 2910 N N . ILE A 1 353 ? -3.148 -17.247 8.310 1.00 95.25 353 ILE A N 1
ATOM 2911 C CA . ILE A 1 353 ? -1.983 -16.350 8.306 1.00 95.25 353 ILE A CA 1
ATOM 2912 C C . ILE A 1 353 ? -2.431 -14.886 8.414 1.00 95.25 353 ILE A C 1
ATOM 2914 O O . ILE A 1 353 ? -1.898 -14.142 9.241 1.00 95.25 353 ILE A O 1
ATOM 2918 N N . GLY A 1 354 ? -3.438 -14.481 7.631 1.00 95.50 354 GLY A N 1
ATOM 2919 C CA . GLY A 1 354 ? -4.027 -13.142 7.702 1.00 95.50 354 GLY A CA 1
ATOM 2920 C C . GLY A 1 354 ? -4.570 -12.817 9.096 1.00 95.50 354 GLY A C 1
ATOM 2921 O O . GLY A 1 354 ? -4.253 -11.760 9.638 1.00 95.50 354 GLY A O 1
ATOM 2922 N N . ASP A 1 355 ? -5.288 -13.759 9.710 1.00 94.38 355 ASP A N 1
ATOM 2923 C CA . ASP A 1 355 ? -5.859 -13.657 11.057 1.00 94.38 355 ASP A CA 1
ATOM 2924 C C . ASP A 1 355 ? -4.767 -13.452 12.128 1.00 94.38 355 ASP A C 1
ATOM 2926 O O . ASP A 1 355 ? -4.884 -12.581 12.994 1.00 94.38 355 ASP A O 1
ATOM 2930 N N . GLN A 1 356 ? -3.662 -14.201 12.052 1.00 94.69 356 GLN A N 1
ATOM 2931 C CA . GLN A 1 356 ? -2.535 -14.054 12.982 1.00 94.69 356 GLN A CA 1
ATOM 2932 C C . GLN A 1 356 ? -1.803 -12.724 12.839 1.00 94.69 356 GLN A C 1
ATOM 2934 O O . GLN A 1 356 ? -1.410 -12.129 13.847 1.00 94.69 356 GLN A O 1
ATOM 2939 N N . LEU A 1 357 ? -1.594 -12.273 11.600 1.00 95.88 357 LEU A N 1
ATOM 2940 C CA . LEU A 1 357 ? -0.987 -10.975 11.329 1.00 95.88 357 LEU A CA 1
ATOM 2941 C C . LEU A 1 357 ? -1.897 -9.861 11.826 1.00 95.88 357 LEU A C 1
ATOM 2943 O O . LEU A 1 357 ? -1.429 -8.977 12.542 1.00 95.88 357 LEU A O 1
ATOM 2947 N N . PHE A 1 358 ? -3.189 -9.930 11.504 1.00 95.12 358 PHE A N 1
ATOM 2948 C CA . PHE A 1 358 ? -4.175 -8.949 11.930 1.00 95.12 358 PHE A CA 1
ATOM 2949 C C . PHE A 1 358 ? -4.159 -8.781 13.449 1.00 95.12 358 PHE A C 1
ATOM 2951 O O . PHE A 1 358 ? -3.877 -7.692 13.950 1.00 95.12 358 PHE A O 1
ATOM 2958 N N . ALA A 1 359 ? -4.331 -9.876 14.185 1.00 93.81 359 ALA A N 1
ATOM 2959 C CA . ALA A 1 359 ? -4.302 -9.847 15.638 1.00 93.81 359 ALA A CA 1
ATOM 2960 C C . ALA A 1 359 ? -2.946 -9.375 16.200 1.00 93.81 359 ALA A C 1
ATOM 2962 O O . ALA A 1 359 ? -2.905 -8.584 17.145 1.00 93.81 359 ALA A O 1
ATOM 2963 N N . GLY A 1 360 ? -1.830 -9.786 15.586 1.00 94.50 360 GLY A N 1
ATOM 2964 C CA . GLY A 1 360 ? -0.493 -9.311 15.945 1.00 94.50 360 GLY A CA 1
ATOM 2965 C C . GLY A 1 360 ? -0.335 -7.796 15.780 1.00 94.50 360 GLY A C 1
ATOM 2966 O O . GLY A 1 360 ? 0.176 -7.133 16.682 1.00 94.50 360 GLY A O 1
ATOM 2967 N N . GLY A 1 361 ? -0.834 -7.234 14.676 1.00 95.00 361 GLY A N 1
ATOM 2968 C CA . GLY A 1 361 ? -0.794 -5.796 14.403 1.00 95.00 361 GLY A CA 1
ATOM 2969 C C . GLY A 1 361 ? -1.696 -5.002 15.341 1.00 95.00 361 GLY A C 1
ATOM 2970 O O . GLY A 1 361 ? -1.296 -3.960 15.852 1.00 95.00 361 GLY A O 1
ATOM 2971 N N . VAL A 1 362 ? -2.882 -5.530 15.652 1.00 94.81 362 VAL A N 1
ATOM 2972 C CA . VAL A 1 362 ? -3.802 -4.909 16.611 1.00 94.81 362 VAL A CA 1
ATOM 2973 C C . VAL A 1 362 ? -3.208 -4.886 18.010 1.00 94.81 362 VAL A C 1
ATOM 2975 O O . VAL A 1 362 ? -3.289 -3.863 18.685 1.00 94.81 362 VAL A O 1
ATOM 2978 N N . ARG A 1 363 ? -2.602 -5.983 18.476 1.00 92.69 363 ARG A N 1
ATOM 2979 C CA . ARG A 1 363 ? -2.071 -6.065 19.844 1.00 92.69 363 ARG A CA 1
ATOM 2980 C C . ARG A 1 363 ? -0.764 -5.306 20.025 1.00 92.69 363 ARG A C 1
ATOM 2982 O O . ARG A 1 363 ? -0.630 -4.612 21.032 1.00 92.69 363 ARG A O 1
ATOM 2989 N N . TYR A 1 364 ? 0.159 -5.442 19.077 1.00 93.06 364 TYR A N 1
ATOM 2990 C CA . TYR A 1 364 ? 1.549 -5.010 19.234 1.00 93.06 364 TYR A CA 1
ATOM 2991 C C . TYR A 1 364 ? 1.977 -3.865 18.326 1.00 93.06 364 TYR A C 1
ATOM 2993 O O . TYR A 1 364 ? 3.070 -3.346 18.523 1.00 93.06 364 TYR A O 1
ATOM 3001 N N . GLY A 1 365 ? 1.155 -3.475 17.352 1.00 93.56 365 GLY A N 1
ATOM 3002 C CA . GLY A 1 365 ? 1.360 -2.207 16.666 1.00 93.56 365 GLY A CA 1
ATOM 3003 C C . GLY A 1 365 ? 1.196 -1.040 17.639 1.00 93.56 365 GLY A C 1
ATOM 3004 O O . GLY A 1 365 ? 0.476 -1.149 18.640 1.00 93.56 365 GLY A O 1
ATOM 3005 N N . SER A 1 366 ? 1.832 0.078 17.309 1.00 95.25 366 SER A N 1
ATOM 3006 C CA . SER A 1 366 ? 1.883 1.303 18.108 1.00 95.25 366 SER A CA 1
ATOM 3007 C C . SER A 1 366 ? 1.161 2.472 17.419 1.00 95.25 366 SER A C 1
ATOM 3009 O O . SER A 1 366 ? 1.773 3.514 17.149 1.00 95.25 366 SER A O 1
ATOM 3011 N N . PRO A 1 367 ? -0.154 2.358 17.125 1.00 96.00 367 PRO A N 1
ATOM 3012 C CA . PRO A 1 367 ? -0.926 3.442 16.511 1.00 96.00 367 PRO A CA 1
ATOM 3013 C C . PRO A 1 367 ? -0.958 4.719 17.366 1.00 96.00 367 PRO A C 1
ATOM 3015 O O . PRO A 1 367 ? -1.251 5.797 16.859 1.00 96.00 367 PRO A O 1
ATOM 3018 N N . GLU A 1 368 ? -0.658 4.632 18.658 1.00 96.62 368 GLU A N 1
ATOM 3019 C CA . GLU A 1 368 ? -0.581 5.762 19.579 1.00 96.62 368 GLU A CA 1
ATOM 3020 C C . GLU A 1 368 ? 0.708 6.587 19.460 1.00 96.62 368 GLU A C 1
ATOM 3022 O O . GLU A 1 368 ? 0.725 7.719 19.954 1.00 96.62 368 GLU A O 1
ATOM 3027 N N . TRP A 1 369 ? 1.773 6.061 18.838 1.00 96.06 369 TRP A N 1
ATOM 3028 C CA . TRP A 1 369 ? 3.088 6.716 18.803 1.00 96.06 369 TRP A CA 1
ATOM 3029 C C . TRP A 1 369 ? 3.105 7.898 17.832 1.00 96.06 369 TRP A C 1
ATOM 3031 O O . TRP A 1 369 ? 3.468 9.011 18.211 1.00 96.06 369 TRP A O 1
ATOM 3041 N N . SER A 1 370 ? 2.676 7.701 16.585 1.00 97.12 370 SER A N 1
ATOM 3042 C CA . SER A 1 370 ? 2.562 8.799 15.620 1.00 97.12 370 SER A CA 1
ATOM 3043 C C . SER A 1 370 ? 1.396 8.604 14.657 1.00 97.12 370 SER A C 1
ATOM 3045 O O . SER A 1 370 ? 0.996 7.469 14.386 1.00 97.12 370 SER A O 1
ATOM 3047 N N . GLY A 1 371 ? 0.894 9.705 14.084 1.00 97.62 371 GLY A N 1
ATOM 3048 C CA . GLY A 1 371 ? -0.139 9.654 13.043 1.00 97.62 371 GLY A CA 1
ATOM 3049 C C . GLY A 1 371 ? 0.279 8.773 11.863 1.00 97.62 371 GLY A C 1
ATOM 3050 O O . GLY A 1 371 ? -0.522 7.993 11.363 1.00 97.62 371 GLY A O 1
ATOM 3051 N N . LYS A 1 372 ? 1.574 8.767 11.516 1.00 96.38 372 LYS A N 1
ATOM 3052 C CA . LYS A 1 372 ? 2.155 7.843 10.531 1.00 96.38 372 LYS A CA 1
ATOM 3053 C C . LYS A 1 372 ? 1.910 6.367 10.879 1.00 96.38 372 LYS A C 1
ATOM 3055 O O . LYS A 1 372 ? 1.475 5.621 10.005 1.00 96.38 372 LYS A O 1
ATOM 3060 N N . HIS A 1 373 ? 2.195 5.935 12.114 1.00 96.75 373 HIS A N 1
ATOM 3061 C CA . HIS A 1 373 ? 1.974 4.539 12.534 1.00 96.75 373 HIS A CA 1
ATOM 3062 C C . HIS A 1 373 ? 0.485 4.189 12.525 1.00 96.75 373 HIS A C 1
ATOM 3064 O O . HIS A 1 373 ? 0.102 3.128 12.035 1.00 96.75 373 HIS A O 1
ATOM 3070 N N . PHE A 1 374 ? -0.362 5.111 12.994 1.00 98.25 374 PHE A N 1
ATOM 3071 C CA . PHE A 1 374 ? -1.812 4.964 12.920 1.00 98.25 374 PHE A CA 1
ATOM 3072 C C . PHE A 1 374 ? -2.289 4.761 11.476 1.00 98.25 374 PHE A C 1
ATOM 3074 O O . PHE A 1 374 ? -2.904 3.741 11.167 1.00 98.25 374 PHE A O 1
ATOM 3081 N N . ASN A 1 375 ? -1.952 5.676 10.566 1.00 98.06 375 ASN A N 1
ATOM 3082 C CA . ASN A 1 375 ? -2.409 5.598 9.180 1.00 98.06 375 ASN A CA 1
ATOM 3083 C C . ASN A 1 375 ? -1.912 4.323 8.492 1.00 98.06 375 ASN A C 1
ATOM 3085 O O . ASN A 1 375 ? -2.659 3.669 7.765 1.00 98.06 375 ASN A O 1
ATOM 3089 N N . GLN A 1 376 ? -0.660 3.940 8.756 1.00 95.25 376 GLN A N 1
ATOM 3090 C CA . GLN A 1 376 ? -0.068 2.732 8.198 1.00 95.25 376 GLN A CA 1
ATOM 3091 C C . GLN A 1 376 ? -0.818 1.458 8.606 1.00 95.25 376 GLN A C 1
ATOM 3093 O O . GLN A 1 376 ? -1.040 0.597 7.753 1.00 95.25 376 GLN A O 1
ATOM 3098 N N . LEU A 1 377 ? -1.224 1.351 9.873 1.00 95.00 377 LEU A N 1
ATOM 3099 C CA . LEU A 1 377 ? -1.996 0.213 10.364 1.00 95.00 377 LEU A CA 1
ATOM 3100 C C . LEU A 1 377 ? -3.402 0.181 9.747 1.00 95.00 377 LEU A C 1
ATOM 3102 O O . LEU A 1 377 ? -3.840 -0.858 9.261 1.00 95.00 377 LEU A O 1
ATOM 3106 N N . TYR A 1 378 ? -4.121 1.303 9.729 1.00 96.19 378 TYR A N 1
ATOM 3107 C CA . TYR A 1 378 ? -5.554 1.260 9.422 1.00 96.19 378 TYR A CA 1
ATOM 3108 C C . TYR A 1 378 ? -5.899 1.342 7.934 1.00 96.19 378 TYR A C 1
ATOM 3110 O O . TYR A 1 378 ? -6.880 0.717 7.526 1.00 96.19 378 TYR A O 1
ATOM 3118 N N . ARG A 1 379 ? -5.110 2.038 7.103 1.00 94.69 379 ARG A N 1
ATOM 3119 C CA . ARG A 1 379 ? -5.533 2.423 5.740 1.00 94.69 379 ARG A CA 1
ATOM 3120 C C . ARG A 1 379 ? -5.958 1.272 4.821 1.00 94.69 379 ARG A C 1
ATOM 3122 O O . ARG A 1 379 ? -6.806 1.496 3.971 1.00 94.69 379 ARG A O 1
ATOM 3129 N N . LEU A 1 380 ? -5.404 0.065 4.985 1.00 92.94 380 LEU A N 1
ATOM 3130 C CA . LEU A 1 380 ? -5.757 -1.112 4.166 1.00 92.94 380 LEU A CA 1
ATOM 3131 C C . LEU A 1 380 ? -6.616 -2.151 4.899 1.00 92.94 380 LEU A C 1
ATOM 3133 O O . LEU A 1 380 ? -7.043 -3.135 4.292 1.00 92.94 380 LEU A O 1
ATOM 3137 N N . SER A 1 381 ? -6.847 -1.960 6.200 1.00 90.62 381 SER A N 1
ATOM 3138 C CA . SER A 1 381 ? -7.473 -2.979 7.049 1.00 90.62 381 SER A CA 1
ATOM 3139 C C . SER A 1 381 ? -8.973 -3.152 6.784 1.00 90.62 381 SER A C 1
ATOM 3141 O O . SER A 1 381 ? -9.456 -4.277 6.831 1.00 90.62 381 SER A O 1
ATOM 3143 N N . PHE A 1 382 ? -9.683 -2.082 6.405 1.00 92.56 382 PHE A N 1
ATOM 3144 C CA . PHE A 1 382 ? -11.133 -2.098 6.171 1.00 92.56 382 PHE A CA 1
ATOM 3145 C C . PHE A 1 382 ? -11.532 -3.025 5.016 1.00 92.56 382 PHE A C 1
ATOM 3147 O O . PHE A 1 382 ? -12.269 -3.983 5.221 1.00 92.56 382 PHE A O 1
ATOM 3154 N N . LYS A 1 383 ? -10.973 -2.805 3.814 1.00 87.75 383 LYS A N 1
ATOM 3155 C CA . LYS A 1 383 ? -11.244 -3.635 2.621 1.00 87.75 383 LYS A CA 1
ATOM 3156 C C . LYS A 1 383 ? -10.860 -5.105 2.829 1.00 87.75 383 LYS A C 1
ATOM 3158 O O . LYS A 1 383 ? -11.434 -6.010 2.233 1.00 87.75 383 LYS A O 1
ATOM 3163 N N . ALA A 1 384 ? -9.872 -5.350 3.686 1.00 85.00 384 ALA A N 1
ATOM 3164 C CA . ALA A 1 384 ? -9.408 -6.691 4.006 1.00 85.00 384 ALA A CA 1
ATOM 3165 C C . ALA A 1 384 ? -10.508 -7.548 4.666 1.00 85.00 384 ALA A C 1
ATOM 3167 O O . ALA A 1 384 ? -10.554 -8.762 4.454 1.00 85.00 384 ALA A O 1
ATOM 3168 N N . PHE A 1 385 ? -11.415 -6.921 5.422 1.00 87.19 385 PHE A N 1
ATOM 3169 C CA . PHE A 1 385 ? -12.544 -7.607 6.046 1.00 87.19 385 PHE A CA 1
ATOM 3170 C C . PHE A 1 385 ? -13.571 -8.090 5.027 1.00 87.19 385 PHE A C 1
ATOM 3172 O O . PHE A 1 385 ? -14.076 -9.202 5.181 1.00 87.19 385 PHE A O 1
ATOM 3179 N N . ASP A 1 386 ? -13.807 -7.324 3.959 1.00 86.25 386 ASP A N 1
ATOM 3180 C CA . ASP A 1 386 ? -14.731 -7.718 2.891 1.00 86.25 386 ASP A CA 1
ATOM 3181 C C . ASP A 1 386 ? -14.275 -9.027 2.239 1.00 86.25 386 ASP A C 1
ATOM 3183 O O . ASP A 1 386 ? -15.060 -9.961 2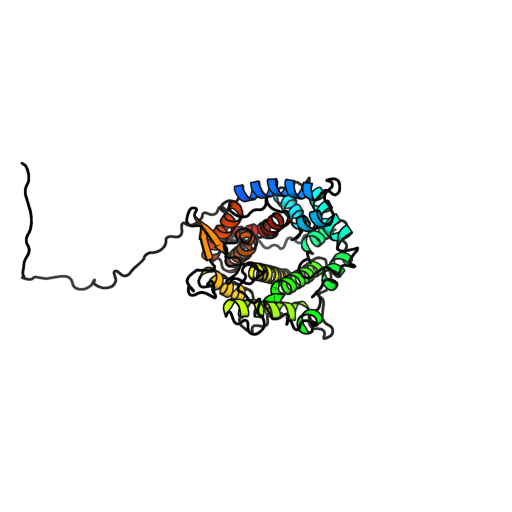.090 1.00 86.25 386 ASP A O 1
ATOM 3187 N N . TRP A 1 387 ? -12.984 -9.153 1.918 1.00 88.62 387 TRP A N 1
ATOM 3188 C CA . TRP A 1 387 ? -12.434 -10.386 1.344 1.00 88.62 387 TRP A CA 1
ATOM 3189 C C . TRP A 1 387 ? -12.445 -11.558 2.315 1.00 88.62 387 TRP A C 1
ATOM 3191 O O . TRP A 1 387 ? -12.751 -12.685 1.916 1.00 88.62 387 TRP A O 1
ATOM 3201 N N . ARG A 1 388 ? -12.159 -11.299 3.594 1.00 85.88 388 ARG A N 1
ATOM 3202 C CA . ARG A 1 388 ? -12.238 -12.326 4.631 1.00 85.88 388 ARG A CA 1
ATOM 3203 C C . ARG A 1 388 ? -13.671 -12.853 4.796 1.00 85.88 388 ARG A C 1
ATOM 3205 O O . ARG A 1 388 ? -13.849 -14.056 4.962 1.00 85.88 388 ARG A O 1
ATOM 3212 N N . ALA A 1 389 ? -14.682 -11.984 4.727 1.00 81.06 389 ALA A N 1
ATOM 3213 C CA . ALA A 1 389 ? -16.092 -12.343 4.900 1.00 81.06 389 ALA A CA 1
ATOM 3214 C C . ALA A 1 389 ? -16.750 -12.908 3.624 1.00 81.06 389 ALA A C 1
ATOM 3216 O O . ALA A 1 389 ? -17.580 -13.812 3.686 1.00 81.06 389 ALA A O 1
ATOM 3217 N N . ALA A 1 390 ? -16.380 -12.435 2.432 1.00 71.12 390 ALA A N 1
ATOM 3218 C CA . ALA A 1 390 ? -17.063 -12.802 1.187 1.00 71.12 390 ALA A CA 1
ATOM 3219 C C . ALA A 1 390 ? -17.015 -14.308 0.859 1.00 71.12 390 ALA A C 1
ATOM 3221 O O . ALA A 1 390 ? -17.872 -14.810 0.127 1.00 71.12 390 ALA A O 1
ATOM 3222 N N . ARG A 1 391 ? -16.039 -15.062 1.386 1.00 65.31 391 ARG A N 1
ATOM 3223 C CA . ARG A 1 391 ? -15.966 -16.521 1.195 1.00 65.31 391 ARG A CA 1
ATOM 3224 C C . ARG A 1 391 ? -16.615 -17.358 2.289 1.00 65.31 391 ARG A C 1
ATOM 3226 O O . ARG A 1 391 ? -17.023 -18.476 1.978 1.00 65.31 391 ARG A O 1
ATOM 3233 N N . THR A 1 392 ? -16.818 -16.833 3.498 1.00 54.56 392 THR A N 1
ATOM 3234 C CA . THR A 1 392 ? -17.650 -17.527 4.498 1.00 54.56 392 THR A CA 1
ATOM 3235 C C . THR A 1 392 ? -19.115 -17.569 4.046 1.00 54.56 392 THR A C 1
ATOM 3237 O O . THR A 1 392 ? -19.804 -18.562 4.276 1.00 54.56 392 THR A O 1
ATOM 3240 N N . HIS A 1 393 ? -19.560 -16.560 3.286 1.00 47.00 393 HIS A N 1
ATOM 3241 C CA . HIS A 1 393 ? -20.903 -16.500 2.697 1.00 47.00 393 HIS A CA 1
ATOM 3242 C C . HIS A 1 393 ? -21.059 -17.252 1.358 1.00 47.00 393 HIS A C 1
ATOM 3244 O O . HIS A 1 393 ? -22.154 -17.702 1.029 1.00 47.00 393 HIS A O 1
ATOM 3250 N N . ASN A 1 394 ? -19.976 -17.486 0.606 1.00 43.06 394 ASN A N 1
ATOM 3251 C CA . ASN A 1 394 ? -20.021 -18.144 -0.711 1.00 43.06 394 ASN A CA 1
ATOM 3252 C C . ASN A 1 394 ? -20.064 -19.689 -0.684 1.00 43.06 394 ASN A C 1
ATOM 3254 O O . ASN A 1 394 ? -19.846 -20.326 -1.716 1.00 43.06 394 ASN A O 1
ATOM 3258 N N . LYS A 1 395 ? -20.442 -20.323 0.439 1.00 42.53 395 LYS A N 1
ATOM 3259 C CA . LYS A 1 395 ? -20.990 -21.698 0.382 1.00 42.53 395 LYS A CA 1
ATOM 3260 C C . LYS A 1 395 ? -22.357 -21.752 -0.318 1.00 42.53 395 LYS A C 1
ATOM 3262 O O . LYS A 1 395 ? -22.802 -22.833 -0.693 1.00 42.53 395 LYS A O 1
ATOM 3267 N N . THR A 1 396 ? -22.978 -20.601 -0.575 1.00 34.19 396 THR A N 1
ATOM 3268 C CA . THR A 1 396 ? -24.186 -20.466 -1.391 1.00 34.19 396 THR A CA 1
ATOM 3269 C C . THR A 1 396 ? -24.126 -19.176 -2.210 1.00 34.19 396 THR A C 1
ATOM 3271 O O . THR A 1 396 ? -24.424 -18.117 -1.683 1.00 34.19 396 THR A O 1
ATOM 3274 N N . VAL A 1 397 ? -23.803 -19.304 -3.503 1.00 35.34 397 VAL A N 1
ATOM 3275 C CA . VAL A 1 397 ? -24.097 -18.335 -4.583 1.00 35.34 397 VAL A CA 1
ATOM 3276 C C . VAL A 1 397 ? -23.368 -16.977 -4.504 1.00 35.34 397 VAL A C 1
ATOM 3278 O O . VAL A 1 397 ? -23.622 -16.161 -3.626 1.00 35.34 397 VAL A O 1
ATOM 3281 N N . ARG A 1 398 ? -22.534 -16.690 -5.520 1.00 31.66 398 ARG A N 1
ATOM 3282 C CA . ARG A 1 398 ? -21.997 -15.341 -5.787 1.00 31.66 398 ARG A CA 1
ATOM 3283 C C . ARG A 1 398 ? -23.152 -14.332 -5.881 1.00 31.66 398 ARG A C 1
ATOM 3285 O O . ARG A 1 398 ? -24.002 -14.523 -6.752 1.00 31.66 398 ARG A O 1
ATOM 3292 N N . PRO A 1 399 ? -23.164 -13.238 -5.103 1.00 33.84 399 PRO A N 1
ATOM 3293 C CA . PRO A 1 399 ? -23.980 -12.086 -5.442 1.00 33.84 399 PRO A CA 1
ATOM 3294 C C . PRO A 1 399 ? -23.380 -11.434 -6.687 1.00 33.84 399 PRO A C 1
ATOM 3296 O O . PRO A 1 399 ? -22.203 -11.070 -6.718 1.00 33.84 399 PRO A O 1
ATOM 3299 N N . ASP A 1 400 ? -24.191 -11.332 -7.730 1.00 35.88 400 ASP A N 1
ATOM 3300 C CA . ASP A 1 400 ? -23.943 -10.442 -8.851 1.00 35.88 400 ASP A CA 1
ATOM 3301 C C . ASP A 1 400 ? -23.930 -9.000 -8.321 1.00 35.88 400 ASP A C 1
ATOM 3303 O O . ASP A 1 400 ? -24.956 -8.481 -7.885 1.00 35.88 400 ASP A O 1
ATOM 3307 N N . HIS A 1 401 ? -22.767 -8.349 -8.319 1.00 36.38 401 HIS A N 1
ATOM 3308 C CA . HIS A 1 401 ? -22.650 -6.921 -8.011 1.00 36.38 401 HIS A CA 1
ATOM 3309 C C . HIS A 1 401 ? -23.040 -6.052 -9.224 1.00 36.38 401 HIS A C 1
ATOM 3311 O O . HIS A 1 401 ? -22.405 -5.038 -9.510 1.00 36.38 401 HIS A O 1
ATOM 3317 N N . SER A 1 402 ? -24.115 -6.418 -9.930 1.00 29.11 402 SER A N 1
ATOM 3318 C CA . SER A 1 402 ? -24.732 -5.631 -11.001 1.00 29.11 402 SER A CA 1
ATOM 3319 C C . SER A 1 402 ? -25.649 -4.513 -10.496 1.00 29.11 402 SER A C 1
ATOM 3321 O O . SER A 1 402 ? -26.489 -4.026 -11.258 1.00 29.11 402 SER A O 1
ATOM 3323 N N . GLU A 1 403 ? -25.527 -4.062 -9.247 1.00 28.69 403 GLU A N 1
ATOM 3324 C CA . GLU A 1 403 ? -26.131 -2.787 -8.865 1.00 28.69 403 GLU A CA 1
ATOM 3325 C C . GLU A 1 403 ? -25.243 -1.656 -9.374 1.00 28.69 403 GLU A C 1
ATOM 3327 O O . GLU A 1 403 ? -24.338 -1.148 -8.713 1.00 28.69 403 GLU A O 1
ATOM 3332 N N . LYS A 1 404 ? -25.528 -1.280 -10.624 1.00 31.33 404 LYS A N 1
ATOM 3333 C CA . LYS A 1 404 ? -25.164 0.011 -11.190 1.00 31.33 404 LYS A CA 1
ATOM 3334 C C . LYS A 1 404 ? -25.580 1.090 -10.198 1.00 31.33 404 LYS A C 1
ATOM 3336 O O . LYS A 1 404 ? -26.757 1.435 -10.110 1.00 31.33 404 LYS A O 1
ATOM 3341 N N . VAL A 1 405 ? -24.608 1.664 -9.500 1.00 27.06 405 VAL A N 1
ATOM 3342 C CA . VAL A 1 405 ? -24.798 2.963 -8.870 1.00 27.06 405 VAL A CA 1
ATOM 3343 C C . VAL A 1 405 ? -24.875 3.977 -10.005 1.00 27.06 405 VAL A C 1
ATOM 3345 O O . VAL A 1 405 ? -23.866 4.418 -10.552 1.00 27.06 405 VAL A O 1
ATOM 3348 N N . VAL A 1 406 ? -26.101 4.266 -10.430 1.00 26.92 406 VAL A N 1
ATOM 3349 C CA . VAL A 1 406 ? -26.401 5.401 -11.295 1.00 26.92 406 VAL A CA 1
ATOM 3350 C C . VAL A 1 406 ? -26.273 6.640 -10.416 1.00 26.92 406 VAL A C 1
ATOM 3352 O O . VAL A 1 406 ? -27.099 6.855 -9.531 1.00 26.92 406 VAL A O 1
ATOM 3355 N N . TYR A 1 407 ? -25.213 7.418 -10.617 1.00 27.83 407 TYR A N 1
ATOM 3356 C CA . TYR A 1 407 ? -25.099 8.745 -10.017 1.00 27.83 407 TYR A CA 1
ATOM 3357 C C . TYR A 1 407 ? -25.798 9.774 -10.927 1.00 27.83 407 TYR A C 1
ATOM 3359 O O . TYR A 1 407 ? -25.666 9.654 -12.150 1.00 27.83 407 TYR A O 1
ATOM 3367 N N . PRO A 1 408 ? -26.566 10.725 -10.360 1.00 34.62 408 PRO A N 1
ATOM 3368 C CA . PRO A 1 408 ? -27.136 11.851 -11.098 1.00 34.62 408 PRO A CA 1
ATOM 3369 C C . PRO A 1 408 ? -26.075 12.819 -11.630 1.00 34.62 408 PRO A C 1
ATOM 3371 O O . PRO A 1 408 ? -24.990 12.918 -11.009 1.00 34.62 408 PRO A O 1
#

Radius of gyration: 25.84 Å; chains: 1; bounding box: 55×98×81 Å

Secondary structure (DSSP, 8-state):
--------------------------------------SSPTTHHHHHHHHHHHHHHHHHHT-TTS---HHHHHHHHTTTHHHHHHHHHHHHT--TTHHHHHHHHHIIIIIIIITTTTT---GGG---HHHHHHHHTT-S--HHHHHHHHHSSTT-SHHHHHS-TT---TTSGGGHHHHHHHHHHHHHHHHTTPPPPB-TTS-BTHHHHHHHHHHHHHHHHHT--TT-TT----HHHHHHHHHHHHHHHHHHHHTT--GGGT---SS-SSHHHHHHHHHHHHHHT-B---SSS-TT-BSEEEETTTTEEEEBS-SS-BTTTB-S-B-GGGHHHHHHHHHHHHHHH--HHHHHHHHHHHHHHHHH--TTT-HHHHHHHHTTHHHHHHHHHHHHHTTS------------

Sequence (408 aa):
MSVKLHNIALAQFIHCARNSLSVLLILCLVLHHWPALGDEIPELQGWESKMIHNGKKWGEYLNPENGHSVDERLGAQYYDSQWVFYQIADYTGNREPWYTYASYARQIYFDEYLIPNEFRAQGYRRFPEGLYQDFRRGGKITIESLRLIRDMPAFSTVDSLTRGPDHRSGYSEVLSREVAYTVGANILAEKAGLNRVHESDGTPRLKPLVSMMENHLWQWRTQDFSDSDISRVAPFMMGLTAYALIEFHEWEVQNNRDPTAYWPQTHWPTIQSALYAVFTWLHDEAMVISSEDEITIRMWVPMKRIGYATFRYMDRTIPEVGAPTPAPDLNLLVAHVYYWLFYQTGEEQFKSIGDQLFAGGVRYGSPEWSGKHFNQLYRLSFKAFDWRAARTHNKTVRPDHSEKVVYP